Protein AF-A0A816GEX9-F1 (afdb_monomer)

Radius of gyration: 25.07 Å; Cα contacts (8 Å, |Δi|>4): 382; chains: 1; bounding box: 70×58×70 Å

Structure (mmCIF, N/CA/C/O backbone):
data_AF-A0A816GEX9-F1
#
_entry.id   AF-A0A816GEX9-F1
#
loop_
_atom_site.group_PDB
_atom_site.id
_atom_site.type_symbol
_atom_site.label_atom_id
_atom_site.label_alt_id
_atom_site.lab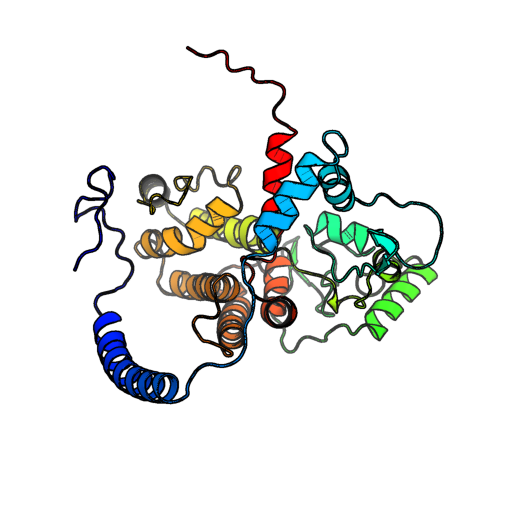el_comp_id
_atom_site.label_asym_id
_atom_site.label_entity_id
_atom_site.label_seq_id
_atom_site.pdbx_PDB_ins_code
_atom_site.Cartn_x
_atom_site.Cartn_y
_atom_site.Cartn_z
_atom_site.occupancy
_atom_site.B_iso_or_equiv
_atom_site.auth_seq_id
_atom_site.auth_comp_id
_atom_site.auth_asym_id
_atom_site.auth_atom_id
_atom_site.pdbx_PDB_model_num
ATOM 1 N N . GLY A 1 1 ? -15.229 -0.048 -37.545 1.00 33.62 1 GLY A N 1
ATOM 2 C CA . GLY A 1 1 ? -15.620 1.221 -38.175 1.00 33.62 1 GLY A CA 1
ATOM 3 C C . GLY A 1 1 ? -16.610 1.900 -37.263 1.00 33.62 1 GLY A C 1
ATOM 4 O O . GLY A 1 1 ? -17.564 1.253 -36.865 1.00 33.62 1 GLY A O 1
ATOM 5 N N . ASP A 1 2 ? -16.401 3.109 -36.769 1.00 30.44 2 ASP A N 1
ATOM 6 C CA . ASP A 1 2 ? -15.296 4.043 -36.967 1.00 30.44 2 ASP A CA 1
ATOM 7 C C . ASP A 1 2 ? -14.889 4.560 -35.594 1.00 30.44 2 ASP A C 1
ATOM 9 O O . ASP A 1 2 ? -15.699 5.150 -34.873 1.00 30.44 2 ASP A O 1
ATOM 13 N N . ALA A 1 3 ? -13.634 4.321 -35.213 1.00 31.78 3 ALA A N 1
ATOM 14 C CA . ALA A 1 3 ? -13.044 5.084 -34.130 1.00 31.78 3 ALA A CA 1
ATOM 15 C C . ALA A 1 3 ? -12.998 6.531 -34.626 1.00 31.78 3 ALA A C 1
ATOM 17 O O . ALA A 1 3 ? -12.320 6.825 -35.607 1.00 31.78 3 ALA A O 1
ATOM 18 N N . ARG A 1 4 ? -13.765 7.432 -34.004 1.00 32.78 4 ARG A N 1
ATOM 19 C CA . ARG A 1 4 ? -13.664 8.860 -34.313 1.00 32.78 4 ARG A CA 1
ATOM 20 C C . ARG A 1 4 ? -12.293 9.334 -33.841 1.00 32.78 4 ARG A C 1
ATOM 22 O O . ARG A 1 4 ? -12.106 9.647 -32.668 1.00 32.78 4 ARG A O 1
ATOM 29 N N . ILE A 1 5 ? -11.331 9.326 -34.758 1.00 41.88 5 ILE A N 1
ATOM 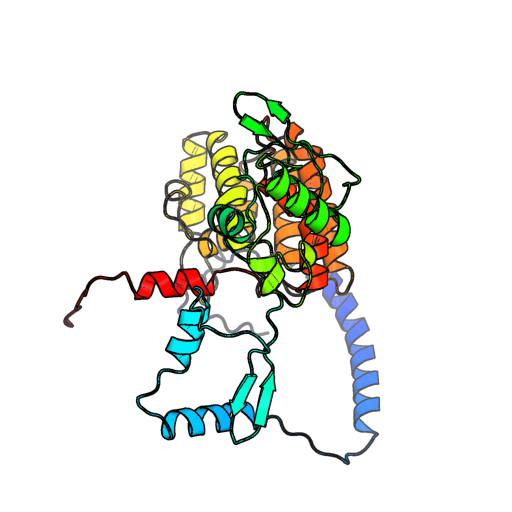30 C CA . ILE A 1 5 ? -10.010 9.907 -34.557 1.00 41.88 5 ILE A CA 1
ATOM 31 C C . ILE A 1 5 ? -10.230 11.405 -34.369 1.00 41.88 5 ILE A C 1
ATOM 33 O O . ILE A 1 5 ? -10.822 12.077 -35.212 1.00 41.88 5 ILE A O 1
ATOM 37 N N . CYS A 1 6 ? -9.788 11.936 -33.232 1.00 39.97 6 CYS A N 1
ATOM 38 C CA . CYS A 1 6 ? -9.727 13.376 -33.049 1.00 39.97 6 CYS A CA 1
ATOM 39 C C . CYS A 1 6 ? -8.634 13.912 -33.983 1.00 39.97 6 CYS A C 1
ATOM 41 O O . CYS A 1 6 ? -7.449 13.768 -33.690 1.00 39.97 6 CYS A O 1
ATOM 43 N N . LEU A 1 7 ? -9.039 14.509 -35.108 1.00 41.81 7 LEU A N 1
ATOM 44 C CA . LEU A 1 7 ? -8.140 15.030 -36.150 1.00 41.81 7 LEU A CA 1
ATOM 45 C C . LEU A 1 7 ? -7.180 16.120 -35.639 1.00 41.81 7 LEU A C 1
ATOM 47 O O . LEU A 1 7 ? -6.144 16.357 -36.247 1.00 41.81 7 LEU A O 1
ATOM 51 N N . ASN A 1 8 ? -7.487 16.731 -34.492 1.00 42.22 8 ASN A N 1
ATOM 52 C CA . ASN A 1 8 ? -6.667 17.767 -33.859 1.00 42.22 8 ASN A CA 1
ATOM 53 C C . ASN A 1 8 ? -5.759 17.226 -32.739 1.00 42.22 8 ASN A C 1
ATOM 55 O O . ASN A 1 8 ? -5.128 18.004 -32.025 1.00 42.22 8 ASN A O 1
ATOM 59 N N . CYS A 1 9 ? -5.718 15.907 -32.524 1.00 41.78 9 CYS A N 1
ATOM 60 C CA . CYS A 1 9 ? -4.873 15.309 -31.499 1.00 41.78 9 CYS A CA 1
ATOM 61 C C . CYS A 1 9 ? -3.465 15.037 -32.060 1.00 41.78 9 CYS A C 1
ATOM 63 O O . CYS A 1 9 ? -3.357 14.365 -33.081 1.00 41.78 9 CYS A O 1
ATOM 65 N N . PRO A 1 10 ? -2.376 15.469 -31.394 1.00 41.75 10 PRO A N 1
ATOM 66 C CA . PRO A 1 10 ? -1.002 15.233 -31.858 1.00 41.75 10 PRO A CA 1
ATOM 67 C C . PRO A 1 10 ? -0.571 13.749 -31.863 1.00 41.75 10 PRO A C 1
ATOM 69 O O . PRO A 1 10 ? 0.537 13.433 -32.286 1.00 41.75 10 PRO A O 1
ATOM 72 N N . THR A 1 11 ? -1.427 12.833 -31.399 1.00 40.41 11 THR A N 1
ATOM 73 C CA . THR A 1 11 ? -1.190 11.379 -31.334 1.00 40.41 11 THR A CA 1
ATOM 74 C C . THR A 1 11 ? -1.853 10.608 -32.486 1.00 40.41 11 THR A C 1
ATOM 76 O O . THR A 1 11 ? -2.042 9.402 -32.378 1.00 40.41 11 THR A O 1
ATOM 79 N N . SER A 1 12 ? -2.283 11.297 -33.548 1.00 39.78 12 SER A N 1
ATOM 80 C CA . SER A 1 12 ? -3.021 10.732 -34.692 1.00 39.78 12 SER A CA 1
ATOM 81 C C . SER A 1 12 ? -2.139 10.157 -35.808 1.00 39.78 12 SER A C 1
ATOM 83 O O . SER A 1 12 ? -2.672 9.575 -36.746 1.00 39.78 12 SER A O 1
ATOM 85 N N . ALA A 1 13 ? -0.813 10.308 -35.725 1.00 41.94 13 ALA A N 1
ATOM 86 C CA . ALA A 1 13 ? 0.113 9.649 -36.643 1.00 41.94 13 ALA A CA 1
ATOM 87 C C . ALA A 1 13 ? 0.258 8.165 -36.271 1.00 41.94 13 ALA A C 1
ATOM 89 O O . ALA A 1 13 ? 0.488 7.856 -35.101 1.00 41.94 13 ALA A O 1
ATOM 90 N N . ASP A 1 14 ? 0.184 7.265 -37.256 1.00 38.59 14 ASP A N 1
ATOM 91 C CA . ASP A 1 14 ? 0.250 5.805 -37.059 1.00 38.59 14 ASP A CA 1
ATOM 92 C C . ASP A 1 14 ? 1.519 5.333 -36.321 1.00 38.59 14 ASP A C 1
ATOM 94 O O . ASP A 1 14 ? 1.504 4.317 -35.631 1.00 38.59 14 ASP A O 1
ATOM 98 N N . SER A 1 15 ? 2.607 6.105 -36.388 1.00 34.41 15 SER A N 1
ATOM 99 C CA . SER A 1 15 ? 3.861 5.866 -35.658 1.00 34.41 15 SER A CA 1
ATOM 100 C C . SER A 1 15 ? 3.832 6.262 -34.173 1.00 34.41 15 SER A C 1
ATOM 102 O O . SER A 1 15 ? 4.736 5.892 -33.430 1.00 34.41 15 SER A O 1
ATOM 104 N N . ASN A 1 16 ? 2.804 6.993 -33.731 1.00 34.19 16 ASN A N 1
ATOM 105 C CA . ASN A 1 16 ? 2.627 7.514 -32.369 1.00 34.19 16 ASN A CA 1
ATOM 106 C C . ASN A 1 16 ? 1.423 6.885 -31.646 1.00 34.19 16 ASN A C 1
ATOM 108 O O . ASN A 1 16 ? 0.973 7.386 -30.611 1.00 34.19 16 ASN A O 1
ATOM 112 N N . ILE A 1 17 ? 0.887 5.789 -32.179 1.00 35.31 17 ILE A N 1
ATOM 113 C CA . ILE A 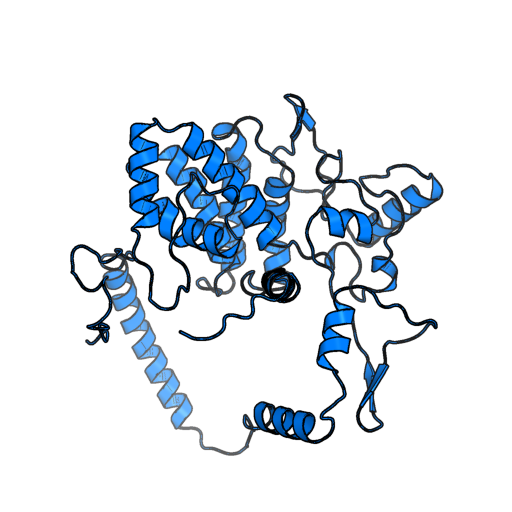1 17 ? -0.160 5.012 -31.527 1.00 35.31 17 ILE A CA 1
ATOM 114 C C . ILE A 1 17 ? 0.507 4.146 -30.457 1.00 35.31 17 ILE A C 1
ATOM 116 O O . ILE A 1 17 ? 1.272 3.231 -30.759 1.00 35.31 17 ILE A O 1
ATOM 120 N N . ALA A 1 18 ? 0.207 4.408 -29.183 1.00 32.03 18 ALA A N 1
ATOM 121 C CA . ALA A 1 18 ? 0.485 3.435 -28.137 1.00 32.03 18 ALA A CA 1
ATOM 122 C C . ALA A 1 18 ? -0.321 2.169 -28.460 1.00 32.03 18 ALA A C 1
ATOM 124 O O . ALA A 1 18 ? -1.551 2.181 -28.380 1.00 32.03 18 ALA A O 1
ATOM 125 N N . ILE A 1 19 ? 0.374 1.098 -28.852 1.00 31.72 19 ILE A N 1
ATOM 126 C CA . ILE A 1 19 ? -0.216 -0.220 -29.084 1.00 31.72 19 ILE A CA 1
ATOM 127 C C . ILE A 1 19 ? -0.755 -0.713 -27.738 1.00 31.72 19 ILE A C 1
ATOM 129 O O . ILE A 1 19 ? -0.051 -1.299 -26.916 1.00 31.72 19 ILE A O 1
ATOM 133 N N . ILE A 1 20 ? -2.028 -0.429 -27.488 1.00 37.56 20 ILE A N 1
ATOM 134 C CA . ILE A 1 20 ? -2.834 -1.183 -26.542 1.00 37.56 20 ILE A CA 1
ATOM 135 C C . ILE A 1 20 ? -3.005 -2.540 -27.222 1.00 37.56 20 ILE A C 1
ATOM 137 O O . ILE A 1 20 ? -3.616 -2.605 -28.280 1.00 37.56 20 ILE A O 1
ATOM 141 N N . TYR A 1 21 ? -2.360 -3.578 -26.683 1.00 35.22 21 TYR A N 1
ATOM 142 C CA . TYR A 1 21 ? -2.358 -4.941 -27.222 1.00 35.22 21 TYR A CA 1
ATOM 143 C C . TYR A 1 21 ? -3.764 -5.384 -27.663 1.00 35.22 21 TYR A C 1
ATOM 145 O O . TYR A 1 21 ? -4.584 -5.719 -26.810 1.00 35.22 21 TYR A O 1
ATOM 153 N N . ASP A 1 22 ? -4.030 -5.384 -28.974 1.00 40.28 22 ASP A N 1
ATOM 154 C CA . ASP A 1 22 ? -5.365 -5.689 -29.510 1.00 40.28 22 ASP A CA 1
ATOM 155 C C . ASP A 1 22 ? -5.354 -6.741 -30.635 1.00 40.28 22 ASP A C 1
ATOM 157 O O . ASP A 1 22 ? -6.337 -7.448 -30.800 1.00 40.28 22 ASP A O 1
ATOM 161 N N . SER A 1 23 ? -4.272 -6.966 -31.390 1.00 38.12 23 SER A N 1
ATOM 162 C CA . SER A 1 23 ? -4.394 -7.798 -32.607 1.00 38.12 23 SER A CA 1
ATOM 163 C C . SER A 1 23 ? -4.571 -9.304 -32.353 1.00 38.12 23 SER A C 1
ATOM 165 O O . SER A 1 23 ? -5.414 -9.922 -33.002 1.00 38.12 23 SER A O 1
ATOM 167 N N . ASP A 1 24 ? -3.883 -9.894 -31.370 1.00 44.72 24 ASP A N 1
ATOM 168 C CA . ASP A 1 24 ? -3.996 -11.344 -31.112 1.00 44.72 24 ASP A CA 1
ATOM 169 C C . ASP A 1 24 ? -5.083 -11.694 -30.080 1.00 44.72 24 ASP A C 1
ATOM 171 O O . ASP A 1 24 ? -5.671 -12.778 -30.113 1.00 44.72 24 ASP A O 1
ATOM 175 N N . LEU A 1 25 ? -5.440 -10.743 -29.210 1.00 38.75 25 LEU A N 1
ATOM 176 C CA . LEU A 1 25 ? -6.531 -10.898 -28.246 1.00 38.75 25 LEU A CA 1
ATOM 177 C C . LEU A 1 25 ? -7.909 -10.738 -28.920 1.00 38.75 25 LEU A C 1
ATOM 179 O O . LEU A 1 25 ? -8.866 -11.406 -28.528 1.00 38.75 25 LEU A O 1
ATOM 183 N N . MET A 1 26 ? -8.016 -9.920 -29.976 1.00 33.62 26 MET A N 1
ATOM 184 C CA . MET A 1 26 ? -9.274 -9.661 -30.692 1.00 33.62 26 MET A CA 1
ATOM 185 C C . MET A 1 26 ? -9.780 -10.837 -31.515 1.00 33.62 26 MET A C 1
ATOM 187 O O . MET A 1 26 ? -10.992 -11.025 -31.602 1.00 33.62 26 MET A O 1
ATOM 191 N N . SER A 1 27 ? -8.902 -11.664 -32.086 1.00 40.16 27 SER A N 1
ATOM 192 C CA . SER A 1 27 ? -9.334 -12.878 -32.797 1.00 40.16 27 SER A CA 1
ATOM 193 C C . SER A 1 27 ? -10.026 -13.854 -31.833 1.00 40.16 27 SER A C 1
ATOM 195 O O . SER A 1 27 ? -11.135 -14.336 -32.087 1.00 40.16 27 SER A O 1
ATOM 197 N N . ILE A 1 28 ? -9.426 -14.035 -30.652 1.00 39.66 28 ILE A N 1
ATOM 198 C CA . ILE A 1 28 ? -9.929 -14.894 -29.576 1.00 39.66 28 ILE A CA 1
ATOM 199 C C . ILE A 1 28 ? -11.219 -14.313 -28.970 1.00 39.66 28 ILE A C 1
ATOM 201 O O . ILE A 1 28 ? -12.213 -15.027 -28.809 1.00 39.66 28 ILE A O 1
ATOM 205 N N . LEU A 1 29 ? -11.252 -13.004 -28.697 1.00 34.72 29 LEU A N 1
ATOM 206 C CA . LEU A 1 29 ? -12.422 -12.317 -28.146 1.00 34.72 29 LEU A CA 1
ATOM 207 C C . LEU A 1 29 ? -13.584 -12.223 -29.146 1.00 34.72 29 LEU A C 1
ATOM 209 O O . LEU A 1 29 ? -14.729 -12.348 -28.729 1.00 34.72 29 LEU A O 1
ATOM 213 N N . SER A 1 30 ? -13.335 -12.080 -30.452 1.00 36.50 30 SER A N 1
ATOM 214 C CA . SER A 1 30 ? -14.372 -11.977 -31.498 1.00 36.50 30 SER A CA 1
ATOM 215 C C . SER A 1 30 ? -15.110 -13.301 -31.730 1.00 36.50 30 SER A C 1
ATOM 217 O O . SER A 1 30 ? -16.333 -13.318 -31.903 1.00 36.50 30 SER A O 1
ATOM 219 N N . ILE A 1 31 ? -14.404 -14.434 -31.644 1.00 42.50 31 ILE A N 1
ATOM 220 C CA . ILE A 1 31 ? -15.009 -15.776 -31.685 1.00 42.50 31 ILE A CA 1
ATOM 221 C C . ILE A 1 31 ? -15.900 -16.010 -30.450 1.00 42.50 31 ILE A C 1
ATOM 223 O O . ILE A 1 31 ? -17.002 -16.556 -30.570 1.00 42.50 31 ILE A O 1
ATOM 227 N N . LEU A 1 32 ? -15.463 -15.550 -29.271 1.00 36.12 32 LEU A N 1
ATOM 228 C CA . LEU A 1 32 ? -16.218 -15.649 -28.017 1.00 36.12 32 LEU A CA 1
ATOM 229 C C . LEU A 1 32 ? -17.423 -14.692 -27.978 1.00 36.12 32 LEU A C 1
ATOM 231 O O . LEU A 1 32 ? -18.518 -15.109 -27.603 1.00 36.12 32 LEU A O 1
ATOM 235 N N . LEU A 1 33 ? -17.269 -13.450 -28.446 1.00 34.16 33 LEU A N 1
ATOM 236 C CA . LEU A 1 33 ? -18.330 -12.440 -28.538 1.00 34.16 33 LEU A CA 1
ATOM 237 C C . LEU A 1 33 ? -19.418 -12.823 -29.543 1.00 34.16 33 LEU A C 1
ATOM 239 O O . LEU A 1 33 ? -20.591 -12.642 -29.236 1.00 34.16 33 LEU A O 1
ATOM 243 N N . LYS A 1 34 ? -19.085 -13.415 -30.700 1.00 40.22 34 LYS A N 1
ATOM 244 C CA . LYS A 1 34 ? -20.093 -13.913 -31.661 1.00 40.22 34 LYS A CA 1
ATOM 245 C C . LYS A 1 34 ? -20.941 -15.048 -31.078 1.00 40.22 34 LYS A C 1
ATOM 247 O O . LYS A 1 34 ? -22.151 -15.083 -31.302 1.00 40.22 34 LYS A O 1
ATOM 252 N N . LYS A 1 35 ? -20.328 -15.944 -30.292 1.00 37.31 35 LYS A N 1
ATOM 253 C CA . LYS A 1 35 ? -21.042 -16.995 -29.545 1.00 37.31 35 LYS A CA 1
ATOM 254 C C . LYS A 1 35 ? -21.920 -16.410 -28.431 1.00 37.31 35 LYS A C 1
ATOM 256 O O . LYS A 1 35 ? -23.045 -16.863 -28.260 1.00 37.31 35 LYS A O 1
ATOM 261 N N . LEU A 1 36 ? -21.446 -15.381 -27.725 1.00 34.66 36 LEU A N 1
ATOM 262 C CA . LEU A 1 36 ? -22.174 -14.717 -26.638 1.00 34.66 36 LEU A CA 1
ATOM 263 C C . LEU A 1 36 ? -23.334 -13.839 -27.145 1.00 34.66 36 LEU A C 1
ATOM 265 O O . LEU A 1 36 ? -24.395 -13.800 -26.531 1.00 34.66 36 LEU A O 1
ATOM 269 N N . TRP A 1 37 ? -23.161 -13.165 -28.285 1.00 36.44 37 TRP A N 1
ATOM 270 C CA . TRP A 1 37 ? -24.153 -12.256 -28.865 1.00 36.44 37 TRP A CA 1
ATOM 271 C C . TRP A 1 37 ? -25.377 -12.998 -29.395 1.00 36.44 37 TRP A C 1
ATOM 273 O O . TRP A 1 37 ? -26.501 -12.547 -29.198 1.00 36.44 37 TRP A O 1
ATOM 283 N N . LYS A 1 38 ? -25.176 -14.191 -29.970 1.00 39.06 38 LYS A N 1
ATOM 284 C CA . LYS A 1 38 ? -26.273 -15.082 -30.367 1.00 39.06 38 LYS A CA 1
ATOM 285 C C . LYS A 1 38 ? -27.133 -15.463 -29.154 1.00 39.06 38 LYS A C 1
ATOM 287 O O . LYS A 1 38 ? -28.351 -15.370 -29.233 1.00 39.06 38 LYS A O 1
ATOM 292 N N . THR A 1 39 ? -26.500 -15.758 -28.016 1.00 36.81 39 THR A N 1
ATOM 293 C CA . THR A 1 39 ? -27.163 -16.053 -26.733 1.00 36.81 39 THR A CA 1
ATOM 294 C C . THR A 1 39 ? -27.861 -14.824 -26.129 1.00 36.81 39 THR A C 1
ATOM 296 O O . THR A 1 39 ? -28.971 -14.936 -25.616 1.00 36.81 39 THR A O 1
ATOM 299 N N . ILE A 1 40 ? -27.257 -13.633 -26.228 1.00 35.50 40 ILE A N 1
ATOM 300 C CA . ILE A 1 40 ? -27.830 -12.360 -25.749 1.00 35.50 40 ILE A CA 1
ATOM 301 C C . ILE A 1 40 ? -29.040 -11.931 -26.593 1.00 35.50 40 ILE A C 1
ATOM 303 O O . ILE A 1 40 ? -30.014 -11.426 -26.039 1.00 35.50 40 ILE A O 1
ATOM 307 N N . CYS A 1 41 ? -29.030 -12.166 -27.908 1.00 37.25 41 CYS A N 1
ATOM 308 C CA . CYS A 1 41 ? -30.183 -11.930 -28.780 1.00 37.25 41 CYS A CA 1
ATOM 309 C C . CYS A 1 41 ? -31.360 -12.856 -28.430 1.00 37.25 41 CYS A C 1
ATOM 311 O O . CYS A 1 41 ? -32.480 -12.368 -28.304 1.00 37.25 41 CYS A O 1
ATOM 313 N N . THR A 1 42 ? -31.100 -14.138 -28.135 1.00 39.41 42 THR A N 1
ATOM 314 C CA . THR A 1 42 ? -32.118 -15.075 -27.617 1.00 39.41 42 THR A CA 1
ATOM 315 C C . THR A 1 42 ? -32.695 -14.622 -26.265 1.00 39.41 42 THR A C 1
ATOM 317 O O . THR A 1 42 ? -33.884 -14.799 -26.004 1.00 39.41 42 THR A O 1
ATOM 320 N N . TYR A 1 43 ? -31.885 -13.990 -25.404 1.00 35.44 43 TYR A N 1
ATOM 321 C CA . TYR A 1 43 ? -32.346 -13.378 -24.147 1.00 35.44 43 TYR A CA 1
ATOM 322 C C . TYR A 1 43 ? -33.144 -12.078 -24.363 1.00 35.44 43 TYR A C 1
ATOM 324 O O . TYR A 1 43 ? -34.121 -11.832 -23.660 1.00 35.44 43 TYR A O 1
ATOM 332 N N . LYS A 1 44 ? -32.774 -11.260 -25.357 1.00 34.62 44 LYS A N 1
ATOM 333 C CA . LYS A 1 44 ? -33.477 -10.018 -25.722 1.00 34.62 44 LYS A CA 1
ATOM 334 C C . LYS A 1 44 ? -34.861 -10.266 -26.328 1.00 34.62 44 LYS A C 1
ATOM 336 O O . LYS A 1 44 ? -35.764 -9.474 -26.083 1.00 34.62 44 LYS A O 1
ATOM 341 N N . GLU A 1 45 ? -35.043 -11.346 -27.085 1.00 37.94 45 GLU A N 1
ATOM 342 C CA . GLU A 1 45 ? -36.355 -11.745 -27.624 1.00 37.94 45 GLU A CA 1
ATOM 343 C C . GLU A 1 45 ? -37.287 -12.298 -26.532 1.00 37.94 45 GLU A C 1
ATOM 345 O O . GLU A 1 45 ? -38.480 -11.990 -26.526 1.00 37.94 45 GLU A O 1
ATOM 350 N N . LYS A 1 46 ? -36.736 -13.003 -25.529 1.00 38.94 46 LYS A N 1
ATOM 351 C CA . LYS A 1 46 ? -37.470 -13.400 -24.310 1.00 38.94 46 LYS A CA 1
ATOM 352 C C . LYS A 1 46 ? -37.899 -12.208 -23.443 1.00 38.94 46 LYS A C 1
ATOM 354 O O . LYS A 1 46 ? -38.954 -12.259 -22.827 1.00 38.94 46 LYS A O 1
ATOM 359 N N . LEU A 1 47 ? -37.109 -11.132 -23.410 1.00 37.56 47 LEU A N 1
ATOM 360 C CA . LEU A 1 47 ? -37.431 -9.889 -22.688 1.00 37.56 47 LEU A CA 1
ATOM 361 C C . LEU A 1 47 ? -38.437 -8.989 -23.424 1.00 37.56 47 LEU A C 1
ATOM 363 O O . LEU A 1 47 ? -39.051 -8.137 -22.798 1.00 37.56 47 LEU A O 1
ATOM 367 N N . ARG A 1 48 ? -38.606 -9.155 -24.741 1.00 38.50 48 ARG A N 1
ATOM 368 C CA . ARG A 1 48 ? -39.539 -8.357 -25.560 1.00 38.50 48 ARG A CA 1
ATOM 369 C C . ARG A 1 48 ? -40.926 -8.977 -25.722 1.00 38.50 48 ARG A C 1
ATOM 371 O O . ARG A 1 48 ? -41.805 -8.323 -26.264 1.00 38.50 48 ARG A O 1
ATOM 378 N N . SER A 1 49 ? -41.117 -10.215 -25.276 1.00 43.25 49 SER A N 1
ATOM 379 C CA . SER A 1 49 ? -42.394 -10.936 -25.358 1.00 43.25 49 SER A CA 1
ATOM 380 C C . SER A 1 49 ? -43.196 -10.936 -24.048 1.00 43.25 49 SER A C 1
ATOM 382 O O . SER A 1 49 ? -44.312 -11.444 -24.039 1.00 43.25 49 SER A O 1
ATOM 384 N N . ASN A 1 50 ? -42.687 -10.311 -22.977 1.00 39.03 50 ASN A N 1
ATOM 385 C CA . ASN A 1 50 ? -43.438 -10.059 -21.745 1.00 39.03 50 ASN A CA 1
ATOM 386 C C . ASN A 1 50 ? -43.705 -8.556 -21.605 1.00 39.03 50 ASN A C 1
ATOM 388 O O . ASN A 1 50 ? -42.783 -7.773 -21.387 1.00 39.03 50 ASN A O 1
ATOM 392 N N . ASN A 1 51 ? -44.970 -8.178 -21.787 1.00 37.12 51 ASN A N 1
ATOM 393 C CA . ASN A 1 51 ? -45.453 -6.803 -21.746 1.00 37.12 51 ASN A CA 1
ATOM 394 C C . ASN A 1 51 ? -45.256 -6.124 -20.378 1.00 37.12 51 ASN A C 1
ATOM 396 O O . ASN A 1 51 ? -45.393 -6.740 -19.324 1.00 37.12 51 ASN A O 1
ATOM 400 N N . ASP A 1 52 ? -44.983 -4.826 -20.487 1.00 47.44 52 ASP A N 1
ATOM 401 C CA . ASP A 1 52 ? -45.186 -3.718 -19.550 1.00 47.44 52 ASP A CA 1
ATOM 402 C C . ASP A 1 52 ? -46.317 -3.919 -18.520 1.00 47.44 52 ASP A C 1
ATOM 404 O O . ASP A 1 52 ? -47.423 -4.227 -18.952 1.00 47.44 52 ASP A O 1
ATOM 408 N N . VAL A 1 53 ? -46.030 -3.715 -17.216 1.00 42.62 53 VAL A N 1
ATOM 409 C CA . VAL A 1 53 ? -46.813 -2.941 -16.210 1.00 42.62 53 VAL A CA 1
ATOM 410 C C . VAL A 1 53 ? -45.976 -2.803 -14.909 1.00 42.62 53 VAL A C 1
ATOM 412 O O . VAL A 1 53 ? -45.998 -3.720 -14.095 1.00 42.62 53 VAL A O 1
ATOM 415 N N . SER A 1 54 ? -45.267 -1.681 -14.682 1.00 38.12 54 SER A N 1
ATOM 416 C CA . SER A 1 54 ? -45.075 -0.997 -13.364 1.00 38.12 54 SER A CA 1
ATOM 417 C C . SER A 1 54 ? -43.849 -0.063 -13.367 1.00 38.12 54 SER A C 1
ATOM 419 O O . SER A 1 54 ? -42.742 -0.509 -13.661 1.00 38.12 54 SER A O 1
ATOM 421 N N . GLY A 1 55 ? -44.043 1.221 -13.037 1.00 47.84 55 GLY A N 1
ATOM 422 C CA . GLY A 1 55 ? -43.023 2.274 -13.130 1.00 47.84 55 GLY A CA 1
ATOM 423 C C . GLY A 1 55 ? -41.942 2.295 -12.041 1.00 47.84 55 GLY A C 1
ATOM 424 O O . GLY A 1 55 ? -42.181 1.827 -10.942 1.00 47.84 55 GLY A O 1
ATOM 425 N N . ASP A 1 56 ? -40.795 2.898 -12.384 1.00 34.94 56 ASP A N 1
ATOM 426 C CA . ASP A 1 56 ? -39.759 3.500 -11.515 1.00 34.94 56 ASP A CA 1
ATOM 427 C C . ASP A 1 56 ? -38.854 4.362 -12.440 1.00 34.94 56 ASP A C 1
ATOM 429 O O . ASP A 1 56 ? -38.352 3.863 -13.445 1.00 34.94 56 ASP A O 1
ATOM 433 N N . LEU A 1 57 ? -38.857 5.706 -12.408 1.00 47.91 57 LEU A N 1
ATOM 434 C CA . LEU A 1 57 ? -38.250 6.678 -11.471 1.00 47.91 57 LEU A CA 1
ATOM 435 C C . LEU A 1 57 ? -36.710 6.693 -11.423 1.00 47.91 57 LEU A C 1
ATOM 437 O O . LEU A 1 57 ? -36.108 6.301 -10.433 1.00 47.91 57 LEU A O 1
ATOM 441 N N . ASP A 1 58 ? -36.079 7.307 -12.432 1.00 38.72 58 ASP A N 1
ATOM 442 C CA . ASP A 1 58 ? -34.667 7.734 -12.357 1.00 38.72 58 ASP A CA 1
ATOM 443 C C . ASP A 1 58 ? -34.486 9.227 -12.722 1.00 38.72 58 ASP A C 1
ATOM 445 O O . ASP A 1 58 ? -33.616 9.635 -13.489 1.00 38.72 58 ASP A O 1
ATOM 449 N N . ILE A 1 59 ? -35.379 10.071 -12.184 1.00 37.72 59 ILE A N 1
ATOM 450 C CA . ILE A 1 59 ? -35.391 11.544 -12.359 1.00 37.72 59 ILE A CA 1
ATOM 451 C C . ILE A 1 59 ? -35.153 12.289 -11.016 1.00 37.72 59 ILE A C 1
ATOM 453 O O . ILE A 1 59 ? -34.923 13.498 -10.991 1.00 37.72 59 ILE A O 1
ATOM 457 N N . GLY A 1 60 ? -35.126 11.589 -9.873 1.00 36.06 60 GLY A N 1
ATOM 458 C CA . GLY A 1 60 ? -35.186 12.211 -8.538 1.00 36.06 60 GLY A CA 1
ATOM 459 C C . GLY A 1 60 ? -33.928 12.954 -8.054 1.00 36.06 60 GLY A C 1
ATOM 460 O O . GLY A 1 60 ? -34.043 13.961 -7.354 1.00 36.06 60 GLY A O 1
ATOM 461 N N . PHE A 1 61 ? -32.720 12.514 -8.419 1.00 35.41 61 PHE A N 1
ATOM 462 C CA . PHE A 1 61 ? -31.499 12.994 -7.747 1.00 35.41 61 PHE A CA 1
ATOM 463 C C . PHE A 1 61 ? -31.069 14.409 -8.174 1.00 35.41 61 PHE A C 1
ATOM 465 O O . PHE A 1 61 ? -30.702 15.240 -7.342 1.00 35.41 61 PHE A O 1
ATOM 472 N N . ALA A 1 62 ? -31.166 14.725 -9.468 1.00 35.69 62 ALA A N 1
ATOM 473 C CA . ALA A 1 62 ? -30.774 16.037 -9.990 1.00 35.69 62 ALA A CA 1
ATOM 474 C C . ALA A 1 62 ? -31.747 17.156 -9.562 1.00 35.69 62 ALA A C 1
ATOM 476 O O . ALA A 1 62 ? -31.329 18.288 -9.314 1.00 35.69 62 ALA A O 1
ATOM 477 N N . TYR A 1 63 ? -33.035 16.828 -9.424 1.00 39.41 63 TYR A N 1
ATOM 478 C CA . TYR A 1 63 ? -34.085 17.775 -9.043 1.00 39.41 63 TYR A CA 1
ATOM 479 C C . TYR A 1 63 ? -34.066 18.111 -7.541 1.00 39.41 63 TYR A C 1
ATOM 481 O O . TYR A 1 63 ? -34.260 19.266 -7.154 1.00 39.41 63 TYR A O 1
ATOM 489 N N . ALA A 1 64 ? -33.758 17.131 -6.684 1.00 41.09 64 ALA A N 1
ATOM 490 C CA . ALA A 1 64 ? -33.588 17.352 -5.247 1.00 41.09 64 ALA A CA 1
ATOM 491 C C . ALA A 1 64 ? -32.376 18.255 -4.939 1.00 41.09 64 ALA A C 1
ATOM 493 O O . ALA A 1 64 ? -32.456 19.148 -4.095 1.00 41.09 64 ALA A O 1
ATOM 494 N N . TYR A 1 65 ? -31.279 18.082 -5.684 1.00 38.47 65 TYR A N 1
ATOM 495 C CA . TYR A 1 65 ? -30.043 18.852 -5.520 1.00 38.47 65 TYR A CA 1
ATOM 496 C C . TYR A 1 65 ? -30.209 20.347 -5.856 1.00 38.47 65 TYR A C 1
ATOM 498 O O . TYR A 1 65 ? -29.725 21.211 -5.123 1.00 38.47 65 TYR A O 1
ATOM 506 N N . GLN A 1 66 ? -30.945 20.678 -6.922 1.00 41.69 66 GLN A N 1
ATOM 507 C CA . GLN A 1 66 ? -31.165 22.075 -7.323 1.00 41.69 66 GLN A CA 1
ATOM 508 C C . GLN A 1 66 ? -32.119 22.838 -6.392 1.00 41.69 66 GLN A C 1
ATOM 510 O O . GLN A 1 66 ? -31.932 24.037 -6.178 1.00 41.69 66 GLN A O 1
ATOM 515 N N . ASN A 1 67 ? -33.111 22.165 -5.803 1.00 42.50 67 ASN A N 1
ATOM 516 C CA . ASN A 1 67 ? -34.042 22.801 -4.867 1.00 42.50 67 ASN A CA 1
ATOM 517 C C . ASN A 1 67 ? -33.389 23.149 -3.518 1.00 42.50 67 ASN A C 1
ATOM 519 O O . ASN A 1 67 ? -33.724 24.172 -2.921 1.00 42.50 67 ASN A O 1
ATOM 523 N N . LEU A 1 68 ? -32.418 22.351 -3.064 1.00 40.00 68 LEU A N 1
ATOM 524 C CA . LEU A 1 68 ? -31.690 22.589 -1.812 1.00 40.00 68 LEU A CA 1
ATOM 525 C C . LEU A 1 68 ? -30.744 23.797 -1.893 1.00 40.00 68 LEU A C 1
ATOM 527 O O . LEU A 1 68 ? -30.736 24.627 -0.985 1.00 40.00 68 LEU A O 1
ATOM 531 N N . LEU A 1 69 ? -30.025 23.960 -3.009 1.00 40.47 69 LEU A N 1
ATOM 532 C CA . LEU A 1 69 ? -29.132 25.107 -3.246 1.00 40.47 69 LEU A CA 1
ATOM 533 C C . LEU A 1 69 ? -29.874 26.449 -3.304 1.00 40.47 69 LEU A C 1
ATOM 535 O O . LEU A 1 69 ? -29.307 27.495 -2.999 1.00 40.47 69 LEU A O 1
ATOM 539 N N . ARG A 1 70 ? -31.153 26.422 -3.685 1.00 43.44 70 ARG A N 1
ATOM 540 C CA . ARG A 1 70 ? -31.988 27.619 -3.817 1.00 43.44 70 ARG A CA 1
ATOM 541 C C . ARG A 1 70 ? -32.572 28.096 -2.484 1.00 43.44 70 ARG A C 1
ATOM 543 O O . ARG A 1 70 ? -32.912 29.269 -2.364 1.00 43.44 70 ARG A O 1
ATOM 550 N N . LYS A 1 71 ? -32.704 27.193 -1.504 1.00 35.81 71 LYS A N 1
ATOM 551 C CA . LYS A 1 71 ? -33.400 27.439 -0.231 1.00 35.81 71 LYS A CA 1
ATOM 552 C C . LYS A 1 71 ? -32.467 27.915 0.892 1.00 35.81 71 LYS A C 1
ATOM 554 O O . LYS A 1 71 ? -32.928 28.619 1.782 1.00 35.81 71 LYS A O 1
ATOM 559 N N . PHE A 1 72 ? -31.168 27.606 0.817 1.00 42.06 72 PHE A N 1
ATOM 560 C CA . PHE A 1 72 ? -30.176 27.970 1.840 1.00 42.06 72 PHE A CA 1
ATOM 561 C C . PHE A 1 72 ? -28.892 28.549 1.214 1.00 42.06 72 PHE A C 1
ATOM 563 O O . PHE A 1 72 ? -27.851 27.894 1.209 1.00 42.06 72 PHE A O 1
ATOM 570 N N . PRO A 1 73 ? -28.935 29.780 0.667 1.00 38.28 73 PRO A N 1
ATOM 571 C CA . PRO A 1 73 ? -27.838 30.336 -0.132 1.00 38.28 73 PRO A CA 1
ATOM 572 C C . PRO A 1 73 ? -26.548 30.624 0.659 1.00 38.28 73 PRO A C 1
ATOM 574 O O . PRO A 1 73 ? -25.496 30.781 0.048 1.00 38.28 73 PRO A O 1
ATOM 577 N N . ASN A 1 74 ? -26.614 30.669 1.997 1.00 36.66 74 ASN A N 1
ATOM 578 C CA . ASN A 1 74 ? -25.486 31.018 2.873 1.00 36.66 74 ASN A CA 1
ATOM 579 C C . ASN A 1 74 ? -25.094 29.917 3.875 1.00 36.66 74 ASN A C 1
ATOM 581 O O . ASN A 1 74 ? -24.165 30.116 4.658 1.00 36.66 74 ASN A O 1
ATOM 585 N N . GLU A 1 75 ? -25.756 28.757 3.869 1.00 34.75 75 GLU A N 1
ATOM 586 C CA . GLU A 1 75 ? -25.408 27.663 4.778 1.00 34.75 75 GLU A CA 1
ATOM 587 C C . GLU A 1 75 ? -24.574 26.609 4.060 1.00 34.75 75 GLU A C 1
ATOM 589 O O . GLU A 1 75 ? -25.043 25.815 3.244 1.00 34.75 75 GLU A O 1
ATOM 594 N N . ASN A 1 76 ? -23.285 26.604 4.388 1.00 40.44 76 ASN A N 1
ATOM 595 C CA . ASN A 1 76 ? -22.336 25.642 3.868 1.00 40.44 76 ASN A CA 1
ATOM 596 C C . ASN A 1 76 ? -22.510 24.268 4.534 1.00 40.44 76 ASN A C 1
ATOM 598 O O . ASN A 1 76 ? -21.656 23.820 5.302 1.00 40.44 76 ASN A O 1
ATOM 602 N N . PHE A 1 77 ? -23.562 23.545 4.169 1.00 34.41 77 PHE A N 1
ATOM 603 C CA . PHE A 1 77 ? -23.694 22.123 4.490 1.00 34.41 77 PHE A CA 1
ATOM 604 C C . PHE A 1 77 ? -22.519 21.299 3.913 1.00 34.41 77 PHE A C 1
ATOM 606 O O . PHE A 1 77 ? -22.094 20.307 4.499 1.00 34.41 77 PHE A O 1
ATOM 613 N N . ILE A 1 78 ? -21.884 21.781 2.832 1.00 33.25 78 ILE A N 1
ATOM 614 C CA . ILE A 1 78 ? -20.621 21.230 2.308 1.00 33.25 78 ILE A CA 1
ATOM 615 C C . ILE A 1 78 ? -19.425 21.567 3.215 1.00 33.25 78 ILE A C 1
ATOM 617 O O . ILE A 1 78 ? -18.548 20.727 3.369 1.00 33.25 78 ILE A O 1
ATOM 621 N N . THR A 1 79 ? -19.383 22.726 3.882 1.00 33.28 79 THR A N 1
ATOM 622 C CA . THR A 1 79 ? -18.343 23.024 4.892 1.00 33.28 79 THR A CA 1
ATOM 623 C C . THR A 1 79 ? -18.551 22.198 6.161 1.00 33.28 79 THR A C 1
ATOM 625 O O . THR A 1 79 ? -17.565 21.794 6.767 1.00 33.28 79 THR A O 1
ATOM 628 N N . ALA A 1 80 ? -19.796 21.870 6.522 1.00 32.16 80 ALA A N 1
ATOM 629 C CA . ALA A 1 80 ? -20.094 20.936 7.608 1.00 32.16 80 ALA A CA 1
ATOM 630 C C . ALA A 1 80 ? -19.662 19.494 7.268 1.00 32.16 80 ALA A C 1
ATOM 632 O O . ALA A 1 80 ? -19.002 18.855 8.085 1.00 32.16 80 ALA A O 1
ATOM 633 N N . LEU A 1 81 ? -19.921 19.008 6.043 1.00 31.78 81 LEU A N 1
ATOM 634 C CA . LEU A 1 81 ? -19.410 17.706 5.585 1.00 31.78 81 LEU A CA 1
ATOM 635 C C . LEU A 1 81 ? -17.875 17.687 5.446 1.00 31.78 81 LEU A C 1
ATOM 637 O O . LEU A 1 81 ? -17.241 16.699 5.798 1.00 31.78 81 LEU A O 1
ATOM 641 N N . MET A 1 82 ? -17.266 18.780 4.976 1.00 31.84 82 MET A N 1
ATOM 642 C CA . MET A 1 82 ? -15.810 18.897 4.792 1.00 31.84 82 MET A CA 1
ATOM 643 C C . MET A 1 82 ? -15.045 19.103 6.109 1.00 31.84 82 MET A C 1
ATOM 645 O O . MET A 1 82 ? -13.862 18.781 6.171 1.00 31.84 82 MET A O 1
ATOM 649 N N . HIS A 1 83 ? -15.685 19.615 7.169 1.00 31.81 83 HIS A N 1
ATOM 650 C CA . HIS A 1 83 ? -15.100 19.638 8.516 1.00 31.81 83 HIS A CA 1
ATOM 651 C C . HIS A 1 83 ? -15.266 18.311 9.270 1.00 31.81 83 HIS A C 1
ATOM 653 O O . HIS A 1 83 ? -14.527 18.072 10.216 1.00 31.81 83 HIS A O 1
ATOM 659 N N . LEU A 1 84 ? -16.150 17.408 8.835 1.00 32.53 84 LEU A N 1
ATOM 660 C CA . LEU A 1 84 ? -16.236 16.046 9.381 1.00 32.53 84 LEU A CA 1
ATOM 661 C C . LEU A 1 84 ? -15.154 15.095 8.830 1.00 32.53 84 LEU A C 1
ATOM 663 O O . LEU A 1 84 ? -14.932 14.036 9.407 1.00 32.53 84 LEU A O 1
ATOM 667 N N . ASP A 1 85 ? -14.386 15.539 7.828 1.00 31.72 85 ASP A N 1
ATOM 668 C CA . ASP A 1 85 ? -13.094 14.965 7.407 1.00 31.72 85 ASP A CA 1
ATOM 669 C C . ASP A 1 85 ? -11.908 15.410 8.311 1.00 31.72 85 ASP A C 1
ATOM 671 O O . ASP A 1 85 ? -10.731 15.244 7.983 1.00 31.72 85 ASP A O 1
ATOM 675 N N . GLY A 1 86 ? -12.214 15.958 9.492 1.00 27.91 86 GLY A N 1
ATOM 676 C CA . GLY A 1 86 ? -11.279 16.259 10.575 1.00 27.91 86 GLY A CA 1
ATOM 677 C C . GLY A 1 86 ? -12.041 16.554 11.867 1.00 27.91 86 GLY A C 1
ATOM 678 O O . GLY A 1 86 ? -12.382 17.702 12.108 1.00 27.91 86 GLY A O 1
ATOM 679 N N . VAL A 1 87 ? -12.320 15.506 12.657 1.00 28.67 87 VAL A N 1
ATOM 680 C CA . V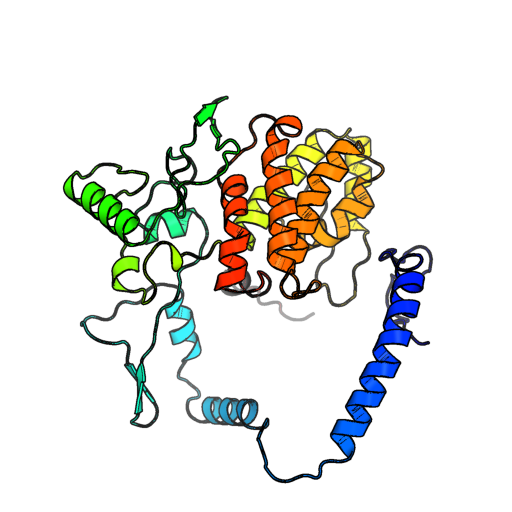AL A 1 87 ? -13.036 15.483 13.955 1.00 28.67 87 VAL A CA 1
ATOM 681 C C . VAL A 1 87 ? -13.377 16.865 14.539 1.00 28.67 87 VAL A C 1
ATOM 683 O O . VAL A 1 87 ? -12.542 17.526 15.154 1.00 28.67 87 VAL A O 1
ATOM 686 N N . GLY A 1 88 ? -14.653 17.240 14.428 1.00 24.52 88 GLY A N 1
ATOM 687 C CA . GLY A 1 88 ? -15.314 18.222 15.283 1.00 24.52 88 GLY A CA 1
ATOM 688 C C . GLY A 1 88 ? -16.279 17.500 16.220 1.00 24.52 88 GLY A C 1
ATOM 689 O O . GLY A 1 88 ? -17.434 17.276 15.872 1.00 24.52 88 GLY A O 1
ATOM 690 N N . LEU A 1 89 ? -15.776 17.094 17.387 1.00 28.83 89 LEU A N 1
ATOM 691 C CA . LEU A 1 89 ? -16.569 16.603 18.513 1.00 28.83 89 LEU A CA 1
ATOM 692 C C . LEU A 1 89 ? -17.535 17.700 18.976 1.00 28.83 89 LEU A C 1
ATOM 694 O O . LEU A 1 89 ? -17.097 18.809 19.277 1.00 28.83 89 LEU A O 1
ATOM 698 N N . CYS A 1 90 ? -18.818 17.366 19.118 1.00 24.59 90 CYS A N 1
ATOM 699 C CA . CYS A 1 90 ? -19.724 18.126 19.968 1.00 24.59 90 CYS A CA 1
ATOM 700 C C . CYS A 1 90 ? -20.282 17.212 21.059 1.00 24.59 90 CYS A C 1
ATOM 702 O O . CYS A 1 90 ? -20.662 16.063 20.840 1.00 24.59 90 CYS A O 1
ATOM 704 N N . THR A 1 91 ? -20.230 17.742 22.268 1.00 25.92 91 THR A N 1
ATOM 705 C CA . THR A 1 91 ? -20.417 17.094 23.558 1.00 25.92 91 THR A CA 1
ATOM 706 C C . THR A 1 91 ? -21.867 16.686 23.808 1.00 25.92 91 THR A C 1
ATOM 708 O O . THR A 1 91 ? -22.679 17.530 24.179 1.00 25.92 91 THR A O 1
ATOM 711 N N . ARG A 1 92 ? -22.173 15.394 23.670 1.00 22.94 92 ARG A N 1
ATOM 712 C CA . ARG A 1 92 ? -22.967 14.552 24.593 1.00 22.94 92 ARG A CA 1
ATOM 713 C C . ARG A 1 92 ? -23.340 13.253 23.880 1.00 22.94 92 ARG A C 1
ATOM 715 O O . ARG A 1 92 ? -23.669 13.239 22.703 1.00 22.94 92 ARG A O 1
ATOM 722 N N . PHE A 1 93 ? -23.228 12.165 24.627 1.00 29.31 93 PHE A N 1
ATOM 723 C CA . PHE A 1 93 ? -23.491 10.793 24.214 1.00 29.31 93 PHE A CA 1
ATOM 724 C C . PHE A 1 93 ? -24.885 10.584 23.586 1.00 29.31 93 PHE A C 1
ATOM 726 O O . PHE A 1 93 ? -25.841 11.252 23.968 1.00 29.31 93 PHE A O 1
ATOM 733 N N . PHE A 1 94 ? -24.954 9.537 22.749 1.00 31.31 94 PHE A N 1
ATOM 734 C CA . PHE A 1 94 ? -26.110 8.872 22.119 1.00 31.31 94 PHE A CA 1
ATOM 735 C C . PHE A 1 94 ? -26.555 9.376 20.735 1.00 31.31 94 PHE A C 1
ATOM 737 O O . PHE A 1 94 ? -27.301 10.334 20.615 1.00 31.31 94 PHE A O 1
ATOM 744 N N . CYS A 1 95 ? -26.184 8.587 19.712 1.00 34.22 95 CYS A N 1
ATOM 745 C CA . CYS A 1 95 ? -26.661 8.609 18.321 1.00 34.22 95 CYS A CA 1
ATOM 746 C C . CYS A 1 95 ? -26.449 9.936 17.566 1.00 34.22 95 CYS A C 1
ATOM 748 O O . CYS A 1 95 ? -27.159 10.906 17.805 1.00 34.22 95 CYS A O 1
ATOM 750 N N . LEU A 1 96 ? -25.556 9.958 16.562 1.00 41.91 96 LEU A N 1
ATOM 751 C CA . LEU A 1 96 ? -25.570 11.023 15.548 1.00 41.91 96 LEU A CA 1
ATOM 752 C C . LEU A 1 96 ? -26.881 10.909 14.752 1.00 41.91 96 LEU A C 1
ATOM 754 O O . LEU A 1 96 ? -26.973 10.162 13.781 1.00 41.91 96 LEU A O 1
ATOM 758 N N . GLY A 1 97 ? -27.917 11.602 15.208 1.00 39.41 97 GLY A N 1
ATOM 759 C CA . GLY A 1 97 ? -29.135 11.857 14.460 1.00 39.41 97 GLY A CA 1
ATOM 760 C C . GLY A 1 97 ? -29.035 13.234 13.818 1.00 39.41 97 GLY A C 1
ATOM 761 O O . GLY A 1 97 ? -28.861 14.211 14.540 1.00 39.41 97 GLY A O 1
ATOM 762 N N . ILE A 1 98 ? -29.145 13.341 12.495 1.00 44.12 98 ILE A N 1
ATOM 763 C CA . ILE A 1 98 ? -29.472 14.627 11.867 1.00 44.12 98 ILE A CA 1
ATOM 764 C C . ILE A 1 98 ? -30.990 14.682 11.764 1.00 44.12 98 ILE A C 1
ATOM 766 O O . ILE A 1 98 ? -31.599 13.748 11.248 1.00 44.12 98 ILE A O 1
ATOM 770 N N . VAL A 1 99 ? -31.602 15.758 12.254 1.00 39.50 99 VAL A N 1
ATOM 771 C CA . VAL A 1 99 ? -33.027 16.002 12.015 1.00 39.50 99 VAL A CA 1
ATOM 772 C C . VAL A 1 99 ? -33.165 16.652 10.641 1.00 39.50 99 VAL A C 1
ATOM 774 O O . VAL A 1 99 ? -32.696 17.770 10.436 1.00 39.50 99 VAL A O 1
ATOM 777 N N . LEU A 1 100 ? -33.771 15.942 9.693 1.00 39.22 100 LEU A N 1
ATOM 778 C CA . LEU A 1 100 ? -34.100 16.452 8.362 1.00 39.22 100 LEU A CA 1
ATOM 779 C C . LEU A 1 100 ? -35.617 16.378 8.196 1.00 39.22 100 LEU A C 1
ATOM 781 O O . LEU A 1 100 ? -36.169 15.286 8.193 1.00 39.22 100 LEU A O 1
ATOM 785 N N . ASN A 1 101 ? -36.282 17.528 8.046 1.00 44.72 101 ASN A N 1
ATOM 786 C CA . ASN A 1 101 ? -37.742 17.621 7.881 1.00 44.72 101 ASN A CA 1
ATOM 787 C C . ASN A 1 101 ? -38.530 16.835 8.954 1.00 44.72 101 ASN A C 1
ATOM 789 O O . ASN A 1 101 ? -39.365 16.005 8.616 1.00 44.72 101 ASN A O 1
ATOM 793 N N . ASP A 1 102 ? -38.223 17.066 10.234 1.00 54.59 102 ASP A N 1
ATOM 794 C CA . ASP A 1 102 ? -38.830 16.383 11.392 1.00 54.59 102 ASP A CA 1
ATOM 795 C C . ASP A 1 102 ? -38.571 14.862 11.497 1.00 54.59 102 ASP A C 1
ATOM 797 O O . ASP A 1 102 ? -39.050 14.216 12.429 1.00 54.59 102 ASP A O 1
ATOM 801 N N . GLU A 1 103 ? -37.732 14.284 10.627 1.00 43.22 103 GLU A N 1
ATOM 802 C CA . GLU A 1 103 ? -37.270 12.897 10.735 1.00 43.22 103 GLU A CA 1
ATOM 803 C C . GLU A 1 103 ? -35.842 12.801 11.289 1.00 43.22 103 GLU A C 1
ATOM 805 O O . GLU A 1 103 ? -34.939 13.538 10.888 1.00 43.22 103 GLU A O 1
ATOM 810 N N . ILE A 1 104 ? -35.611 11.849 12.201 1.00 50.12 104 ILE A N 1
ATOM 811 C CA . ILE A 1 104 ? -34.285 11.574 12.772 1.00 50.12 104 ILE A CA 1
ATOM 812 C C . ILE A 1 104 ? -33.533 10.593 11.868 1.00 50.12 104 ILE A C 1
ATOM 814 O O . ILE A 1 104 ? -33.778 9.384 11.892 1.00 50.12 104 ILE A O 1
ATOM 818 N N . VAL A 1 105 ? -32.547 11.095 11.129 1.00 50.00 105 VAL A N 1
ATOM 819 C CA . VAL A 1 105 ? -31.639 10.285 10.311 1.00 50.00 105 VAL A CA 1
ATOM 820 C C . VAL A 1 105 ? -30.440 9.854 11.143 1.00 50.00 105 VAL A C 1
ATOM 822 O O . VAL A 1 105 ? -29.584 10.670 11.480 1.00 50.00 105 VAL A O 1
ATOM 825 N N . LYS A 1 106 ? -30.348 8.558 11.457 1.00 51.66 106 LYS A N 1
ATOM 826 C CA . LYS A 1 106 ? -29.190 7.984 12.160 1.00 51.66 106 LYS A CA 1
ATOM 827 C C . LYS A 1 106 ? -28.004 7.833 11.212 1.00 51.66 106 LYS A C 1
ATOM 829 O O . LYS A 1 106 ? -28.098 7.143 10.199 1.00 51.66 106 LYS A O 1
ATOM 834 N N . LEU A 1 107 ? -26.875 8.416 11.584 1.00 51.69 107 LEU A N 1
ATOM 835 C CA . LEU A 1 107 ? -25.605 8.249 10.896 1.00 51.69 107 LEU A CA 1
ATOM 836 C C . LEU A 1 107 ? -24.829 7.077 11.489 1.00 51.69 107 LEU A C 1
ATOM 838 O O . LEU A 1 107 ? -24.799 6.892 12.706 1.00 51.69 107 LEU A O 1
ATOM 842 N N . LYS A 1 108 ? -24.182 6.316 10.607 1.00 60.00 108 LYS A N 1
ATOM 843 C CA . LYS A 1 108 ? -23.240 5.259 10.966 1.00 60.00 108 LYS A CA 1
ATOM 844 C C . LYS A 1 108 ? -21.861 5.582 10.418 1.00 60.00 108 LYS A C 1
ATOM 846 O O . LYS A 1 108 ? -21.738 5.954 9.250 1.00 60.00 108 LYS A O 1
ATOM 851 N N . VAL A 1 109 ? -20.833 5.402 11.237 1.00 67.12 109 VAL A N 1
ATOM 852 C CA . VAL A 1 109 ? -19.435 5.579 10.843 1.00 67.12 109 VAL A CA 1
ATOM 853 C C . VAL A 1 109 ? -18.841 4.197 10.605 1.00 67.12 109 VAL A C 1
ATOM 855 O O . VAL A 1 109 ? -18.598 3.424 11.529 1.00 67.12 109 VAL A O 1
ATOM 858 N N . LEU A 1 110 ? -18.649 3.857 9.332 1.00 73.69 110 LEU A N 1
ATOM 859 C CA . LEU A 1 110 ? -18.331 2.485 8.934 1.00 73.69 110 LEU A CA 1
ATOM 860 C C . LEU A 1 110 ? -16.834 2.173 8.977 1.00 73.69 110 LEU A C 1
ATOM 862 O O . LEU A 1 110 ? -16.455 1.045 9.280 1.00 73.69 110 LEU A O 1
ATOM 866 N N . ALA A 1 111 ? -15.983 3.142 8.648 1.00 79.19 111 ALA A N 1
ATOM 867 C CA . ALA A 1 111 ? -14.567 2.883 8.443 1.00 79.19 111 ALA A CA 1
ATOM 868 C C . ALA A 1 111 ? -13.687 4.110 8.687 1.00 79.19 111 ALA A C 1
ATOM 870 O O . ALA A 1 111 ? -14.155 5.247 8.668 1.00 79.19 111 ALA A O 1
ATOM 871 N N . VAL A 1 112 ? -12.393 3.851 8.870 1.00 78.56 112 VAL A N 1
ATOM 872 C CA . VAL A 1 112 ? -11.328 4.849 8.964 1.00 78.56 112 VAL A CA 1
ATOM 873 C C . VAL A 1 112 ? -10.257 4.561 7.913 1.00 78.56 112 VAL A C 1
ATOM 875 O O . VAL A 1 112 ? -9.862 3.413 7.705 1.00 78.56 112 VAL A O 1
ATOM 878 N N . THR A 1 113 ? -9.773 5.606 7.246 1.00 82.19 113 THR A N 1
ATOM 879 C CA . THR A 1 113 ? -8.687 5.525 6.263 1.00 82.19 113 THR A CA 1
ATOM 880 C C . THR A 1 113 ? -7.730 6.698 6.425 1.00 82.19 113 THR A C 1
ATOM 882 O O . THR A 1 113 ? -8.078 7.716 7.020 1.00 82.19 113 THR A O 1
ATOM 885 N N . GLY A 1 114 ? -6.515 6.546 5.915 1.00 75.19 114 GLY A N 1
ATOM 886 C CA . GLY A 1 114 ? -5.500 7.586 5.941 1.00 75.19 114 GLY A CA 1
ATOM 887 C C . GLY A 1 114 ? -4.106 7.030 5.700 1.00 75.19 114 GLY A C 1
ATOM 888 O O . GLY A 1 114 ? -3.896 5.819 5.572 1.00 75.19 114 GLY A O 1
ATOM 889 N N . ASP A 1 115 ? -3.133 7.933 5.667 1.00 80.56 115 ASP A N 1
ATOM 890 C CA . ASP A 1 115 ? -1.732 7.547 5.639 1.00 80.56 115 ASP A CA 1
ATOM 891 C C . ASP A 1 115 ? -1.314 6.885 6.968 1.00 80.56 115 ASP A C 1
ATOM 893 O O . ASP A 1 115 ? -1.959 7.016 8.013 1.00 80.56 115 ASP A O 1
ATOM 897 N N . SER A 1 116 ? -0.220 6.117 6.944 1.00 82.00 116 SER A N 1
ATOM 898 C CA . SER A 1 116 ? 0.229 5.393 8.142 1.00 82.00 116 SER A CA 1
ATOM 899 C C . SER A 1 116 ? 0.511 6.306 9.349 1.00 82.00 116 SER A C 1
ATOM 901 O O . SER A 1 116 ? 0.218 5.882 10.466 1.00 82.00 116 SER A O 1
ATOM 903 N N . PRO A 1 117 ? 1.067 7.529 9.192 1.00 80.56 117 PRO A N 1
ATOM 904 C CA . PRO A 1 117 ? 1.188 8.482 10.294 1.00 80.56 117 PRO A CA 1
ATOM 905 C C . PRO A 1 117 ? -0.146 8.880 10.937 1.00 80.56 117 PRO A C 1
ATOM 907 O O . PRO A 1 117 ? -0.229 8.853 12.165 1.00 80.56 117 PRO A O 1
ATOM 910 N N . ALA A 1 118 ? -1.184 9.206 10.158 1.00 78.94 118 ALA A N 1
ATOM 911 C CA . ALA A 1 118 ? -2.489 9.556 10.718 1.00 78.94 118 ALA A CA 1
ATOM 912 C C . ALA A 1 118 ? -3.161 8.349 11.385 1.00 78.94 118 ALA A C 1
ATOM 914 O O . ALA A 1 118 ? -3.620 8.449 12.525 1.00 78.94 118 ALA A O 1
ATOM 915 N N . LEU A 1 119 ? -3.145 7.183 10.725 1.00 80.00 119 LEU A N 1
ATOM 916 C CA . LEU A 1 119 ? -3.724 5.955 11.277 1.00 80.00 119 LEU A CA 1
ATOM 917 C C . LEU A 1 119 ? -3.029 5.514 12.565 1.00 80.00 119 LEU A C 1
ATOM 919 O O . LEU A 1 119 ? -3.696 5.060 13.486 1.00 80.00 119 LEU A O 1
ATOM 923 N N . LYS A 1 120 ? -1.708 5.690 12.673 1.00 83.62 120 LYS A N 1
ATOM 924 C CA . LYS A 1 120 ? -0.962 5.433 13.912 1.00 83.62 120 LYS A CA 1
ATOM 925 C C . LYS A 1 120 ? -1.569 6.188 15.101 1.00 83.62 120 LYS A C 1
ATOM 927 O O . LYS A 1 120 ? -1.723 5.604 16.168 1.00 83.62 120 LYS A O 1
ATOM 932 N N . ILE A 1 121 ? -1.878 7.472 14.915 1.00 81.38 121 ILE A N 1
ATOM 933 C CA . ILE A 1 121 ? -2.405 8.342 15.973 1.00 81.38 121 ILE A CA 1
ATOM 934 C C . ILE A 1 121 ? -3.855 7.968 16.285 1.00 81.38 121 ILE A C 1
ATOM 936 O O . ILE A 1 121 ? -4.188 7.734 17.440 1.00 81.38 121 ILE A O 1
ATOM 940 N N . ALA A 1 122 ? -4.703 7.853 15.260 1.00 77.69 122 ALA A N 1
ATOM 941 C CA . ALA A 1 122 ? -6.120 7.534 15.437 1.00 77.69 122 ALA A CA 1
ATOM 942 C C . ALA A 1 122 ? -6.340 6.158 16.095 1.00 77.69 122 ALA A C 1
ATOM 944 O O . ALA A 1 122 ? -7.248 5.975 16.909 1.00 77.69 122 ALA A O 1
ATOM 945 N N . LEU A 1 123 ? -5.490 5.184 15.762 1.00 84.81 123 LEU A N 1
ATOM 946 C CA . LEU A 1 123 ? -5.576 3.811 16.261 1.00 84.81 123 LEU A CA 1
ATOM 947 C C . LEU A 1 123 ? -4.783 3.562 17.551 1.00 84.81 123 LEU A C 1
ATOM 949 O O . LEU A 1 123 ? -4.806 2.438 18.044 1.00 84.81 123 LEU A O 1
ATOM 953 N N . ASP A 1 124 ? -4.085 4.577 18.068 1.00 86.56 124 ASP A N 1
ATOM 954 C CA . ASP A 1 124 ? -3.137 4.471 19.183 1.00 86.56 124 ASP A CA 1
ATOM 955 C C . ASP A 1 124 ? -2.193 3.259 19.046 1.00 86.56 124 ASP A C 1
ATOM 957 O O . ASP A 1 124 ? -2.133 2.334 19.863 1.00 86.56 124 ASP A O 1
ATOM 961 N N . PHE A 1 125 ? -1.499 3.230 17.907 1.00 94.00 125 PHE A N 1
ATOM 962 C CA . PHE A 1 125 ? -0.726 2.085 17.435 1.00 94.00 125 PHE A CA 1
ATOM 963 C C . PHE A 1 125 ? 0.742 2.452 17.200 1.00 94.00 125 PHE A C 1
ATOM 965 O O . PHE A 1 125 ? 1.129 3.617 17.098 1.00 94.00 125 PHE A O 1
ATOM 972 N N . ILE A 1 126 ? 1.609 1.452 17.082 1.00 95.25 126 ILE A N 1
ATOM 973 C CA . ILE A 1 126 ? 3.019 1.663 16.764 1.00 95.25 126 ILE A CA 1
ATOM 974 C C . ILE A 1 126 ? 3.190 2.121 15.308 1.00 95.25 126 ILE A C 1
ATOM 976 O O . ILE A 1 126 ? 2.398 1.807 14.421 1.00 95.25 126 ILE A O 1
ATOM 980 N N . ALA A 1 127 ? 4.262 2.869 15.046 1.00 91.06 127 ALA A N 1
ATOM 981 C CA . ALA A 1 127 ? 4.603 3.301 13.694 1.00 91.06 127 ALA A CA 1
ATOM 982 C C . ALA A 1 127 ? 5.005 2.118 12.787 1.00 91.06 127 ALA A C 1
ATOM 984 O O . ALA A 1 127 ? 5.382 1.048 13.262 1.00 91.06 127 ALA A O 1
ATOM 985 N N . HIS A 1 128 ? 5.043 2.364 11.474 1.00 86.94 128 HIS A N 1
ATOM 986 C CA . HIS A 1 128 ? 5.368 1.394 10.414 1.00 86.94 128 HIS A CA 1
ATOM 987 C C . HIS A 1 128 ? 6.722 0.652 10.552 1.00 86.94 128 HIS A C 1
ATOM 989 O O . HIS A 1 128 ? 6.947 -0.347 9.873 1.00 86.94 128 HIS A O 1
ATOM 995 N N . ASN A 1 129 ? 7.627 1.107 11.427 1.00 89.94 129 ASN A N 1
ATOM 996 C CA . ASN A 1 129 ? 8.922 0.460 11.707 1.00 89.94 129 ASN A CA 1
ATOM 997 C C . ASN A 1 129 ? 8.921 -0.407 12.989 1.00 89.94 129 ASN A C 1
ATOM 999 O O . ASN A 1 129 ? 9.969 -0.918 13.402 1.00 89.94 129 ASN A O 1
ATOM 1003 N N . GLY A 1 130 ? 7.764 -0.550 13.643 1.00 93.38 130 GLY A N 1
ATOM 1004 C CA . GLY A 1 130 ? 7.585 -1.351 14.853 1.00 93.38 130 GLY A CA 1
ATOM 1005 C C . GLY A 1 130 ? 7.654 -2.861 14.608 1.00 93.38 130 GLY A C 1
ATOM 1006 O O . GLY A 1 130 ? 7.559 -3.327 13.486 1.00 93.38 130 GLY A O 1
ATOM 1007 N N . TYR A 1 131 ? 7.798 -3.665 15.661 1.00 95.50 131 TYR A N 1
ATOM 1008 C CA . TYR A 1 131 ? 7.826 -5.125 15.499 1.00 95.50 131 TYR A CA 1
ATOM 1009 C C . TYR A 1 131 ? 6.474 -5.706 15.068 1.00 95.50 131 TYR A C 1
ATOM 1011 O O . TYR A 1 131 ? 6.454 -6.638 14.281 1.00 95.50 131 TYR A O 1
ATOM 1019 N N . TYR A 1 132 ? 5.361 -5.149 15.545 1.00 96.56 132 TYR A N 1
ATOM 1020 C CA . TYR A 1 132 ? 4.003 -5.622 15.254 1.00 96.56 132 TYR A CA 1
ATOM 1021 C C . TYR A 1 132 ? 3.146 -4.485 14.685 1.00 96.56 132 TYR A C 1
ATOM 1023 O O . TYR A 1 132 ? 2.115 -4.144 15.249 1.00 96.56 132 TYR A O 1
ATOM 1031 N N . CYS A 1 133 ? 3.591 -3.836 13.607 1.00 95.38 133 CYS A N 1
ATOM 1032 C CA . CYS A 1 133 ? 2.909 -2.643 13.091 1.00 95.38 133 CYS A CA 1
ATOM 1033 C C . CYS A 1 133 ? 1.713 -2.934 12.165 1.00 95.38 133 CYS A C 1
ATOM 1035 O O . CYS A 1 133 ? 1.048 -1.999 11.729 1.00 95.38 133 CYS A O 1
ATOM 1037 N N . CYS A 1 134 ? 1.433 -4.201 11.841 1.00 96.94 134 CYS A N 1
ATOM 1038 C CA . CYS A 1 134 ? 0.270 -4.553 11.034 1.00 96.94 134 CYS A CA 1
ATOM 1039 C C . CYS A 1 134 ? -1.016 -4.527 11.863 1.00 96.94 134 CYS A C 1
ATOM 1041 O O . CYS A 1 134 ? -1.116 -5.193 12.896 1.00 96.94 134 CYS A O 1
ATOM 1043 N N . TYR A 1 135 ? -2.017 -3.803 11.360 1.00 96.12 135 TYR A N 1
ATOM 1044 C CA . TYR A 1 135 ? -3.337 -3.704 11.980 1.00 96.12 135 TYR A CA 1
ATOM 1045 C C . TYR A 1 135 ? -4.180 -4.972 11.815 1.00 96.12 135 TYR A C 1
ATOM 1047 O O . TYR A 1 135 ? -5.115 -5.187 12.577 1.00 96.12 135 TYR A O 1
ATOM 1055 N N . PHE A 1 136 ? -3.866 -5.808 10.823 1.00 97.50 136 PHE A N 1
ATOM 1056 C CA . PHE A 1 136 ? -4.707 -6.939 10.420 1.00 97.50 136 PHE A CA 1
ATOM 1057 C C . PHE A 1 136 ? -4.179 -8.290 10.904 1.00 97.50 136 PHE A C 1
ATOM 1059 O O . PHE A 1 136 ? -4.954 -9.230 11.056 1.00 97.50 136 PHE A O 1
ATOM 1066 N N . CYS A 1 137 ? -2.876 -8.410 11.168 1.00 97.62 137 CYS A N 1
ATOM 1067 C CA . CYS A 1 137 ? -2.261 -9.668 11.587 1.00 97.62 137 CYS A CA 1
ATOM 1068 C C . CYS A 1 137 ? -1.122 -9.462 12.595 1.00 97.62 137 CYS A C 1
ATOM 1070 O O . CYS A 1 137 ? -0.723 -8.333 12.892 1.00 97.62 137 CYS A O 1
ATOM 1072 N N . TYR A 1 138 ? -0.605 -10.571 13.119 1.00 97.50 138 TYR A N 1
ATOM 1073 C CA . TYR A 1 138 ? 0.494 -10.611 14.086 1.00 97.50 138 TYR A CA 1
ATOM 1074 C C . TYR A 1 138 ? 1.869 -10.860 13.454 1.00 97.50 138 TYR A C 1
ATOM 1076 O O . TYR A 1 138 ? 2.788 -11.273 14.162 1.00 97.50 138 TYR A O 1
ATOM 1084 N N . LEU A 1 139 ? 2.038 -10.616 12.146 1.00 96.62 139 LEU A N 1
ATOM 1085 C CA . LEU A 1 139 ? 3.355 -10.740 11.521 1.00 96.62 139 LEU A CA 1
ATOM 1086 C C . LEU A 1 139 ? 4.359 -9.847 12.257 1.00 96.62 139 LEU A C 1
ATOM 1088 O O . LEU A 1 139 ? 4.171 -8.631 12.365 1.00 96.62 139 LEU A O 1
ATOM 1092 N N . ARG A 1 140 ? 5.425 -10.470 12.762 1.00 96.06 140 ARG A N 1
ATOM 1093 C CA . ARG A 1 140 ? 6.483 -9.776 13.482 1.00 96.06 140 ARG A CA 1
ATOM 1094 C C . ARG A 1 140 ? 7.604 -9.408 12.520 1.00 96.06 140 ARG A C 1
ATOM 1096 O O . ARG A 1 140 ? 8.219 -10.287 11.929 1.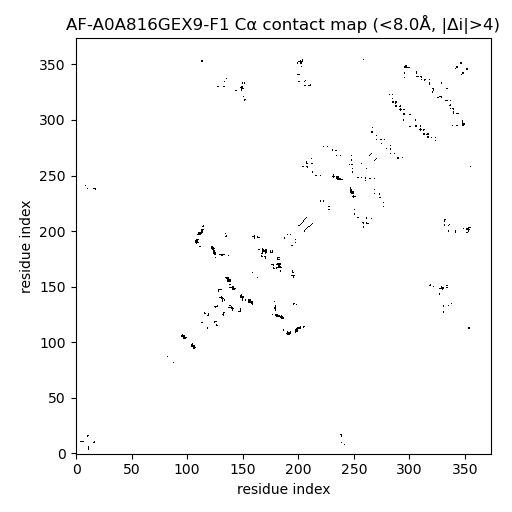00 96.06 140 ARG A O 1
ATOM 1103 N N . GLY A 1 141 ? 7.924 -8.125 12.418 1.00 95.31 141 GLY A N 1
ATOM 1104 C CA . GLY A 1 141 ? 9.065 -7.676 11.630 1.00 95.31 141 GLY A CA 1
ATOM 1105 C C . GLY A 1 141 ? 10.408 -8.095 12.243 1.00 95.31 141 GLY A C 1
ATOM 1106 O O . GLY A 1 141 ? 10.560 -8.203 13.462 1.00 95.31 141 GLY A O 1
ATOM 1107 N N . ILE A 1 142 ? 11.420 -8.266 11.402 1.00 95.44 142 ILE A N 1
ATOM 1108 C CA . ILE A 1 142 ? 12.808 -8.549 11.791 1.00 95.44 142 ILE A CA 1
ATOM 1109 C C . ILE A 1 142 ? 13.679 -7.308 11.593 1.00 95.44 142 ILE A C 1
ATOM 1111 O O . ILE A 1 142 ? 13.315 -6.392 10.855 1.00 95.44 142 ILE A O 1
ATOM 1115 N N . HIS A 1 143 ? 14.781 -7.210 12.334 1.00 94.44 143 HIS A N 1
ATOM 1116 C CA . HIS A 1 143 ? 15.744 -6.126 12.142 1.00 94.44 143 HIS A CA 1
ATOM 1117 C C . HIS A 1 143 ? 16.889 -6.664 11.291 1.00 94.44 143 HIS A C 1
ATOM 1119 O O . HIS A 1 143 ? 17.605 -7.552 11.742 1.00 94.44 143 HIS A O 1
ATOM 1125 N N . GLN A 1 144 ? 17.042 -6.153 10.072 1.00 89.31 144 GLN A N 1
ATOM 1126 C CA . GLN A 1 144 ? 18.054 -6.628 9.131 1.00 89.31 144 GLN A CA 1
ATOM 1127 C C . GLN A 1 144 ? 18.566 -5.460 8.288 1.00 89.31 144 GLN A C 1
ATOM 1129 O O . GLN A 1 144 ? 17.778 -4.713 7.705 1.00 89.31 144 GLN A O 1
ATOM 1134 N N . GLY A 1 145 ? 19.891 -5.291 8.239 1.00 83.25 145 GLY A N 1
ATOM 1135 C CA . GLY A 1 145 ? 20.537 -4.212 7.482 1.00 83.25 145 GLY A CA 1
ATOM 1136 C C . GLY A 1 145 ? 20.193 -2.807 7.992 1.00 83.25 145 GLY A C 1
ATOM 1137 O O . GLY A 1 145 ? 19.975 -1.905 7.189 1.00 83.25 145 GLY A O 1
ATOM 1138 N N . GLY A 1 146 ? 20.052 -2.629 9.312 1.00 86.75 146 GLY A N 1
ATOM 1139 C CA . GLY A 1 146 ? 19.726 -1.337 9.936 1.00 86.75 146 GLY A CA 1
ATOM 1140 C C . GLY A 1 146 ? 18.274 -0.874 9.755 1.00 86.75 146 GLY A C 1
ATOM 1141 O O . GLY A 1 146 ? 17.912 0.218 10.189 1.00 86.75 146 GLY A O 1
ATOM 1142 N N . LYS A 1 147 ? 17.419 -1.695 9.135 1.00 90.62 147 LYS A N 1
ATOM 1143 C CA . LYS A 1 147 ? 16.009 -1.392 8.855 1.00 90.62 147 LYS A CA 1
ATOM 1144 C C . LYS A 1 147 ? 15.082 -2.505 9.340 1.00 90.62 147 LYS A C 1
ATOM 1146 O O . LYS A 1 147 ? 15.483 -3.656 9.516 1.00 90.62 147 LYS A O 1
ATOM 1151 N N . ARG A 1 148 ? 13.822 -2.137 9.589 1.00 94.69 148 ARG A N 1
ATOM 1152 C CA . ARG A 1 148 ? 12.741 -3.084 9.884 1.00 94.69 148 ARG A CA 1
ATOM 1153 C C . ARG A 1 148 ? 12.252 -3.697 8.577 1.00 94.69 148 ARG A C 1
ATOM 1155 O O . ARG A 1 148 ? 11.893 -2.957 7.664 1.00 94.69 148 ARG A O 1
ATOM 1162 N N . GLN A 1 149 ? 12.211 -5.020 8.528 1.00 95.31 149 GLN A N 1
ATOM 1163 C CA . GLN A 1 149 ? 11.706 -5.775 7.388 1.00 95.31 149 GLN A CA 1
ATOM 1164 C C . GLN A 1 149 ? 10.602 -6.732 7.828 1.00 95.31 149 GLN A C 1
ATOM 1166 O O . GLN A 1 149 ? 10.567 -7.149 8.987 1.00 95.31 149 GLN A O 1
ATOM 1171 N N . TYR A 1 150 ? 9.710 -7.071 6.908 1.00 96.06 150 TYR A N 1
ATOM 1172 C CA . TYR A 1 150 ? 8.589 -7.982 7.105 1.00 96.06 150 TYR A CA 1
ATOM 1173 C C . TYR A 1 150 ? 8.667 -9.053 6.022 1.00 96.06 150 TYR A C 1
ATOM 1175 O O . TYR A 1 150 ? 8.013 -8.908 4.988 1.00 96.06 150 TYR A O 1
ATOM 1183 N N . PRO A 1 151 ? 9.492 -10.091 6.226 1.00 93.75 151 PRO A N 1
ATOM 1184 C CA . PRO A 1 151 ? 9.626 -11.171 5.266 1.00 93.75 151 PRO A CA 1
ATOM 1185 C C . PRO A 1 151 ? 8.292 -11.851 5.000 1.00 93.75 151 PRO A C 1
ATOM 1187 O O . PRO A 1 151 ? 7.422 -11.904 5.879 1.00 93.75 151 PRO A O 1
ATOM 1190 N N . TYR A 1 152 ? 8.139 -12.381 3.792 1.00 94.19 152 TYR A N 1
ATOM 1191 C CA . TYR A 1 152 ? 6.961 -13.160 3.447 1.00 94.19 152 TYR A CA 1
ATOM 1192 C C . TYR A 1 152 ? 6.760 -14.329 4.426 1.00 94.19 152 TYR A C 1
ATOM 1194 O O . TYR A 1 152 ? 7.638 -15.166 4.627 1.00 94.19 152 TYR A O 1
ATOM 1202 N N . GLN A 1 153 ? 5.565 -14.412 5.010 1.00 92.25 153 GLN A N 1
ATOM 1203 C CA . GLN A 1 153 ? 5.142 -15.530 5.850 1.00 92.25 153 GLN A CA 1
ATOM 1204 C C . GLN A 1 153 ? 3.663 -15.809 5.598 1.00 92.25 153 GLN A C 1
ATOM 1206 O O . GLN A 1 153 ? 2.833 -14.919 5.765 1.00 92.25 153 GLN A O 1
ATOM 1211 N N . CYS A 1 154 ? 3.320 -17.045 5.249 1.00 86.81 154 CYS A N 1
ATOM 1212 C CA . CYS A 1 154 ? 1.947 -17.480 5.005 1.00 86.81 154 CYS A CA 1
ATOM 1213 C C . CYS A 1 154 ? 1.739 -18.877 5.625 1.00 86.81 154 CYS A C 1
ATOM 1215 O O . CYS A 1 154 ? 2.647 -19.701 5.512 1.00 86.81 154 CYS A O 1
ATOM 1217 N N . PRO A 1 155 ? 0.595 -19.170 6.279 1.00 89.50 155 PRO A N 1
ATOM 1218 C CA . PRO A 1 155 ? -0.557 -18.293 6.513 1.00 89.50 155 PRO A CA 1
ATOM 1219 C C . PRO A 1 155 ? -0.296 -17.203 7.565 1.00 89.50 155 PRO A C 1
ATOM 1221 O O . PRO A 1 155 ? 0.560 -17.337 8.439 1.00 89.50 155 PRO A O 1
ATOM 1224 N N . HIS A 1 156 ? -1.054 -16.106 7.488 1.00 92.31 156 HIS A N 1
ATOM 1225 C CA . HIS A 1 156 ? -1.021 -15.043 8.492 1.00 92.31 156 HIS A CA 1
ATOM 1226 C C . HIS A 1 156 ? -1.888 -15.394 9.706 1.00 92.31 156 HIS A C 1
ATOM 1228 O O . HIS A 1 156 ? -3.035 -15.817 9.562 1.00 92.31 156 HIS A O 1
ATOM 1234 N N . VAL A 1 157 ? -1.382 -15.123 10.912 1.00 95.94 157 VAL A N 1
ATOM 1235 C CA . VAL A 1 157 ? -2.208 -15.143 12.127 1.00 95.94 157 VAL A CA 1
ATOM 1236 C C . VAL A 1 157 ? -2.968 -13.820 12.212 1.00 95.94 157 VAL A C 1
ATOM 1238 O O . VAL A 1 157 ? -2.388 -12.783 12.542 1.00 95.94 157 VAL A O 1
ATOM 1241 N N . MET A 1 158 ? -4.254 -13.850 11.864 1.00 97.31 158 MET A N 1
ATOM 1242 C CA . MET A 1 158 ? -5.102 -12.659 11.768 1.00 97.31 158 MET A CA 1
ATOM 1243 C C . MET A 1 158 ? -5.561 -12.152 13.138 1.00 97.31 158 MET A C 1
ATOM 1245 O O . MET A 1 158 ? -5.803 -12.924 14.067 1.00 97.31 158 MET A O 1
ATOM 1249 N N . ARG A 1 159 ? -5.721 -10.833 13.252 1.00 97.88 159 ARG A N 1
ATOM 1250 C CA . ARG A 1 159 ? -6.339 -10.182 14.408 1.00 97.88 159 ARG A CA 1
ATOM 1251 C C . ARG A 1 159 ? -7.853 -10.255 14.281 1.00 97.88 159 ARG A C 1
ATOM 1253 O O . ARG A 1 159 ? -8.419 -9.882 13.258 1.00 97.88 159 ARG A O 1
ATOM 1260 N N . THR A 1 160 ? -8.503 -10.702 15.346 1.00 97.62 160 THR A N 1
ATOM 1261 C CA . THR A 1 160 ? -9.960 -10.638 15.489 1.00 97.62 160 THR A CA 1
ATOM 1262 C C . THR A 1 160 ? -10.341 -9.389 16.282 1.00 97.62 160 THR A C 1
ATOM 1264 O O . THR A 1 160 ? -9.506 -8.879 17.033 1.00 97.62 160 THR A O 1
ATOM 1267 N N . PRO A 1 161 ? -11.601 -8.928 16.218 1.00 97.19 161 PRO A N 1
ATOM 1268 C CA . PRO A 1 161 ? -12.055 -7.826 17.060 1.00 97.19 161 PRO A CA 1
ATOM 1269 C C . PRO A 1 161 ? -11.846 -8.062 18.557 1.00 97.19 161 PRO A C 1
ATOM 1271 O O . PRO A 1 161 ? -11.473 -7.147 19.284 1.00 97.19 161 PRO A O 1
ATOM 1274 N N . GLY A 1 162 ? -12.035 -9.304 19.015 1.00 97.81 162 GLY A N 1
ATOM 1275 C CA . GLY A 1 162 ? -11.823 -9.666 20.414 1.00 97.81 162 GLY A CA 1
ATOM 1276 C C . GLY A 1 162 ? -10.358 -9.562 20.838 1.00 97.81 162 GLY A C 1
ATOM 1277 O O . GLY A 1 162 ? -10.071 -9.038 21.911 1.00 97.81 162 GLY A O 1
ATOM 1278 N N . ASN A 1 163 ? -9.425 -10.030 20.004 1.00 97.75 163 ASN A N 1
ATOM 1279 C CA . ASN A 1 163 ? -8.001 -9.951 20.330 1.00 97.75 163 ASN A CA 1
ATOM 1280 C C . ASN A 1 163 ? -7.467 -8.521 20.165 1.00 97.75 163 ASN A C 1
ATOM 1282 O O . ASN A 1 163 ? -6.733 -8.059 21.024 1.00 97.75 163 ASN A O 1
ATOM 1286 N N . PHE A 1 164 ? -7.897 -7.789 19.131 1.00 97.88 164 PHE A N 1
ATOM 1287 C CA . PHE A 1 164 ? -7.520 -6.387 18.918 1.00 97.88 164 PHE A CA 1
ATOM 1288 C C . PHE A 1 164 ? -7.934 -5.505 20.106 1.00 97.88 164 PHE A C 1
ATOM 1290 O O . PHE A 1 164 ? -7.130 -4.723 20.609 1.00 97.88 164 PHE A O 1
ATOM 1297 N N . ALA A 1 165 ? -9.168 -5.667 20.599 1.00 97.62 165 ALA A N 1
ATOM 1298 C CA . ALA A 1 165 ? -9.643 -4.958 21.785 1.00 97.62 165 ALA A CA 1
ATOM 1299 C C . ALA A 1 165 ? -8.850 -5.353 23.039 1.00 97.62 165 ALA A C 1
ATOM 1301 O O . ALA A 1 165 ? -8.388 -4.479 23.769 1.00 97.62 165 ALA A O 1
ATOM 1302 N N . ARG A 1 166 ? -8.631 -6.656 23.259 1.00 98.19 166 ARG A N 1
ATOM 1303 C CA . ARG A 1 166 ? -7.867 -7.162 24.406 1.00 98.19 166 ARG A CA 1
ATOM 1304 C C . ARG A 1 166 ? -6.447 -6.607 24.441 1.00 98.19 166 ARG A C 1
ATOM 1306 O O . ARG A 1 166 ? -6.068 -6.034 25.454 1.00 98.19 166 ARG A O 1
ATOM 1313 N N . ASP A 1 167 ? -5.707 -6.724 23.340 1.00 98.19 167 ASP A N 1
ATOM 1314 C CA . ASP A 1 167 ? -4.330 -6.236 23.234 1.00 98.19 167 ASP A CA 1
ATOM 1315 C C . ASP A 1 167 ? -4.274 -4.719 23.493 1.00 98.19 167 ASP A C 1
ATOM 1317 O O . ASP A 1 167 ? -3.404 -4.245 24.221 1.00 98.19 167 ASP A O 1
ATOM 1321 N N . SER A 1 168 ? -5.250 -3.957 22.980 1.00 97.50 168 SER A N 1
ATOM 1322 C CA . SER A 1 168 ? -5.359 -2.512 23.231 1.00 97.50 168 SER A CA 1
ATOM 1323 C C . SER A 1 168 ? -5.627 -2.166 24.703 1.00 97.50 168 SER A C 1
ATOM 1325 O O . SER A 1 168 ? -5.008 -1.253 25.252 1.00 97.50 168 SER A O 1
ATOM 1327 N N . SER A 1 169 ? -6.500 -2.923 25.379 1.00 97.75 169 SER A N 1
ATOM 1328 C CA . SER A 1 169 ? -6.781 -2.746 26.807 1.00 97.75 169 SER A CA 1
ATOM 1329 C C . SER A 1 169 ? -5.580 -3.129 27.667 1.00 97.75 169 SER A C 1
ATOM 1331 O O . SER A 1 169 ? -5.261 -2.415 28.614 1.00 97.75 169 SER A O 1
ATOM 1333 N N . THR A 1 170 ? -4.880 -4.212 27.322 1.00 98.12 170 THR A N 1
ATOM 1334 C CA . THR A 1 170 ? -3.641 -4.621 27.991 1.00 98.12 170 THR A CA 1
ATOM 1335 C C . THR A 1 170 ? -2.557 -3.555 27.838 1.00 98.12 170 THR A C 1
ATOM 1337 O O . THR A 1 170 ? -1.955 -3.177 28.841 1.00 98.12 170 THR A O 1
ATOM 1340 N N . ALA A 1 171 ? -2.362 -3.000 26.635 1.00 97.88 171 ALA A N 1
ATOM 1341 C CA . ALA A 1 171 ? -1.424 -1.898 26.413 1.00 97.88 171 ALA A CA 1
ATOM 1342 C C . ALA A 1 171 ? -1.747 -0.678 27.293 1.00 97.88 171 ALA A C 1
ATOM 1344 O O . ALA A 1 171 ? -0.860 -0.134 27.951 1.00 97.88 171 ALA A O 1
ATOM 1345 N N . ALA A 1 172 ? -3.026 -0.293 27.375 1.00 96.88 172 ALA A N 1
ATOM 1346 C CA . ALA A 1 172 ? -3.471 0.831 28.198 1.00 96.88 172 ALA A CA 1
ATOM 1347 C C . ALA A 1 172 ? -3.278 0.583 29.707 1.00 96.88 172 ALA A C 1
ATOM 1349 O O . ALA A 1 172 ? -2.823 1.472 30.427 1.00 96.88 172 ALA A O 1
ATOM 1350 N N . GLN A 1 173 ? -3.588 -0.626 30.189 1.00 97.94 173 GLN A N 1
ATOM 1351 C CA . GLN A 1 173 ? -3.426 -1.009 31.597 1.00 97.94 173 GLN A CA 1
ATOM 1352 C C . GLN A 1 173 ? -1.952 -1.062 32.010 1.00 97.94 173 GLN A C 1
ATOM 1354 O O . GLN A 1 173 ? -1.584 -0.541 33.062 1.00 97.94 173 GLN A O 1
ATOM 1359 N N . LEU A 1 174 ? -1.106 -1.672 31.176 1.00 97.06 174 LEU A N 1
ATOM 1360 C CA . LEU A 1 174 ? 0.322 -1.840 31.447 1.00 97.06 174 LEU A CA 1
ATOM 1361 C C . LEU A 1 174 ? 1.157 -0.609 31.071 1.00 97.06 174 LEU A C 1
ATOM 1363 O O . LEU A 1 174 ? 2.344 -0.565 31.395 1.00 97.06 174 LEU A O 1
ATOM 1367 N N . LYS A 1 175 ? 0.560 0.377 30.385 1.00 95.88 175 LYS A N 1
ATOM 1368 C CA . LYS A 1 175 ? 1.238 1.555 29.815 1.00 95.88 175 LYS A CA 1
ATOM 1369 C C . LYS A 1 175 ? 2.471 1.168 28.992 1.00 95.88 175 LYS A C 1
ATOM 1371 O O . LYS A 1 175 ? 3.519 1.811 29.066 1.00 95.88 175 LYS A O 1
ATOM 1376 N N . SER A 1 176 ? 2.359 0.083 28.236 1.00 95.94 176 SER A N 1
ATOM 1377 C CA . SER A 1 176 ? 3.455 -0.505 27.472 1.00 95.94 176 SER A CA 1
ATOM 1378 C C . SER A 1 176 ? 2.953 -1.041 26.133 1.00 95.94 176 SER A C 1
ATOM 1380 O O . SER A 1 176 ? 1.753 -1.190 25.912 1.00 95.94 176 SER A O 1
ATOM 1382 N N . ASN A 1 177 ? 3.873 -1.281 25.195 1.00 96.44 177 ASN A N 1
ATOM 1383 C CA . ASN A 1 177 ? 3.493 -1.805 23.889 1.00 96.44 177 ASN A CA 1
ATOM 1384 C C . ASN A 1 177 ? 3.020 -3.258 24.007 1.00 96.44 177 ASN A C 1
ATOM 1386 O O . ASN A 1 177 ? 3.831 -4.126 24.322 1.00 96.44 177 ASN A O 1
ATOM 1390 N N . GLU A 1 178 ? 1.767 -3.527 23.640 1.00 97.62 178 GLU A N 1
ATOM 1391 C CA . GLU A 1 178 ? 1.245 -4.890 23.516 1.00 97.62 178 GLU A CA 1
ATOM 1392 C C . GLU A 1 178 ? 0.900 -5.174 22.056 1.00 97.62 178 GLU A C 1
ATOM 1394 O O . GLU A 1 178 ? -0.011 -4.581 21.481 1.00 97.62 178 GLU A O 1
ATOM 1399 N N . LYS A 1 179 ? 1.674 -6.060 21.419 1.00 96.81 179 LYS A N 1
ATOM 1400 C CA . LYS A 1 179 ? 1.499 -6.458 20.007 1.00 96.81 179 LYS A CA 1
ATOM 1401 C C . LYS A 1 179 ? 1.210 -5.275 19.077 1.00 96.81 179 LYS A C 1
ATOM 1403 O O . LYS A 1 179 ? 0.351 -5.371 18.205 1.00 96.81 179 LYS A O 1
ATOM 1408 N N . GLY A 1 180 ? 1.932 -4.169 19.232 1.00 96.69 180 GLY A N 1
ATOM 1409 C CA . GLY A 1 180 ? 1.765 -2.989 18.383 1.00 96.69 180 GLY A CA 1
ATOM 1410 C C . GLY A 1 180 ? 0.784 -1.942 18.904 1.00 96.69 180 GLY A C 1
ATOM 1411 O O . GLY A 1 180 ? 0.923 -0.795 18.500 1.00 96.69 180 GLY A O 1
ATOM 1412 N N . HIS A 1 181 ? -0.109 -2.267 19.836 1.00 97.81 181 HIS A N 1
ATOM 1413 C CA . HIS A 1 181 ? -0.951 -1.276 20.503 1.00 97.81 181 HIS A CA 1
ATOM 1414 C C . HIS A 1 181 ? -0.140 -0.451 21.504 1.00 97.81 181 HIS A C 1
ATOM 1416 O O . HIS A 1 181 ? 0.779 -0.969 22.142 1.00 97.81 181 HIS A O 1
ATOM 1422 N N . LEU A 1 182 ? -0.472 0.832 21.622 1.00 95.56 182 LEU A N 1
ATOM 1423 C CA . LEU A 1 182 ? 0.039 1.747 22.649 1.00 95.56 182 LEU A CA 1
ATOM 1424 C C . LEU A 1 182 ? -1.044 2.090 23.686 1.00 95.56 182 LEU A C 1
ATOM 1426 O O . LEU A 1 182 ? -0.714 2.437 24.817 1.00 95.56 182 LEU A O 1
ATOM 1430 N N . GLY A 1 183 ? -2.309 1.887 23.321 1.00 94.38 183 GLY A N 1
ATOM 1431 C CA . GLY A 1 183 ? -3.475 2.037 24.178 1.00 94.38 183 GLY A CA 1
ATOM 1432 C C . GLY A 1 183 ? -4.761 1.756 23.402 1.00 94.38 183 GLY A C 1
ATOM 1433 O O . GLY A 1 183 ? -4.751 1.039 22.393 1.00 94.38 183 GLY A O 1
ATOM 1434 N N . VAL A 1 184 ? -5.881 2.288 23.896 1.00 91.44 184 VAL A N 1
ATOM 1435 C CA . VAL A 1 184 ? -7.207 2.112 23.289 1.00 91.44 184 VAL A CA 1
ATOM 1436 C C . VAL A 1 184 ? -7.457 3.222 22.269 1.00 91.44 184 VAL A C 1
ATOM 1438 O O . VAL A 1 184 ? -7.404 4.405 22.588 1.00 91.44 184 VAL A O 1
ATOM 1441 N N . SER A 1 185 ? -7.765 2.832 21.033 1.00 84.38 185 SER A N 1
ATOM 1442 C CA . SER A 1 185 ? -8.078 3.766 19.948 1.00 84.38 185 SER A CA 1
ATOM 1443 C C . SER A 1 185 ? -9.375 4.535 20.203 1.00 84.38 185 SER A C 1
ATOM 1445 O O . SER A 1 185 ? -10.405 3.926 20.492 1.00 84.38 185 SER A O 1
ATOM 1447 N N . ILE A 1 186 ? -9.376 5.843 19.929 1.00 76.88 186 ILE A N 1
ATOM 1448 C CA . ILE A 1 186 ? -10.604 6.657 19.909 1.00 76.88 186 ILE A CA 1
ATOM 1449 C C . ILE A 1 186 ? -11.625 6.165 18.874 1.00 76.88 186 ILE A C 1
ATOM 1451 O O . ILE A 1 186 ? -12.834 6.281 19.058 1.00 76.88 186 ILE A O 1
ATOM 1455 N N . CYS A 1 187 ? -11.157 5.539 17.794 1.00 75.75 187 CYS A N 1
ATOM 1456 C CA . CYS A 1 187 ? -12.026 4.970 16.775 1.00 75.75 187 CYS A CA 1
ATOM 1457 C C . CYS A 1 187 ? -12.845 3.778 17.295 1.00 75.75 187 CYS A C 1
ATOM 1459 O O . CYS A 1 187 ? -13.860 3.447 16.689 1.00 75.75 187 CYS A O 1
ATOM 1461 N N . SER A 1 188 ? -12.444 3.145 18.405 1.00 77.25 188 SER A N 1
ATOM 1462 C CA . SER A 1 188 ? -13.202 2.034 18.996 1.00 77.25 188 SER A CA 1
ATOM 1463 C C . SER A 1 188 ? -14.577 2.450 19.535 1.00 77.25 188 SER A C 1
ATOM 1465 O O . SER A 1 188 ? -15.473 1.612 19.586 1.00 77.25 188 SER A O 1
ATOM 1467 N N . GLU A 1 189 ? -14.755 3.730 19.878 1.00 72.69 189 GLU A N 1
ATOM 1468 C CA . GLU A 1 189 ? -16.018 4.284 20.386 1.00 72.69 189 GLU A CA 1
ATOM 1469 C C . GLU A 1 189 ? -16.895 4.882 19.278 1.00 72.69 189 GLU A C 1
ATOM 1471 O O . GLU A 1 189 ? -18.109 4.984 19.435 1.00 72.69 189 GLU A O 1
ATOM 1476 N N . ILE A 1 190 ? -16.282 5.288 18.162 1.00 71.94 190 ILE A N 1
ATOM 1477 C CA . ILE A 1 190 ? -16.954 6.033 17.087 1.00 71.94 190 ILE A CA 1
ATOM 1478 C C . ILE A 1 190 ? -17.417 5.106 15.955 1.00 71.94 190 ILE A C 1
ATOM 1480 O O . ILE A 1 190 ? -18.412 5.400 15.298 1.00 71.94 190 ILE A O 1
ATOM 1484 N N . LEU A 1 191 ? -16.701 4.006 15.697 1.00 72.50 191 LEU A N 1
ATOM 1485 C CA . LEU A 1 191 ? -16.977 3.125 14.561 1.00 72.50 191 LEU A CA 1
ATOM 1486 C C . LEU A 1 191 ? -18.041 2.074 14.889 1.00 72.50 191 LEU A C 1
ATOM 1488 O O . LEU A 1 191 ? -17.914 1.314 15.847 1.00 72.50 191 LEU A O 1
ATOM 1492 N N . ASP A 1 192 ? -19.032 1.943 14.008 1.00 76.31 192 ASP A N 1
ATOM 1493 C CA . ASP A 1 192 ? -20.054 0.893 14.090 1.00 76.31 192 ASP A CA 1
ATOM 1494 C C . ASP A 1 192 ? -19.499 -0.493 13.723 1.00 76.31 192 ASP A C 1
ATOM 1496 O O . ASP A 1 192 ? -19.999 -1.525 14.179 1.00 76.31 192 ASP A O 1
ATOM 1500 N N . ILE A 1 193 ? -18.457 -0.534 12.887 1.00 82.12 193 ILE A N 1
ATOM 1501 C CA . ILE A 1 193 ? -17.732 -1.760 12.546 1.00 82.12 193 ILE A CA 1
ATOM 1502 C C . ILE A 1 193 ? -16.493 -1.854 13.436 1.00 82.12 193 ILE A C 1
ATOM 1504 O O . ILE A 1 193 ? -15.641 -0.963 13.462 1.00 82.12 193 ILE A O 1
ATOM 1508 N N . LYS A 1 194 ? -16.366 -2.976 14.149 1.00 90.38 194 LYS A N 1
ATOM 1509 C CA . LYS A 1 194 ? -15.270 -3.194 15.099 1.00 90.38 194 LYS A CA 1
ATOM 1510 C C . LYS A 1 194 ? -13.908 -3.250 14.401 1.00 90.38 194 LYS A C 1
ATOM 1512 O O . LYS A 1 194 ? -13.752 -3.878 13.352 1.00 90.38 194 LYS A O 1
ATOM 1517 N N . LEU A 1 195 ? -12.903 -2.661 15.045 1.00 90.06 195 LEU A N 1
ATOM 1518 C CA . LEU A 1 195 ? -11.505 -2.780 14.632 1.00 90.06 195 LEU A CA 1
ATOM 1519 C C . LEU A 1 195 ? -11.038 -4.251 14.708 1.00 90.06 195 LEU A C 1
ATOM 1521 O O . LEU A 1 195 ? -11.497 -4.978 15.589 1.00 90.06 195 LEU A O 1
ATOM 1525 N N . PRO A 1 196 ? -10.141 -4.709 13.812 1.00 95.06 196 PRO A N 1
ATOM 1526 C CA . PRO A 1 196 ? -9.500 -3.939 12.743 1.00 95.06 196 PRO A CA 1
ATOM 1527 C C . PRO A 1 196 ? -10.286 -3.907 11.421 1.00 95.06 196 PRO A C 1
ATOM 1529 O O . PRO A 1 196 ? -9.788 -3.361 10.440 1.00 95.06 196 PRO A O 1
ATOM 1532 N N . TYR A 1 197 ? -11.483 -4.499 11.347 1.00 91.50 197 TYR A N 1
ATOM 1533 C CA . TYR A 1 197 ? -12.199 -4.678 10.075 1.00 91.50 197 TYR A CA 1
ATOM 1534 C C . TYR A 1 197 ? -12.614 -3.361 9.416 1.00 91.50 197 TYR A C 1
ATOM 1536 O O . TYR A 1 197 ? -12.675 -3.288 8.193 1.00 91.50 197 TYR A O 1
ATOM 1544 N N . SER A 1 198 ? -12.818 -2.314 10.211 1.00 84.75 198 SER A N 1
ATOM 1545 C CA . SER A 1 198 ? -13.117 -0.946 9.778 1.00 84.75 198 SER A CA 1
ATOM 1546 C C . SER A 1 198 ? -11.902 -0.137 9.309 1.00 84.75 198 SER A C 1
ATOM 1548 O O . SER A 1 198 ? -12.050 1.025 8.940 1.00 84.75 198 SER A O 1
ATOM 1550 N N . ILE A 1 199 ? -10.694 -0.707 9.312 1.00 89.25 199 ILE A N 1
ATOM 1551 C CA . ILE A 1 199 ? -9.493 -0.021 8.823 1.00 89.25 199 ILE A CA 1
ATOM 1552 C C . ILE A 1 199 ? -9.371 -0.246 7.314 1.00 89.25 199 ILE A C 1
ATOM 1554 O O . ILE A 1 199 ? -9.211 -1.384 6.858 1.00 89.25 199 ILE A O 1
ATOM 1558 N N . ILE A 1 200 ? -9.394 0.846 6.550 1.00 88.25 200 ILE A N 1
ATOM 1559 C CA . ILE A 1 200 ? -9.198 0.843 5.100 1.00 88.25 200 ILE A CA 1
ATOM 1560 C C . ILE A 1 200 ? -7.766 1.247 4.769 1.00 88.25 200 ILE A C 1
ATOM 1562 O O . ILE A 1 200 ? -7.301 2.322 5.164 1.00 88.25 200 ILE A O 1
ATOM 1566 N N . ILE A 1 201 ? -7.082 0.412 3.987 1.00 90.94 201 ILE A N 1
ATOM 1567 C CA . ILE A 1 201 ? -5.741 0.735 3.494 1.00 90.94 201 ILE A CA 1
ATOM 1568 C C . ILE A 1 201 ? -5.846 1.777 2.380 1.00 90.94 201 ILE A C 1
ATOM 1570 O O . ILE A 1 201 ? -6.472 1.532 1.351 1.00 90.94 201 ILE A O 1
ATOM 1574 N N . ASP A 1 202 ? -5.178 2.917 2.552 1.00 87.69 202 ASP A N 1
ATOM 1575 C CA . ASP A 1 202 ? -5.121 3.934 1.508 1.00 87.69 202 ASP A CA 1
ATOM 1576 C C . ASP A 1 202 ? -4.173 3.511 0.375 1.00 87.69 202 ASP A C 1
ATOM 1578 O O . ASP A 1 202 ? -2.948 3.627 0.474 1.00 87.69 202 ASP A O 1
ATOM 1582 N N . TYR A 1 203 ? -4.757 3.032 -0.724 1.00 89.25 203 TYR A N 1
ATOM 1583 C CA . TYR A 1 203 ? -4.048 2.627 -1.938 1.00 89.25 203 TYR A CA 1
ATOM 1584 C C . TYR A 1 203 ? -3.151 3.739 -2.515 1.00 89.25 203 TYR A C 1
ATOM 1586 O O . TYR A 1 203 ? -2.067 3.447 -3.034 1.00 89.25 203 TYR A O 1
ATOM 1594 N N . ALA A 1 204 ? -3.552 5.011 -2.413 1.00 86.50 204 ALA A N 1
ATOM 1595 C CA . ALA A 1 204 ? -2.773 6.119 -2.959 1.00 86.50 204 ALA A CA 1
ATOM 1596 C C . ALA A 1 204 ? -1.449 6.285 -2.204 1.00 86.50 204 ALA A C 1
ATOM 1598 O O . ALA A 1 204 ? -0.376 6.326 -2.812 1.00 86.50 204 ALA A O 1
ATOM 1599 N N . HIS A 1 205 ? -1.509 6.313 -0.875 1.00 87.25 205 HIS A N 1
ATOM 1600 C CA . HIS A 1 205 ? -0.325 6.474 -0.037 1.00 87.25 205 HIS A CA 1
ATOM 1601 C C . HIS A 1 205 ? 0.511 5.195 0.049 1.00 87.25 205 HIS A C 1
ATOM 1603 O O . HIS A 1 205 ? 1.738 5.253 -0.053 1.00 87.25 205 HIS A O 1
ATOM 1609 N N . ALA A 1 206 ? -0.137 4.039 0.203 1.00 92.31 206 ALA A N 1
ATOM 1610 C CA . ALA A 1 206 ? 0.530 2.751 0.322 1.00 92.31 206 ALA A CA 1
ATOM 1611 C C . ALA A 1 206 ? 1.109 2.303 -1.031 1.00 92.31 206 ALA A C 1
ATOM 1613 O O . ALA A 1 206 ? 2.322 2.340 -1.246 1.00 92.31 206 ALA A O 1
ATOM 1614 N N . SER A 1 207 ? 0.269 1.918 -1.988 1.00 94.62 207 SER A N 1
ATOM 1615 C CA . SER A 1 207 ? 0.755 1.313 -3.228 1.00 94.62 207 SER A CA 1
ATOM 1616 C C . SER A 1 207 ? 1.450 2.299 -4.151 1.00 94.62 207 SER A C 1
ATOM 1618 O O . SER A 1 207 ? 2.495 1.964 -4.703 1.00 94.62 207 SER A O 1
ATOM 1620 N N . LEU A 1 208 ? 0.903 3.500 -4.345 1.00 92.94 208 LEU A N 1
ATOM 1621 C CA . LEU A 1 208 ? 1.437 4.428 -5.344 1.00 92.94 208 LEU A CA 1
ATOM 1622 C C . LEU A 1 208 ? 2.610 5.240 -4.783 1.00 92.94 208 LEU A C 1
ATOM 1624 O O . LEU A 1 208 ? 3.752 5.076 -5.215 1.00 92.94 208 LEU A O 1
ATOM 1628 N N . LEU A 1 209 ? 2.351 6.101 -3.799 1.00 91.00 209 LEU A N 1
ATOM 1629 C CA . LEU A 1 209 ? 3.346 7.057 -3.307 1.00 91.00 209 LEU A CA 1
ATOM 1630 C C . LEU A 1 209 ? 4.483 6.411 -2.515 1.00 91.00 209 LEU A C 1
ATOM 1632 O O . LEU A 1 209 ? 5.583 6.971 -2.493 1.00 91.00 209 LEU A O 1
ATOM 1636 N N . ARG A 1 210 ? 4.249 5.253 -1.885 1.00 92.31 210 ARG A N 1
ATOM 1637 C CA . ARG A 1 210 ? 5.288 4.513 -1.166 1.00 92.31 210 ARG A CA 1
ATOM 1638 C C . ARG A 1 210 ? 5.873 3.389 -2.010 1.00 92.31 210 ARG A C 1
ATOM 1640 O O . ARG A 1 210 ? 7.015 3.515 -2.439 1.00 92.31 210 ARG A O 1
ATOM 1647 N N . HIS A 1 211 ? 5.131 2.309 -2.255 1.00 95.56 211 HIS A N 1
ATOM 1648 C CA . HIS A 1 211 ? 5.717 1.102 -2.853 1.00 95.56 211 HIS A CA 1
ATOM 1649 C C . HIS A 1 211 ? 6.151 1.305 -4.305 1.00 95.56 211 HIS A C 1
ATOM 1651 O O . HIS A 1 211 ? 7.331 1.169 -4.607 1.00 95.56 211 HIS A O 1
ATOM 1657 N N . SER A 1 212 ? 5.236 1.705 -5.193 1.00 95.19 212 SER A N 1
ATOM 1658 C CA . SER A 1 212 ? 5.528 1.904 -6.622 1.00 95.19 212 SER A CA 1
ATOM 1659 C C . SER A 1 212 ? 6.659 2.907 -6.822 1.00 95.19 212 SER A C 1
ATOM 1661 O O . SER A 1 212 ? 7.603 2.632 -7.557 1.00 95.19 212 SER A O 1
ATOM 1663 N N . LYS A 1 213 ? 6.613 4.042 -6.113 1.00 92.19 213 LYS A N 1
ATOM 1664 C CA . LYS A 1 213 ? 7.678 5.051 -6.151 1.00 92.19 213 LYS A CA 1
ATOM 1665 C C . LYS A 1 213 ? 9.032 4.482 -5.712 1.00 92.19 213 LYS A C 1
ATOM 1667 O O . LYS A 1 213 ? 10.026 4.714 -6.396 1.00 92.19 213 LYS A O 1
ATOM 1672 N N . SER A 1 214 ? 9.086 3.734 -4.607 1.00 92.19 214 SER A N 1
ATOM 1673 C CA . SER A 1 214 ? 10.320 3.079 -4.153 1.00 92.19 214 SER A CA 1
ATOM 1674 C C . SER A 1 214 ? 10.844 2.073 -5.176 1.00 92.19 214 SER A C 1
ATOM 1676 O O . SER A 1 214 ? 12.041 2.072 -5.454 1.00 92.19 214 SER A O 1
ATOM 1678 N N . MET A 1 215 ? 9.961 1.281 -5.786 1.00 94.62 215 MET A N 1
ATOM 1679 C CA . MET A 1 215 ? 10.342 0.315 -6.817 1.00 94.62 215 MET A CA 1
ATOM 1680 C C . MET A 1 215 ? 10.865 0.992 -8.082 1.00 94.62 215 MET A C 1
ATOM 1682 O O . MET A 1 215 ? 11.878 0.566 -8.627 1.00 94.62 215 MET A O 1
ATOM 1686 N N . PHE A 1 216 ? 10.238 2.084 -8.520 1.00 92.62 216 PHE A N 1
ATOM 1687 C CA . PHE A 1 216 ? 10.727 2.871 -9.650 1.00 92.62 216 PHE A CA 1
ATOM 1688 C C . PHE A 1 216 ? 12.128 3.416 -9.393 1.00 92.62 216 PHE A C 1
ATOM 1690 O O . PHE A 1 216 ? 12.986 3.301 -10.263 1.00 92.62 216 PHE A O 1
ATOM 1697 N N . VAL A 1 217 ? 12.384 3.956 -8.197 1.00 91.12 217 VAL A N 1
ATOM 1698 C CA . VAL A 1 217 ? 13.718 4.442 -7.819 1.00 91.12 217 VAL A CA 1
ATOM 1699 C C . VAL A 1 217 ? 14.734 3.302 -7.804 1.00 91.12 217 VAL A C 1
ATOM 1701 O O . VAL A 1 217 ? 15.813 3.457 -8.370 1.00 91.12 217 VAL A O 1
ATOM 1704 N N . GLU A 1 218 ? 14.403 2.166 -7.193 1.00 91.75 218 GLU A N 1
ATOM 1705 C CA . GLU A 1 218 ? 15.299 1.007 -7.113 1.00 91.75 218 GLU A CA 1
ATOM 1706 C C . GLU A 1 218 ? 15.668 0.480 -8.504 1.00 91.75 218 GLU A C 1
ATOM 1708 O O . GLU A 1 218 ? 16.845 0.330 -8.831 1.00 91.75 218 GLU A O 1
ATOM 1713 N N . ILE A 1 219 ? 14.670 0.277 -9.363 1.00 91.19 219 ILE A N 1
ATOM 1714 C CA . ILE A 1 219 ? 14.873 -0.200 -10.731 1.00 91.19 219 ILE A CA 1
ATOM 1715 C C . ILE A 1 219 ? 15.681 0.824 -11.534 1.00 91.19 219 ILE A C 1
ATOM 1717 O O . ILE A 1 219 ? 16.660 0.467 -12.184 1.00 91.19 219 ILE A O 1
ATOM 1721 N N . TYR A 1 220 ? 15.343 2.112 -11.439 1.00 90.31 220 TYR A N 1
ATOM 1722 C CA . TYR A 1 220 ? 16.057 3.178 -12.142 1.00 90.31 220 TYR A CA 1
ATOM 1723 C C . TYR A 1 220 ? 17.531 3.266 -11.727 1.00 90.31 220 TYR A C 1
ATOM 1725 O O . TYR A 1 220 ? 18.399 3.449 -12.580 1.00 90.31 220 TYR A O 1
ATOM 1733 N N . ARG A 1 221 ? 17.849 3.064 -10.439 1.00 90.25 221 ARG A N 1
ATOM 1734 C CA . ARG A 1 221 ? 19.234 3.049 -9.925 1.00 90.25 221 ARG A CA 1
ATOM 1735 C C . ARG A 1 221 ? 20.087 1.906 -10.479 1.00 90.25 221 ARG A C 1
ATOM 1737 O O . ARG A 1 221 ? 21.307 2.047 -10.496 1.00 90.25 221 ARG A O 1
ATOM 1744 N N . ARG A 1 222 ? 19.481 0.823 -10.963 1.00 89.19 222 ARG A N 1
ATOM 1745 C CA . ARG A 1 222 ? 20.196 -0.309 -11.579 1.00 89.19 222 ARG A CA 1
ATOM 1746 C C . ARG A 1 222 ? 20.538 -0.082 -13.051 1.00 89.19 222 ARG A C 1
ATOM 1748 O O . ARG A 1 222 ? 21.386 -0.775 -13.596 1.00 89.19 222 ARG A O 1
ATOM 1755 N N . LEU A 1 223 ? 19.907 0.899 -13.692 1.00 91.06 223 LEU A N 1
ATOM 1756 C CA . LEU A 1 223 ? 20.124 1.206 -15.104 1.00 91.06 223 LEU A CA 1
ATOM 1757 C C . LEU A 1 223 ? 21.341 2.110 -15.305 1.00 91.06 223 LEU A C 1
ATOM 1759 O O . LEU A 1 223 ? 21.660 2.932 -14.440 1.00 91.06 223 LEU A O 1
ATOM 1763 N N . SER A 1 224 ? 21.985 2.003 -16.469 1.00 93.81 224 SER A N 1
ATOM 1764 C CA . SER A 1 224 ? 23.078 2.900 -16.855 1.00 93.81 224 SER A CA 1
ATOM 1765 C C . SER A 1 224 ? 22.565 4.329 -17.108 1.00 93.81 224 SER A C 1
ATOM 1767 O O . SER A 1 224 ? 21.401 4.507 -17.480 1.00 93.81 224 SER A O 1
ATOM 1769 N N . PRO A 1 225 ? 23.404 5.372 -16.959 1.00 93.44 225 PRO A N 1
ATOM 1770 C CA . PRO A 1 225 ? 22.993 6.757 -17.210 1.00 93.44 225 PRO A CA 1
ATOM 1771 C C . PRO A 1 225 ? 22.396 6.998 -18.607 1.00 93.44 225 PRO A C 1
ATOM 1773 O O . PRO A 1 225 ? 21.446 7.767 -18.743 1.00 93.44 225 PRO A O 1
ATOM 1776 N N . VAL A 1 226 ? 22.908 6.305 -19.630 1.00 94.25 226 VAL A N 1
ATOM 1777 C CA . VAL A 1 226 ? 22.415 6.395 -21.016 1.00 94.25 226 VAL A CA 1
ATOM 1778 C C . VAL A 1 226 ? 20.995 5.831 -21.135 1.00 94.25 226 VAL A C 1
ATOM 1780 O O . VAL A 1 226 ? 20.110 6.474 -21.703 1.00 94.25 226 VAL A O 1
ATOM 1783 N N . ILE A 1 227 ? 20.746 4.662 -20.536 1.00 93.44 227 ILE A N 1
ATOM 1784 C CA . ILE A 1 227 ? 19.413 4.045 -20.524 1.00 93.44 227 ILE A CA 1
ATOM 1785 C C . ILE A 1 227 ? 18.434 4.923 -19.739 1.00 93.44 227 ILE A C 1
ATOM 1787 O O . ILE A 1 227 ? 17.318 5.164 -20.188 1.00 93.44 227 ILE A O 1
ATOM 1791 N N . ARG A 1 228 ? 18.861 5.469 -18.595 1.00 93.62 228 ARG A N 1
ATOM 1792 C CA . ARG A 1 228 ? 18.048 6.390 -17.788 1.00 93.62 228 ARG A CA 1
ATOM 1793 C C . ARG A 1 228 ? 17.582 7.607 -18.584 1.00 93.62 228 ARG A C 1
ATOM 1795 O O . ARG A 1 228 ? 16.401 7.931 -18.544 1.00 93.62 228 ARG A O 1
ATOM 1802 N N . ALA A 1 229 ? 18.488 8.248 -19.326 1.00 92.12 229 ALA A N 1
ATOM 1803 C CA . ALA A 1 229 ? 18.145 9.378 -20.185 1.00 92.12 229 ALA A CA 1
ATOM 1804 C C . ALA A 1 229 ? 17.136 8.988 -21.279 1.00 92.12 229 ALA A C 1
ATOM 1806 O O . ALA A 1 229 ? 16.177 9.720 -21.512 1.00 92.12 229 ALA A O 1
ATOM 1807 N N . THR A 1 230 ? 17.316 7.814 -21.891 1.00 92.56 230 THR A N 1
ATOM 1808 C CA . THR A 1 230 ? 16.396 7.270 -22.906 1.00 92.56 230 THR A CA 1
ATOM 1809 C C . THR A 1 230 ? 14.992 7.065 -22.333 1.00 92.56 230 THR A C 1
ATOM 1811 O O . THR A 1 230 ? 14.006 7.521 -22.909 1.00 92.56 230 THR A O 1
ATOM 1814 N N . ILE A 1 231 ? 14.901 6.456 -21.150 1.00 90.75 231 ILE A N 1
ATOM 1815 C CA . ILE A 1 231 ? 13.637 6.218 -20.442 1.00 90.75 231 ILE A CA 1
ATOM 1816 C C . ILE A 1 231 ? 12.955 7.524 -20.042 1.00 90.75 231 ILE A C 1
ATOM 1818 O O . ILE A 1 231 ? 11.741 7.648 -20.189 1.00 90.75 231 ILE A O 1
ATOM 1822 N N . ASP A 1 232 ? 13.710 8.507 -19.549 1.00 90.62 232 ASP A N 1
ATOM 1823 C CA . ASP A 1 232 ? 13.153 9.806 -19.171 1.00 90.62 232 ASP A CA 1
ATOM 1824 C C . ASP A 1 232 ? 12.509 10.520 -20.361 1.00 90.62 232 ASP A C 1
ATOM 1826 O O . ASP A 1 232 ? 11.410 11.068 -20.234 1.00 90.62 232 ASP A O 1
ATOM 1830 N N . ILE A 1 233 ? 13.170 10.471 -21.521 1.00 89.31 233 ILE A N 1
ATOM 1831 C CA . ILE A 1 233 ? 12.641 11.016 -22.772 1.00 89.31 233 ILE A CA 1
ATOM 1832 C C . ILE A 1 233 ? 11.369 10.259 -23.162 1.00 89.31 233 ILE A C 1
ATOM 1834 O O . ILE A 1 233 ? 10.324 10.891 -23.326 1.00 89.31 233 ILE A O 1
ATOM 1838 N N . ALA A 1 234 ? 11.423 8.925 -23.216 1.00 87.44 234 ALA A N 1
ATOM 1839 C CA . ALA A 1 234 ? 10.287 8.082 -23.590 1.00 87.44 234 ALA A CA 1
ATOM 1840 C C . ALA A 1 234 ? 9.061 8.312 -22.688 1.00 87.44 234 ALA A C 1
ATOM 1842 O O . ALA A 1 234 ? 7.947 8.470 -23.180 1.00 87.44 234 ALA A O 1
ATOM 1843 N N . LEU A 1 235 ? 9.254 8.421 -21.370 1.00 83.50 235 LEU A N 1
ATOM 1844 C CA . LEU A 1 235 ? 8.175 8.720 -20.423 1.00 83.50 235 LEU A CA 1
ATOM 1845 C C . LEU A 1 235 ? 7.565 10.098 -20.662 1.00 83.50 235 LEU A C 1
ATOM 1847 O O . LEU A 1 235 ? 6.343 10.237 -20.651 1.00 83.50 235 LEU A O 1
ATOM 1851 N N . SER A 1 236 ? 8.403 11.114 -20.881 1.00 82.00 236 SER A N 1
ATOM 1852 C CA . SER A 1 236 ? 7.944 12.490 -21.100 1.00 82.00 236 SER A CA 1
ATOM 1853 C C . SER A 1 236 ? 7.162 12.660 -22.408 1.00 82.00 236 SER A C 1
ATOM 1855 O O . SER A 1 236 ? 6.290 13.529 -22.506 1.00 82.00 236 SER A O 1
ATOM 1857 N N . GLN A 1 237 ? 7.471 11.821 -23.400 1.00 81.94 237 GLN A N 1
ATOM 1858 C CA . GLN A 1 237 ? 6.889 11.845 -24.738 1.00 81.94 237 GLN A CA 1
ATOM 1859 C C . GLN A 1 237 ? 5.735 10.855 -24.913 1.00 81.94 237 GLN A C 1
ATOM 1861 O O . GLN A 1 237 ? 5.043 10.936 -25.926 1.00 81.94 237 GLN A O 1
ATOM 1866 N N . GLN A 1 238 ? 5.494 9.961 -23.945 1.00 73.69 238 GLN A N 1
ATOM 1867 C CA . GLN A 1 238 ? 4.464 8.937 -24.079 1.00 73.69 238 GLN A CA 1
ATOM 1868 C C . GLN A 1 238 ? 3.091 9.587 -24.333 1.00 73.69 238 GLN A C 1
ATOM 1870 O O . GLN A 1 238 ? 2.611 10.373 -23.502 1.00 73.69 238 GLN A O 1
ATOM 1875 N N . PRO A 1 239 ? 2.435 9.255 -25.458 1.00 64.50 239 PRO A N 1
ATOM 1876 C CA . PRO A 1 239 ? 1.119 9.771 -25.776 1.00 64.50 239 PRO A CA 1
ATOM 1877 C C . PRO A 1 239 ? 0.087 9.198 -24.804 1.00 64.50 239 PRO A C 1
ATOM 1879 O O . PRO A 1 239 ? 0.055 7.999 -24.528 1.00 64.50 239 PRO A O 1
ATOM 1882 N N . PHE A 1 240 ? -0.786 10.064 -24.296 1.00 63.81 240 PHE A N 1
ATOM 1883 C CA . PHE A 1 240 ? -1.907 9.662 -23.456 1.00 63.81 240 PHE A CA 1
ATOM 1884 C C . PHE A 1 240 ? -3.235 10.006 -24.113 1.00 63.81 240 PHE A C 1
ATOM 1886 O O . PHE A 1 240 ? -3.328 11.030 -24.795 1.00 63.81 240 PHE A O 1
ATOM 1893 N N . PRO A 1 241 ? -4.289 9.212 -23.852 1.00 58.62 241 PRO A N 1
ATOM 1894 C CA . PRO A 1 241 ? -5.636 9.607 -24.220 1.00 58.62 241 PRO A CA 1
ATOM 1895 C C . PRO A 1 241 ? -5.971 11.006 -23.689 1.00 58.62 241 PRO A C 1
ATOM 1897 O O . PRO A 1 241 ? -5.617 11.354 -22.565 1.00 58.62 241 PRO A O 1
ATOM 1900 N N . HIS A 1 242 ? -6.693 11.795 -24.483 1.00 53.94 242 HIS A N 1
ATOM 1901 C CA . HIS A 1 242 ? -7.003 13.205 -24.200 1.00 53.94 242 HIS A CA 1
ATOM 1902 C C . HIS A 1 242 ? -7.691 13.458 -22.842 1.00 53.94 242 HIS A C 1
ATOM 1904 O O . HIS A 1 242 ? -7.651 14.572 -22.331 1.00 53.94 242 HIS A O 1
ATOM 1910 N N . PHE A 1 243 ? -8.312 12.441 -22.238 1.00 54.50 243 PHE A N 1
ATOM 1911 C CA . PHE A 1 243 ? -8.933 12.533 -20.914 1.00 54.50 243 PHE A CA 1
ATOM 1912 C C . PHE A 1 243 ? -7.926 12.471 -19.747 1.00 54.50 243 PHE A C 1
ATOM 1914 O O . PHE A 1 243 ? -8.276 12.759 -18.598 1.00 54.50 243 PHE A O 1
ATOM 1921 N N . PHE A 1 244 ? -6.661 12.129 -20.004 1.00 60.34 244 PHE A N 1
ATOM 1922 C CA . PHE A 1 244 ? -5.592 12.294 -19.027 1.00 60.34 244 PHE A CA 1
ATOM 1923 C C . PHE A 1 244 ? -5.156 13.758 -19.000 1.00 60.34 244 PHE A C 1
ATOM 1925 O O . PHE A 1 244 ? -4.553 14.274 -19.932 1.00 60.34 244 PHE A O 1
ATOM 1932 N N . HIS A 1 245 ? -5.412 14.428 -17.882 1.00 56.19 245 HIS A N 1
ATOM 1933 C CA . HIS A 1 245 ? -5.156 15.862 -17.738 1.00 56.19 245 HIS A CA 1
ATOM 1934 C C . HIS A 1 245 ? -3.660 16.214 -17.583 1.00 56.19 245 HIS A C 1
ATOM 1936 O O . HIS A 1 245 ? -3.317 17.382 -17.417 1.00 56.19 245 HIS A O 1
ATOM 1942 N N . ARG A 1 246 ? -2.755 15.221 -17.546 1.00 63.47 246 ARG A N 1
ATOM 1943 C CA . ARG A 1 246 ? -1.327 15.401 -17.231 1.00 63.47 246 ARG A CA 1
ATOM 1944 C C . ARG A 1 246 ? -0.457 14.443 -18.043 1.00 63.47 246 ARG A C 1
ATOM 1946 O O . ARG A 1 246 ? -0.758 13.252 -18.099 1.00 63.47 246 ARG A O 1
ATOM 1953 N N . ARG A 1 247 ? 0.642 14.960 -18.605 1.00 67.19 247 ARG A N 1
ATOM 1954 C CA . ARG A 1 247 ? 1.722 14.146 -19.192 1.00 67.19 247 ARG A CA 1
ATOM 1955 C C . ARG A 1 247 ? 2.469 13.381 -18.095 1.00 67.19 247 ARG A C 1
ATOM 1957 O O . ARG A 1 247 ? 2.475 13.809 -16.939 1.00 67.19 247 ARG A O 1
ATOM 1964 N N . MET A 1 248 ? 3.105 12.266 -18.456 1.00 74.38 248 MET A N 1
ATOM 1965 C CA . MET A 1 248 ? 4.006 11.570 -17.537 1.00 74.38 248 MET A CA 1
ATOM 1966 C C . MET A 1 248 ? 5.234 12.433 -17.248 1.00 74.38 248 MET A C 1
ATOM 1968 O O . MET A 1 248 ? 5.799 13.060 -18.142 1.00 74.38 248 MET A O 1
ATOM 1972 N N . LYS A 1 249 ? 5.634 12.472 -15.976 1.00 75.31 249 LYS A N 1
ATOM 1973 C CA . LYS A 1 249 ? 6.892 13.094 -15.564 1.00 75.31 249 LYS A CA 1
ATOM 1974 C C . LYS A 1 249 ? 8.046 12.115 -15.763 1.00 75.31 249 LYS A C 1
ATOM 1976 O O . LYS A 1 249 ? 7.863 10.902 -15.652 1.00 75.31 249 LYS A O 1
ATOM 1981 N N . SER A 1 250 ? 9.232 12.662 -16.011 1.00 80.06 250 SER A N 1
ATOM 1982 C CA . SER A 1 250 ? 10.485 11.906 -15.988 1.00 80.06 250 SER A CA 1
ATOM 1983 C C . SER A 1 250 ? 10.723 11.297 -14.602 1.00 80.06 250 SER A C 1
ATOM 1985 O O . SER A 1 250 ? 10.250 11.812 -13.583 1.00 80.06 250 SER A O 1
ATOM 1987 N N . PHE A 1 251 ? 11.500 10.213 -14.547 1.00 80.81 251 PHE A N 1
ATOM 1988 C CA . PHE A 1 251 ? 11.868 9.586 -13.285 1.00 80.81 251 PHE A CA 1
ATOM 1989 C C . PHE A 1 251 ? 12.807 10.456 -12.433 1.00 80.81 251 PHE A C 1
ATOM 1991 O O . PHE A 1 251 ? 12.845 10.309 -11.210 1.00 80.81 251 PHE A O 1
ATOM 1998 N N . LYS A 1 252 ? 13.499 11.426 -13.043 1.00 76.19 252 LYS A N 1
ATOM 1999 C CA . LYS A 1 252 ? 14.272 12.455 -12.328 1.00 76.19 252 LYS A CA 1
ATOM 2000 C C . LYS A 1 252 ? 13.395 13.301 -11.402 1.00 76.19 252 LYS A C 1
ATOM 2002 O O . LYS A 1 252 ? 13.842 13.697 -10.330 1.00 76.19 252 LYS A O 1
ATOM 2007 N N . ASP A 1 253 ? 12.128 13.486 -11.766 1.00 80.12 253 ASP A N 1
ATOM 2008 C CA . ASP A 1 253 ? 11.173 14.313 -11.028 1.00 80.12 253 ASP A CA 1
ATOM 2009 C C . ASP A 1 253 ? 10.271 13.500 -10.084 1.00 80.12 253 ASP A C 1
ATOM 2011 O O . ASP A 1 253 ? 9.280 14.028 -9.566 1.00 80.12 253 ASP A O 1
ATOM 2015 N N . LEU A 1 254 ? 10.601 12.225 -9.810 1.00 79.19 254 LEU A N 1
ATOM 2016 C CA . LEU A 1 254 ? 9.809 11.366 -8.915 1.00 79.19 254 LEU A CA 1
ATOM 2017 C C . LEU A 1 254 ? 9.621 11.981 -7.525 1.00 79.19 254 LEU A C 1
ATOM 2019 O O . LEU A 1 254 ? 8.630 11.695 -6.860 1.00 79.19 254 LEU A O 1
ATOM 2023 N N . SER A 1 255 ? 10.519 12.845 -7.054 1.00 76.94 255 SER A N 1
ATOM 2024 C CA . SER A 1 255 ? 10.344 13.539 -5.772 1.00 76.94 255 SER A CA 1
ATOM 2025 C C . SER A 1 255 ? 9.060 14.379 -5.719 1.00 76.94 255 SER A C 1
ATOM 2027 O O . SER A 1 255 ? 8.417 14.402 -4.672 1.00 76.94 255 SER A O 1
ATOM 2029 N N . PHE A 1 256 ? 8.628 14.959 -6.845 1.00 76.19 256 PHE A N 1
ATOM 2030 C CA . PHE A 1 256 ? 7.492 15.891 -6.953 1.00 76.19 256 PHE A CA 1
ATOM 2031 C C . PHE A 1 256 ? 6.290 15.309 -7.713 1.00 76.19 256 PHE A C 1
ATOM 2033 O O . PHE A 1 256 ? 5.478 16.047 -8.288 1.00 76.19 256 PHE A O 1
ATOM 2040 N N . ILE A 1 257 ? 6.207 13.983 -7.789 1.00 80.38 257 ILE A N 1
ATOM 2041 C CA . ILE A 1 257 ? 5.157 13.280 -8.520 1.00 80.38 257 ILE A CA 1
ATOM 2042 C C . ILE A 1 257 ? 3.940 13.007 -7.632 1.00 80.38 257 ILE A C 1
ATOM 2044 O O . ILE A 1 257 ? 4.069 12.655 -6.458 1.00 80.38 257 ILE A O 1
ATOM 2048 N N . LYS A 1 258 ? 2.746 13.167 -8.200 1.00 83.44 258 LYS A N 1
ATOM 2049 C CA . LYS A 1 258 ? 1.474 12.872 -7.532 1.00 83.44 258 LYS A CA 1
ATOM 2050 C C . LYS A 1 258 ? 1.119 11.393 -7.638 1.00 83.44 258 LYS A C 1
ATOM 2052 O O . LYS A 1 258 ? 1.540 10.709 -8.571 1.00 83.44 258 LYS A O 1
ATOM 2057 N N . ALA A 1 259 ? 0.247 10.918 -6.749 1.00 84.81 259 ALA A N 1
ATOM 2058 C CA . ALA A 1 259 ? -0.244 9.540 -6.780 1.00 84.81 259 ALA A CA 1
ATOM 2059 C C . ALA A 1 259 ? -0.870 9.187 -8.143 1.00 84.81 259 ALA A C 1
ATOM 2061 O O . ALA A 1 259 ? -0.568 8.150 -8.726 1.00 84.81 259 ALA A O 1
ATOM 2062 N N . THR A 1 260 ? -1.678 10.086 -8.713 1.00 82.38 260 THR A N 1
ATOM 2063 C CA . THR A 1 260 ? -2.303 9.883 -10.031 1.00 82.38 260 THR A CA 1
ATOM 2064 C C . THR A 1 260 ? -1.290 9.760 -11.170 1.00 82.38 260 THR A C 1
ATOM 2066 O O . THR A 1 260 ? -1.515 8.985 -12.096 1.00 82.38 260 THR A O 1
ATOM 2069 N N . GLU A 1 261 ? -0.166 10.472 -11.095 1.00 85.12 261 GLU A N 1
ATOM 2070 C CA . GLU A 1 261 ? 0.925 10.394 -12.072 1.00 85.12 261 GLU A CA 1
ATOM 2071 C C . GLU A 1 261 ? 1.696 9.070 -11.918 1.00 85.12 261 GLU A C 1
ATOM 2073 O O . GLU A 1 261 ? 1.955 8.402 -12.918 1.00 85.12 261 GLU A O 1
ATOM 2078 N N . ILE A 1 262 ? 1.961 8.621 -10.682 1.00 89.19 262 ILE A N 1
ATOM 2079 C CA . ILE A 1 262 ? 2.534 7.288 -10.414 1.00 89.19 262 ILE A CA 1
ATOM 2080 C C . ILE A 1 262 ? 1.634 6.180 -10.953 1.00 89.19 262 ILE A C 1
ATOM 2082 O O . ILE A 1 262 ? 2.129 5.257 -11.591 1.00 89.19 262 ILE A O 1
ATOM 2086 N N . ARG A 1 263 ? 0.316 6.271 -10.744 1.00 88.19 263 ARG A N 1
ATOM 2087 C CA . ARG A 1 263 ? -0.647 5.297 -11.279 1.00 88.19 263 ARG A CA 1
ATOM 2088 C C . ARG A 1 263 ? -0.562 5.198 -12.801 1.00 88.19 263 ARG A C 1
ATOM 2090 O O . ARG A 1 263 ? -0.605 4.099 -13.346 1.00 88.19 263 ARG A O 1
ATOM 2097 N N . ASN A 1 264 ? -0.435 6.335 -13.484 1.00 83.94 264 ASN A N 1
ATOM 2098 C CA . ASN A 1 264 ? -0.337 6.356 -14.942 1.00 83.94 264 ASN A CA 1
ATOM 2099 C C . ASN A 1 264 ? 0.962 5.704 -15.423 1.00 83.94 264 ASN A C 1
ATOM 2101 O O . ASN A 1 264 ? 0.920 4.889 -16.344 1.00 83.94 264 ASN A O 1
ATOM 2105 N N . ILE A 1 265 ? 2.087 6.000 -14.762 1.00 85.69 265 ILE A N 1
ATOM 2106 C CA . ILE A 1 265 ? 3.355 5.304 -15.011 1.00 85.69 265 ILE A CA 1
ATOM 2107 C C . ILE A 1 265 ? 3.164 3.806 -14.793 1.00 85.69 265 ILE A C 1
ATOM 2109 O O . ILE A 1 265 ? 3.469 3.026 -15.686 1.00 85.69 265 ILE A O 1
ATOM 2113 N N . LEU A 1 266 ? 2.603 3.398 -13.656 1.00 88.69 266 LEU A N 1
ATOM 2114 C CA . LEU A 1 266 ? 2.447 1.993 -13.295 1.00 88.69 266 LEU A CA 1
ATOM 2115 C C . LEU A 1 266 ? 1.634 1.204 -14.333 1.00 88.69 266 LEU A C 1
ATOM 2117 O O . LEU A 1 266 ? 2.036 0.112 -14.719 1.00 88.69 266 LEU A O 1
ATOM 2121 N N . PHE A 1 267 ? 0.507 1.748 -14.802 1.00 84.25 267 PHE A N 1
ATOM 2122 C CA . PHE A 1 267 ? -0.421 1.017 -15.675 1.00 84.25 267 PHE A CA 1
ATOM 2123 C C . PHE A 1 267 ? -0.171 1.173 -17.174 1.00 84.25 267 PHE A C 1
ATOM 2125 O O . PHE A 1 267 ? -0.597 0.302 -17.936 1.00 84.25 267 PHE A O 1
ATOM 2132 N N . TYR A 1 268 ? 0.464 2.266 -17.601 1.00 81.38 268 TYR A N 1
ATOM 2133 C CA . TYR A 1 268 ? 0.573 2.615 -19.022 1.00 81.38 268 TYR A CA 1
ATOM 2134 C C . TYR A 1 268 ? 1.993 2.974 -19.467 1.00 81.38 268 TYR A C 1
ATOM 2136 O O . TYR A 1 268 ? 2.286 2.894 -20.656 1.00 81.38 268 TYR A O 1
ATOM 2144 N N . GLY A 1 269 ? 2.870 3.382 -18.549 1.00 78.88 269 GLY A N 1
ATOM 2145 C CA . GLY A 1 269 ? 4.238 3.782 -18.885 1.00 78.88 269 GLY A CA 1
ATOM 2146 C C . GLY A 1 269 ? 5.265 2.678 -18.681 1.00 78.88 269 GLY A C 1
ATOM 2147 O O . GLY A 1 269 ? 6.118 2.462 -19.533 1.00 78.88 269 GLY A O 1
ATOM 2148 N N . PHE A 1 270 ? 5.182 1.962 -17.560 1.00 86.38 270 PHE A N 1
ATOM 2149 C CA . PHE A 1 270 ? 6.279 1.136 -17.077 1.00 86.38 270 PHE A CA 1
ATOM 2150 C C . PHE A 1 270 ? 6.592 -0.025 -18.023 1.00 86.38 270 PHE A C 1
ATOM 2152 O O . PHE A 1 270 ? 7.687 -0.077 -18.568 1.00 86.38 270 PHE A O 1
ATOM 2159 N N . LEU A 1 271 ? 5.646 -0.939 -18.268 1.00 82.25 271 LEU A N 1
ATOM 2160 C CA . LEU A 1 271 ? 5.922 -2.113 -19.108 1.00 82.25 271 LEU A CA 1
ATOM 2161 C C . LEU A 1 271 ? 6.327 -1.735 -20.547 1.00 82.25 271 LEU A C 1
ATOM 2163 O O . LEU A 1 271 ? 7.361 -2.229 -20.996 1.00 82.25 271 LEU A O 1
ATOM 2167 N N . PRO A 1 272 ? 5.616 -0.832 -21.259 1.00 79.88 272 PRO A N 1
ATOM 2168 C CA . PRO A 1 272 ? 5.991 -0.470 -22.627 1.00 79.88 272 PRO A CA 1
ATOM 2169 C C . PRO A 1 272 ? 7.382 0.152 -22.742 1.00 79.88 272 PRO A C 1
ATOM 2171 O O . PRO A 1 272 ? 8.060 -0.079 -23.733 1.00 79.88 272 PRO A O 1
ATOM 2174 N N . ILE A 1 273 ? 7.835 0.898 -21.736 1.00 83.69 273 ILE A N 1
ATOM 2175 C CA . ILE A 1 273 ? 9.124 1.598 -21.801 1.00 83.69 273 ILE A CA 1
ATOM 2176 C C . ILE A 1 273 ? 10.262 0.720 -21.275 1.00 83.69 273 ILE A C 1
ATOM 2178 O O . ILE A 1 273 ? 11.349 0.708 -21.839 1.00 83.69 273 ILE A O 1
ATOM 2182 N N . PHE A 1 274 ? 10.034 -0.050 -20.211 1.00 83.81 274 PHE A N 1
ATOM 2183 C CA . PHE A 1 274 ? 11.102 -0.789 -19.537 1.00 83.81 274 PHE A CA 1
ATOM 2184 C C . PHE A 1 274 ? 11.362 -2.183 -20.123 1.00 83.81 274 PHE A C 1
ATOM 2186 O O . PHE A 1 274 ? 12.408 -2.758 -19.822 1.00 83.81 274 PHE A O 1
ATOM 2193 N N . HIS A 1 275 ? 10.476 -2.729 -20.969 1.00 82.06 275 HIS A N 1
ATOM 2194 C CA . HIS A 1 275 ? 10.638 -4.096 -21.488 1.00 82.06 275 HIS A CA 1
ATOM 2195 C C . HIS A 1 275 ? 11.924 -4.319 -22.299 1.00 82.06 275 HIS A C 1
ATOM 2197 O O . HIS A 1 275 ? 12.447 -5.426 -22.304 1.00 82.06 275 HIS A O 1
ATOM 2203 N N . GLN A 1 276 ? 12.459 -3.277 -22.943 1.00 82.75 276 GLN A N 1
ATOM 2204 C CA . GLN A 1 276 ? 13.695 -3.353 -23.739 1.00 82.75 276 GLN A CA 1
ATOM 2205 C C . GLN A 1 276 ? 14.961 -3.091 -22.914 1.00 82.75 276 GLN A C 1
ATOM 2207 O O . GLN A 1 276 ? 16.074 -3.165 -23.431 1.00 82.75 276 GLN A O 1
ATOM 2212 N N . HIS A 1 277 ? 14.803 -2.724 -21.642 1.00 87.56 277 HIS A N 1
ATOM 2213 C CA . HIS A 1 277 ? 15.886 -2.208 -20.805 1.00 87.56 277 HIS A CA 1
ATOM 2214 C C . HIS A 1 277 ? 16.092 -3.006 -19.514 1.00 87.56 277 HIS A C 1
ATOM 2216 O O . HIS A 1 277 ? 17.082 -2.787 -18.816 1.00 87.56 277 HIS A O 1
ATOM 2222 N N . LEU A 1 278 ? 15.175 -3.920 -19.188 1.00 84.00 278 LEU A N 1
ATOM 2223 C CA . LEU A 1 278 ? 15.258 -4.802 -18.029 1.00 84.00 278 LEU A CA 1
ATOM 2224 C C . LEU A 1 278 ? 15.387 -6.258 -18.457 1.00 84.00 278 LEU A C 1
ATOM 2226 O O . LEU A 1 278 ? 14.858 -6.675 -19.482 1.00 84.00 278 LEU A O 1
ATOM 2230 N N . GLN A 1 279 ? 16.052 -7.048 -17.618 1.00 85.50 279 GLN A N 1
ATOM 2231 C CA . GLN A 1 279 ? 16.037 -8.500 -17.752 1.00 85.50 279 GLN A CA 1
ATOM 2232 C C . GLN A 1 279 ? 14.608 -9.033 -17.585 1.00 85.50 279 GLN A C 1
ATOM 2234 O O . GLN A 1 279 ? 13.842 -8.532 -16.755 1.00 85.50 279 GLN A O 1
ATOM 2239 N N . HIS A 1 280 ? 14.278 -10.074 -18.351 1.00 83.75 280 HIS A N 1
ATOM 2240 C CA . HIS A 1 280 ? 12.939 -10.661 -18.401 1.00 83.75 280 HIS A CA 1
ATOM 2241 C C . HIS A 1 280 ? 12.416 -11.074 -17.020 1.00 83.75 280 HIS A C 1
ATOM 2243 O O . HIS A 1 280 ? 11.252 -10.815 -16.727 1.00 83.75 280 HIS A O 1
ATOM 2249 N N . ASP A 1 281 ? 13.269 -11.613 -16.146 1.00 85.44 281 ASP A N 1
ATOM 2250 C CA . ASP A 1 281 ? 12.860 -12.040 -14.803 1.00 85.44 281 ASP A CA 1
ATOM 2251 C C . ASP A 1 281 ? 12.435 -10.853 -13.925 1.00 85.44 281 ASP A C 1
ATOM 2253 O O . ASP A 1 281 ? 11.390 -10.896 -13.278 1.00 85.44 281 ASP A O 1
ATOM 2257 N N . TYR A 1 282 ? 13.194 -9.749 -13.954 1.00 85.69 282 TYR A N 1
ATOM 2258 C CA . TYR A 1 282 ? 12.853 -8.516 -13.231 1.00 85.69 282 TYR A CA 1
ATOM 2259 C C . TYR A 1 282 ? 11.568 -7.880 -13.764 1.00 85.69 282 TYR A C 1
ATOM 2261 O O . TYR A 1 282 ? 10.735 -7.404 -12.988 1.00 85.69 282 TYR A O 1
ATOM 2269 N N . LEU A 1 283 ? 11.406 -7.865 -15.090 1.00 86.19 283 LEU A N 1
ATOM 2270 C CA . LEU A 1 283 ? 10.201 -7.351 -15.729 1.00 86.19 283 LEU A CA 1
ATOM 2271 C C . LEU A 1 283 ? 8.983 -8.209 -15.366 1.00 86.19 283 LEU A C 1
ATOM 2273 O O . LEU A 1 283 ? 7.949 -7.660 -14.993 1.00 86.19 283 LEU A O 1
ATOM 2277 N N . GLY A 1 284 ? 9.117 -9.535 -15.437 1.00 82.19 284 GLY A N 1
ATOM 2278 C CA . GLY A 1 284 ? 8.072 -10.496 -15.101 1.00 82.19 284 GLY A CA 1
ATOM 2279 C C . GLY A 1 284 ? 7.648 -10.394 -13.640 1.00 82.19 284 GLY A C 1
ATOM 2280 O O . GLY A 1 284 ? 6.456 -10.285 -13.358 1.00 82.19 284 GLY A O 1
ATOM 2281 N N . HIS A 1 285 ? 8.609 -10.329 -12.713 1.00 94.12 285 HIS A N 1
ATOM 2282 C CA . HIS A 1 285 ? 8.326 -10.159 -11.287 1.00 94.12 285 HIS A CA 1
ATOM 2283 C C . HIS A 1 285 ? 7.569 -8.858 -11.010 1.00 94.12 285 HIS A C 1
ATOM 2285 O O . HIS A 1 285 ? 6.509 -8.881 -10.385 1.00 94.12 285 HIS A O 1
ATOM 2291 N N . PHE A 1 286 ? 8.024 -7.723 -11.547 1.00 93.38 286 PHE A N 1
ATOM 2292 C CA . PHE A 1 286 ? 7.320 -6.456 -11.342 1.00 93.38 286 PHE A CA 1
ATOM 2293 C C . PHE A 1 286 ? 5.973 -6.384 -12.087 1.00 93.38 286 PHE A C 1
ATOM 2295 O O . PHE A 1 286 ? 5.040 -5.725 -11.622 1.00 93.38 286 PHE A O 1
ATOM 2302 N N . ALA A 1 287 ? 5.816 -7.105 -13.201 1.00 88.94 287 ALA A N 1
ATOM 2303 C CA . ALA A 1 287 ? 4.538 -7.229 -13.896 1.00 88.94 287 ALA A CA 1
ATOM 2304 C C . ALA A 1 287 ? 3.469 -7.918 -13.032 1.00 88.94 287 ALA A C 1
ATOM 2306 O O . ALA A 1 287 ? 2.307 -7.516 -13.103 1.00 88.94 287 ALA A O 1
ATOM 2307 N N . LEU A 1 288 ? 3.836 -8.873 -12.162 1.00 91.06 288 LEU A N 1
ATOM 2308 C CA . LEU A 1 288 ? 2.903 -9.464 -11.189 1.00 91.06 288 LEU A CA 1
ATOM 2309 C C . LEU A 1 288 ? 2.260 -8.379 -10.316 1.00 91.06 288 LEU A C 1
ATOM 2311 O O . LEU A 1 288 ? 1.037 -8.332 -10.176 1.00 91.06 288 LEU A O 1
ATOM 2315 N N . TYR A 1 289 ? 3.080 -7.461 -9.793 1.00 97.06 289 TYR A N 1
ATOM 2316 C CA . TYR A 1 289 ? 2.616 -6.323 -9.002 1.00 97.06 289 TYR A CA 1
ATOM 2317 C C . TYR A 1 289 ? 1.696 -5.398 -9.809 1.00 97.06 289 TYR A C 1
ATOM 2319 O O . TYR A 1 289 ? 0.594 -5.078 -9.358 1.00 97.06 289 TYR 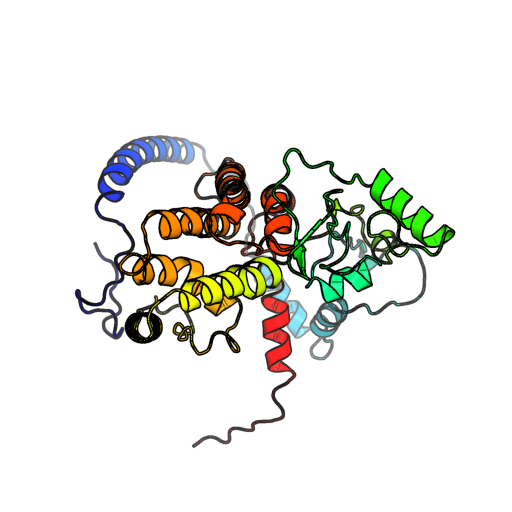A O 1
ATOM 2327 N N . ILE A 1 290 ? 2.111 -4.996 -11.017 1.00 90.00 290 ILE A N 1
ATOM 2328 C CA . ILE A 1 290 ? 1.317 -4.114 -11.891 1.00 90.00 290 ILE A CA 1
ATOM 2329 C C . ILE A 1 290 ? -0.054 -4.734 -12.190 1.00 90.00 290 ILE A C 1
ATOM 2331 O O . ILE A 1 290 ? -1.080 -4.061 -12.060 1.00 90.00 290 ILE A O 1
ATOM 2335 N N . CYS A 1 291 ? -0.081 -6.012 -12.567 1.00 88.56 291 CYS A N 1
ATOM 2336 C CA . CYS A 1 291 ? -1.305 -6.737 -12.887 1.00 88.56 291 CYS A CA 1
ATOM 2337 C C . CYS A 1 291 ? -2.224 -6.860 -11.668 1.00 88.56 291 CYS A C 1
ATOM 2339 O O . CYS A 1 291 ? -3.412 -6.551 -11.778 1.00 88.56 291 CYS A O 1
ATOM 2341 N N . ALA A 1 292 ? -1.686 -7.219 -10.497 1.00 94.06 292 ALA A N 1
ATOM 2342 C CA . ALA A 1 292 ? -2.459 -7.271 -9.259 1.00 94.06 292 ALA A CA 1
ATOM 2343 C C . ALA A 1 292 ? -3.097 -5.913 -8.932 1.00 94.06 292 ALA A C 1
ATOM 2345 O O . ALA A 1 292 ? -4.309 -5.823 -8.728 1.00 94.06 292 ALA A O 1
ATOM 2346 N N . MET A 1 293 ? -2.308 -4.832 -8.957 1.00 94.56 293 MET A N 1
ATOM 2347 C CA . MET A 1 293 ? -2.812 -3.481 -8.689 1.00 94.56 293 MET A CA 1
ATOM 2348 C C . MET A 1 293 ? -3.876 -3.054 -9.699 1.00 94.56 293 MET A C 1
ATOM 2350 O O . MET A 1 293 ? -4.848 -2.402 -9.324 1.00 94.56 293 MET A O 1
ATOM 2354 N N . ARG A 1 294 ? -3.731 -3.427 -10.974 1.00 88.00 294 ARG A N 1
ATOM 2355 C CA . ARG A 1 294 ? -4.715 -3.105 -12.012 1.00 88.00 294 ARG A CA 1
ATOM 2356 C C . ARG A 1 294 ? -6.038 -3.832 -11.791 1.00 88.00 294 ARG A C 1
ATOM 2358 O O . ARG A 1 294 ? -7.087 -3.226 -11.991 1.00 88.00 294 ARG A O 1
ATOM 2365 N N . LEU A 1 295 ? -5.998 -5.091 -11.357 1.00 85.31 295 LEU A N 1
ATOM 2366 C CA . LEU A 1 295 ? -7.199 -5.863 -11.034 1.00 85.31 295 LEU A CA 1
ATOM 2367 C C . LEU A 1 295 ? -7.910 -5.320 -9.790 1.00 85.31 295 LEU A C 1
ATOM 2369 O O . LEU A 1 295 ? -9.132 -5.186 -9.809 1.00 85.31 295 LEU A O 1
ATOM 2373 N N . PHE A 1 296 ? -7.169 -4.937 -8.746 1.00 89.31 296 PHE A N 1
ATOM 2374 C CA . PHE A 1 296 ? -7.773 -4.319 -7.564 1.00 89.31 296 PHE A CA 1
ATOM 2375 C C . PHE A 1 296 ? -8.301 -2.897 -7.823 1.00 89.31 296 PHE A C 1
ATOM 2377 O O . PHE A 1 296 ? -9.306 -2.495 -7.239 1.00 89.31 296 PHE A O 1
ATOM 2384 N N . HIS A 1 297 ? -7.642 -2.127 -8.696 1.00 86.69 297 HIS A N 1
ATOM 2385 C CA . HIS A 1 297 ? -8.043 -0.758 -9.037 1.00 86.69 297 HIS A CA 1
ATOM 2386 C C . HIS A 1 297 ? -9.166 -0.686 -10.075 1.00 86.69 297 HIS A C 1
ATOM 2388 O O . HIS A 1 297 ? -9.909 0.288 -10.119 1.00 86.69 297 HIS A O 1
ATOM 2394 N N . GLY A 1 298 ? -9.256 -1.666 -10.968 1.00 72.69 298 GLY A N 1
ATOM 2395 C CA . GLY A 1 298 ? -10.227 -1.675 -12.052 1.00 72.69 298 GLY A CA 1
ATOM 2396 C C . GLY A 1 298 ? -11.625 -2.102 -11.611 1.00 72.69 298 GLY A C 1
ATOM 2397 O O . GLY A 1 298 ? -11.870 -2.511 -10.473 1.00 72.69 298 GLY A O 1
ATOM 2398 N N . ARG A 1 299 ? -12.561 -2.057 -12.565 1.00 70.12 299 ARG A N 1
ATOM 2399 C CA . ARG A 1 299 ? -13.811 -2.826 -12.460 1.00 70.12 299 ARG A CA 1
ATOM 2400 C C . ARG A 1 299 ? -13.475 -4.318 -12.406 1.00 70.12 299 ARG A C 1
ATOM 2402 O O . ARG A 1 299 ? -12.412 -4.716 -12.870 1.00 70.12 299 ARG A O 1
ATOM 2409 N N . ALA A 1 300 ? -14.383 -5.142 -11.892 1.00 77.50 300 ALA A N 1
ATOM 2410 C CA . ALA A 1 300 ? -14.209 -6.593 -11.815 1.00 77.50 300 ALA A CA 1
ATOM 2411 C C . ALA A 1 300 ? -14.236 -7.260 -13.209 1.00 77.50 300 ALA A C 1
ATOM 2413 O O . ALA A 1 300 ? -15.209 -7.913 -13.581 1.00 77.50 300 ALA A O 1
ATOM 2414 N N . ILE A 1 301 ? -13.174 -7.076 -14.002 1.00 72.12 301 ILE A N 1
ATOM 2415 C CA . ILE A 1 301 ? -13.076 -7.533 -15.402 1.00 72.12 301 ILE A CA 1
ATOM 2416 C C . ILE A 1 301 ? -13.160 -9.065 -15.490 1.00 72.12 301 ILE A C 1
ATOM 2418 O O . ILE A 1 301 ? -13.655 -9.607 -16.472 1.00 72.12 301 ILE A O 1
ATOM 2422 N N . LEU A 1 302 ? -12.713 -9.763 -14.441 1.00 74.88 302 LEU A N 1
ATOM 2423 C CA . LEU A 1 302 ? -12.744 -11.223 -14.326 1.00 74.88 302 LEU A CA 1
ATOM 2424 C C . LEU A 1 302 ? -13.916 -11.709 -13.452 1.00 74.88 302 LEU A C 1
ATOM 2426 O O . LEU A 1 302 ? -13.902 -12.836 -12.950 1.00 74.88 302 LEU A O 1
ATOM 2430 N N . GLY A 1 303 ? -14.919 -10.850 -13.236 1.00 83.19 303 GLY A N 1
ATOM 2431 C CA . GLY A 1 303 ? -16.081 -11.137 -12.401 1.00 83.19 303 GLY A CA 1
ATOM 2432 C C . GLY A 1 303 ? -15.692 -11.442 -10.946 1.00 83.19 303 GLY A C 1
ATOM 2433 O O . GLY A 1 303 ? -14.738 -10.842 -10.435 1.00 83.19 303 GLY A O 1
ATOM 2434 N N . PRO A 1 304 ? -16.377 -12.393 -10.279 1.00 84.81 304 PRO A N 1
ATOM 2435 C CA . PRO A 1 304 ? -16.123 -12.740 -8.875 1.00 84.81 304 PRO A CA 1
ATOM 2436 C C . PRO A 1 304 ? -14.680 -13.175 -8.576 1.00 84.81 304 PRO A C 1
ATOM 2438 O O . PRO A 1 304 ? -14.181 -12.936 -7.483 1.00 84.81 304 PRO A O 1
ATOM 2441 N N . ARG A 1 305 ? -13.975 -13.751 -9.562 1.00 89.38 305 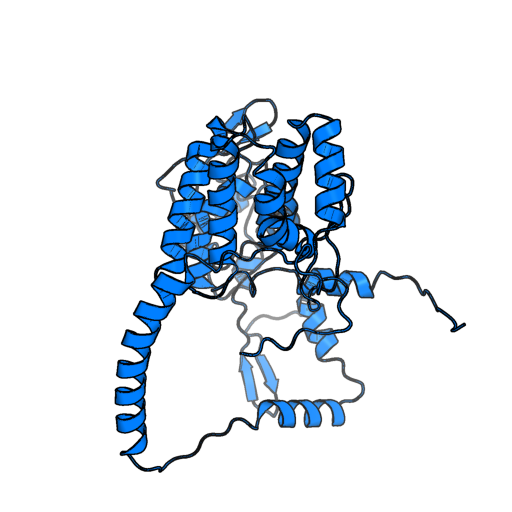ARG A N 1
ATOM 2442 C CA . ARG A 1 305 ? -12.589 -14.231 -9.404 1.00 89.38 305 ARG A CA 1
ATOM 2443 C C . ARG A 1 305 ? -11.540 -13.122 -9.430 1.00 89.38 305 ARG A C 1
ATOM 2445 O O . ARG A 1 305 ? -10.369 -13.397 -9.189 1.00 89.38 305 ARG A O 1
ATOM 2452 N N . THR A 1 306 ? -11.928 -11.881 -9.739 1.00 86.06 306 THR A N 1
ATOM 2453 C CA . THR A 1 306 ? -10.987 -10.754 -9.875 1.00 86.06 306 THR A CA 1
ATOM 2454 C C . THR A 1 306 ? -10.104 -10.614 -8.636 1.00 86.06 306 THR A C 1
ATOM 2456 O O . THR A 1 306 ? -8.887 -10.522 -8.772 1.00 86.06 306 THR A O 1
ATOM 2459 N N . SER A 1 307 ? -10.699 -10.654 -7.436 1.00 93.06 307 SER A N 1
ATOM 2460 C CA . SER A 1 307 ? -9.948 -10.487 -6.185 1.00 93.06 307 SER A CA 1
ATOM 2461 C C . SER A 1 307 ? -9.002 -11.648 -5.888 1.00 93.06 307 SER A C 1
ATOM 2463 O O . SER A 1 307 ? -7.956 -11.434 -5.288 1.00 93.06 307 SER A O 1
ATOM 2465 N N . ASP A 1 308 ? -9.345 -12.858 -6.332 1.00 95.44 308 ASP A N 1
ATOM 2466 C CA . ASP A 1 308 ? -8.569 -14.072 -6.062 1.00 95.44 308 ASP A CA 1
ATOM 2467 C C . ASP A 1 308 ? -7.336 -14.121 -6.950 1.00 95.44 308 ASP A C 1
ATOM 2469 O O . ASP A 1 308 ? -6.223 -14.252 -6.462 1.00 95.44 308 ASP A O 1
ATOM 2473 N N . ILE A 1 309 ? -7.521 -13.861 -8.244 1.00 92.94 309 ILE A N 1
ATOM 2474 C CA . ILE A 1 309 ? -6.416 -13.792 -9.202 1.00 92.94 309 ILE A CA 1
ATOM 2475 C C . ILE A 1 309 ? -5.468 -12.644 -8.839 1.00 92.94 309 ILE A C 1
ATOM 2477 O O . ILE A 1 309 ? -4.250 -12.802 -8.871 1.00 92.94 309 ILE A O 1
ATOM 2481 N N . ALA A 1 310 ? -6.009 -11.484 -8.455 1.00 93.44 310 ALA A N 1
ATOM 2482 C CA . ALA A 1 310 ? -5.193 -10.367 -7.987 1.00 93.44 310 ALA A CA 1
ATOM 2483 C C . ALA A 1 310 ? -4.395 -10.728 -6.722 1.00 93.44 310 ALA A C 1
ATOM 2485 O O . ALA A 1 310 ? -3.235 -10.331 -6.596 1.00 93.44 310 ALA A O 1
ATOM 2486 N N . ASN A 1 311 ? -5.000 -11.503 -5.816 1.00 96.75 311 ASN A N 1
ATOM 2487 C CA . ASN A 1 311 ? -4.341 -12.005 -4.619 1.00 96.75 311 ASN A CA 1
ATOM 2488 C C . ASN A 1 311 ? -3.199 -12.973 -4.954 1.00 96.75 311 ASN A C 1
ATOM 2490 O O . ASN A 1 311 ? -2.098 -12.824 -4.434 1.00 96.75 311 ASN A O 1
ATOM 2494 N N . ASP A 1 312 ? -3.423 -13.925 -5.854 1.00 96.12 312 ASP A N 1
ATOM 2495 C CA . ASP A 1 312 ? -2.396 -14.894 -6.243 1.00 96.12 312 ASP A CA 1
ATOM 2496 C C . ASP A 1 312 ? -1.170 -14.189 -6.841 1.00 96.12 312 ASP A C 1
ATOM 2498 O O . ASP A 1 312 ? -0.029 -14.484 -6.478 1.00 96.12 312 ASP A O 1
ATOM 2502 N N . LEU A 1 313 ? -1.400 -13.179 -7.688 1.00 95.00 313 LEU A N 1
ATOM 2503 C CA . LEU A 1 313 ? -0.341 -12.360 -8.278 1.00 95.00 313 LEU A CA 1
ATOM 2504 C C . LEU A 1 313 ? 0.448 -11.572 -7.222 1.00 95.00 313 LEU A C 1
ATOM 2506 O O . LEU A 1 313 ? 1.680 -11.584 -7.244 1.00 95.00 313 LEU A O 1
ATOM 2510 N N . ILE A 1 314 ? -0.233 -10.890 -6.291 1.00 97.50 314 ILE A N 1
ATOM 2511 C CA . ILE A 1 314 ? 0.451 -10.068 -5.281 1.00 97.50 314 ILE A CA 1
ATOM 2512 C C . ILE A 1 314 ? 1.167 -10.919 -4.229 1.00 97.50 314 ILE A C 1
ATOM 2514 O O . ILE A 1 314 ? 2.244 -10.543 -3.766 1.00 97.50 314 ILE A O 1
ATOM 2518 N N . MET A 1 315 ? 0.618 -12.087 -3.890 1.00 97.44 315 MET A N 1
ATOM 2519 C CA . MET A 1 315 ? 1.255 -13.025 -2.971 1.00 97.44 315 MET A CA 1
ATOM 2520 C C . MET A 1 315 ? 2.471 -13.688 -3.609 1.00 97.44 315 MET A C 1
ATOM 2522 O O . MET A 1 315 ? 3.489 -13.825 -2.934 1.00 97.44 315 MET A O 1
ATOM 2526 N N . LYS A 1 316 ? 2.419 -14.020 -4.907 1.00 96.44 316 LYS A N 1
ATOM 2527 C CA . LYS A 1 316 ? 3.596 -14.494 -5.649 1.00 96.44 316 LYS A CA 1
ATOM 2528 C C . LYS A 1 316 ? 4.679 -13.418 -5.734 1.00 96.44 316 LYS A C 1
ATOM 2530 O O . LYS A 1 316 ? 5.840 -13.700 -5.454 1.00 96.44 316 LYS A O 1
ATOM 2535 N N . TYR A 1 317 ? 4.292 -12.177 -6.038 1.00 97.44 317 TYR A N 1
ATOM 2536 C CA . TYR A 1 317 ? 5.202 -11.031 -6.027 1.00 97.44 317 TYR A CA 1
ATOM 2537 C C . TYR A 1 317 ? 5.904 -10.865 -4.674 1.00 97.44 317 TYR A C 1
ATOM 2539 O O . TYR A 1 317 ? 7.121 -10.698 -4.640 1.00 97.44 317 TYR A O 1
ATOM 2547 N N . TYR A 1 318 ? 5.154 -10.934 -3.570 1.00 97.50 318 TYR A N 1
ATOM 2548 C CA . TYR A 1 318 ? 5.700 -10.794 -2.221 1.00 97.50 318 TYR A CA 1
ATOM 2549 C C . TYR A 1 318 ? 6.602 -11.978 -1.841 1.00 97.50 318 TYR A C 1
ATOM 2551 O O . TYR A 1 318 ? 7.710 -11.756 -1.368 1.00 97.50 318 TYR A O 1
ATOM 2559 N N . HIS A 1 319 ? 6.185 -13.217 -2.112 1.00 96.12 319 HIS A N 1
ATOM 2560 C CA . HIS A 1 319 ? 6.990 -14.412 -1.842 1.00 96.12 319 HIS A CA 1
ATOM 2561 C C . HIS A 1 319 ? 8.381 -14.341 -2.490 1.00 96.12 319 HIS A C 1
ATOM 2563 O O . HIS A 1 319 ? 9.386 -14.600 -1.836 1.00 96.12 319 HIS A O 1
ATOM 2569 N N . ASP A 1 320 ? 8.447 -13.950 -3.764 1.00 94.88 320 ASP A N 1
ATOM 2570 C CA . ASP A 1 320 ? 9.712 -13.893 -4.503 1.00 94.88 320 ASP A CA 1
ATOM 2571 C C . ASP A 1 320 ? 10.477 -12.576 -4.286 1.00 94.88 320 ASP A C 1
ATOM 2573 O O . ASP A 1 320 ? 11.565 -12.393 -4.826 1.00 94.88 320 ASP A O 1
ATOM 2577 N N . PHE A 1 321 ? 9.917 -11.620 -3.538 1.00 95.88 321 PHE A N 1
ATOM 2578 C CA . PHE A 1 321 ? 10.386 -10.234 -3.528 1.00 95.88 321 PHE A CA 1
ATOM 2579 C C . PHE A 1 321 ? 11.860 -10.102 -3.137 1.00 95.88 321 PHE A C 1
ATOM 2581 O O . PHE A 1 321 ? 12.611 -9.389 -3.808 1.00 95.88 321 PHE A O 1
ATOM 2588 N N . ASN A 1 322 ? 12.293 -10.814 -2.094 1.00 92.94 322 ASN A N 1
ATOM 2589 C CA . ASN A 1 322 ? 13.669 -10.733 -1.610 1.00 92.94 322 ASN A CA 1
ATOM 2590 C C . ASN A 1 322 ? 14.696 -11.280 -2.622 1.00 92.94 322 ASN A C 1
ATOM 2592 O O . ASN A 1 322 ? 15.837 -10.829 -2.638 1.00 92.94 322 ASN A O 1
ATOM 2596 N N . SER A 1 323 ? 14.295 -12.192 -3.517 1.00 92.31 323 SER A N 1
ATOM 2597 C CA . SER A 1 323 ? 15.163 -12.697 -4.592 1.00 92.31 323 SER A CA 1
ATOM 2598 C C . SER A 1 323 ? 15.493 -11.627 -5.637 1.00 92.31 323 SER A C 1
ATOM 2600 O O . SER A 1 323 ? 16.536 -11.699 -6.281 1.00 92.31 323 SER A O 1
ATOM 2602 N N . PHE A 1 324 ? 14.632 -10.618 -5.795 1.00 92.62 324 PHE A N 1
ATOM 2603 C CA . PHE A 1 324 ? 14.830 -9.524 -6.749 1.00 92.62 324 PHE A CA 1
ATOM 2604 C C . PHE A 1 324 ? 15.353 -8.246 -6.077 1.00 92.62 324 PHE A C 1
ATOM 2606 O O . PHE A 1 324 ? 16.180 -7.527 -6.656 1.00 92.62 324 PHE A O 1
ATOM 2613 N N . TYR A 1 325 ? 14.892 -7.965 -4.856 1.00 92.38 325 TYR A N 1
ATOM 2614 C CA . TYR A 1 325 ? 15.028 -6.673 -4.186 1.00 92.38 325 TYR A CA 1
ATOM 2615 C C . TYR A 1 325 ? 15.475 -6.833 -2.729 1.00 92.38 325 TYR A C 1
ATOM 2617 O O . TYR A 1 325 ? 14.681 -6.688 -1.794 1.00 92.38 325 TYR A O 1
ATOM 2625 N N . ASP A 1 326 ? 16.768 -7.104 -2.549 1.00 88.25 326 ASP A N 1
ATOM 2626 C CA . ASP A 1 326 ? 17.345 -7.388 -1.236 1.00 88.25 326 ASP A CA 1
ATOM 2627 C C . ASP A 1 326 ? 17.064 -6.281 -0.208 1.00 88.25 326 ASP A C 1
ATOM 2629 O O . ASP A 1 326 ? 17.316 -5.082 -0.398 1.00 88.25 326 ASP A O 1
ATOM 2633 N N . GLY A 1 327 ? 16.503 -6.704 0.917 1.00 85.88 327 GLY A N 1
ATOM 2634 C CA . GLY A 1 327 ? 16.259 -5.852 2.061 1.00 85.88 327 GLY A CA 1
ATOM 2635 C C . GLY A 1 327 ? 15.111 -4.846 1.903 1.00 85.88 327 GLY A C 1
ATOM 2636 O O . GLY A 1 327 ? 15.003 -3.918 2.711 1.00 85.88 327 GLY A O 1
ATOM 2637 N N . LEU A 1 328 ? 14.295 -4.920 0.849 1.00 91.38 328 LEU A N 1
ATOM 2638 C CA . LEU A 1 328 ? 13.238 -3.933 0.578 1.00 91.38 328 LEU A CA 1
ATOM 2639 C C . LEU A 1 328 ? 11.833 -4.387 1.009 1.00 91.38 328 LEU A C 1
ATOM 2641 O O . LEU A 1 328 ? 10.852 -3.704 0.701 1.00 91.38 328 LEU A O 1
ATOM 2645 N N . GLU A 1 329 ? 11.738 -5.478 1.775 1.00 94.25 329 GLU A N 1
ATOM 2646 C CA . GLU A 1 329 ? 10.498 -6.038 2.332 1.00 94.25 329 GLU A CA 1
ATOM 2647 C C . GLU A 1 329 ? 9.918 -5.159 3.453 1.00 94.25 329 GLU A C 1
ATOM 2649 O O . GLU A 1 329 ? 9.915 -5.489 4.637 1.00 94.25 329 GLU A O 1
ATOM 2654 N N . ASN A 1 330 ? 9.467 -3.965 3.089 1.00 93.69 330 ASN A N 1
ATOM 2655 C CA . ASN A 1 330 ? 8.953 -2.976 4.024 1.00 93.69 330 ASN A CA 1
ATOM 2656 C C . ASN A 1 330 ? 7.491 -3.257 4.430 1.00 93.69 330 ASN A C 1
ATOM 2658 O O . ASN A 1 330 ? 6.804 -4.103 3.862 1.00 93.69 330 ASN A O 1
ATOM 2662 N N . PHE A 1 331 ? 6.988 -2.495 5.404 1.00 94.81 331 PHE A N 1
ATOM 2663 C CA . PHE A 1 331 ? 5.617 -2.644 5.906 1.00 94.81 331 PHE A CA 1
ATOM 2664 C C . PHE A 1 331 ? 4.539 -2.518 4.821 1.00 94.81 331 PHE A C 1
ATOM 2666 O O . PHE A 1 331 ? 3.530 -3.214 4.866 1.00 94.81 331 PHE A O 1
ATOM 2673 N N . VAL A 1 332 ? 4.733 -1.640 3.838 1.00 94.75 332 VAL A N 1
ATOM 2674 C CA . VAL A 1 332 ? 3.744 -1.436 2.777 1.00 94.75 332 VAL A CA 1
ATOM 2675 C C . VAL A 1 332 ? 3.671 -2.639 1.844 1.00 94.75 332 VAL A C 1
ATOM 2677 O O . VAL A 1 332 ? 2.570 -3.013 1.448 1.00 94.75 332 VAL A O 1
ATOM 2680 N N . LEU A 1 333 ? 4.802 -3.292 1.557 1.00 96.44 333 LEU A N 1
ATOM 2681 C CA . LEU A 1 333 ? 4.782 -4.567 0.842 1.00 96.44 333 LEU A CA 1
ATOM 2682 C C . LEU A 1 333 ? 3.933 -5.596 1.600 1.00 96.44 333 LEU A C 1
ATOM 2684 O O . LEU A 1 333 ? 3.091 -6.249 0.991 1.00 96.44 333 LEU A O 1
ATOM 2688 N N . HIS A 1 334 ? 4.089 -5.671 2.925 1.00 96.75 334 HIS A N 1
ATOM 2689 C CA . HIS A 1 334 ? 3.255 -6.537 3.753 1.00 96.75 334 HIS A CA 1
ATOM 2690 C C . HIS A 1 334 ? 1.767 -6.161 3.699 1.00 96.75 334 HIS A C 1
ATOM 2692 O O . HIS A 1 334 ? 0.922 -7.040 3.591 1.00 96.75 334 HIS A O 1
ATOM 2698 N N . LEU A 1 335 ? 1.417 -4.870 3.729 1.00 96.06 335 LEU A N 1
ATOM 2699 C CA . LEU A 1 335 ? 0.017 -4.433 3.643 1.00 96.06 335 LEU A CA 1
ATOM 2700 C C . LEU A 1 335 ? -0.699 -4.951 2.388 1.00 96.06 335 LEU A C 1
ATOM 2702 O O . LEU A 1 335 ? -1.903 -5.201 2.442 1.00 96.06 335 LEU A O 1
ATOM 2706 N N . HIS A 1 336 ? 0.026 -5.152 1.287 1.00 96.75 336 HIS A N 1
ATOM 2707 C CA . HIS A 1 336 ? -0.543 -5.701 0.062 1.00 96.75 336 HIS A CA 1
ATOM 2708 C C . HIS A 1 336 ? -1.090 -7.130 0.224 1.00 96.75 336 HIS A C 1
ATOM 2710 O O . HIS A 1 336 ? -2.008 -7.497 -0.507 1.00 96.75 336 HIS A O 1
ATOM 2716 N N . SER A 1 337 ? -0.613 -7.920 1.197 1.00 96.69 337 SER A N 1
ATOM 2717 C CA . SER A 1 337 ? -1.173 -9.257 1.464 1.00 96.69 337 SER A CA 1
ATOM 2718 C C . SER A 1 337 ? -2.591 -9.216 2.044 1.00 96.69 337 SER A C 1
ATOM 2720 O O . SER A 1 337 ? -3.301 -10.218 2.029 1.00 96.69 337 SER A O 1
ATOM 2722 N N . HIS A 1 338 ? -3.041 -8.045 2.506 1.00 96.62 338 HIS A N 1
ATOM 2723 C CA . HIS A 1 338 ? -4.399 -7.823 3.008 1.00 96.62 338 HIS A CA 1
ATOM 2724 C C . HIS A 1 338 ? -5.330 -7.221 1.945 1.00 96.62 338 HIS A C 1
ATOM 2726 O O . HIS A 1 338 ? -6.491 -6.941 2.225 1.00 96.62 338 HIS A O 1
ATOM 2732 N N . TYR A 1 339 ? -4.871 -7.016 0.708 1.00 96.00 339 TYR A N 1
ATOM 2733 C CA . TYR A 1 339 ? -5.657 -6.314 -0.317 1.00 96.00 339 TYR A CA 1
ATOM 2734 C C . TYR A 1 339 ? -6.883 -7.083 -0.790 1.00 96.00 339 TYR A C 1
ATOM 2736 O O . TYR A 1 339 ? -7.906 -6.473 -1.096 1.00 96.00 339 TYR A O 1
ATOM 2744 N N . GLN A 1 340 ? -6.829 -8.413 -0.787 1.00 95.50 340 GLN A N 1
ATOM 2745 C CA . GLN A 1 340 ? -7.988 -9.228 -1.132 1.00 95.50 340 GLN A CA 1
ATOM 2746 C C . GLN A 1 340 ? -9.149 -9.006 -0.159 1.00 95.50 340 GLN A C 1
ATOM 2748 O O . GLN A 1 340 ? -10.289 -8.841 -0.593 1.00 95.50 340 GLN A O 1
ATOM 2753 N N . SER A 1 341 ? -8.880 -8.979 1.150 1.00 93.06 341 SER A N 1
ATOM 2754 C CA . SER A 1 341 ? -9.929 -8.764 2.152 1.00 93.06 341 SER A CA 1
ATOM 2755 C C . SER A 1 341 ? -10.499 -7.348 2.057 1.00 93.06 341 SER A C 1
ATOM 2757 O O . SER A 1 341 ? -11.715 -7.180 2.113 1.00 93.06 341 SER A O 1
ATOM 2759 N N . GLN A 1 342 ? -9.645 -6.352 1.806 1.00 90.62 342 GLN A N 1
ATOM 2760 C CA . GLN A 1 342 ? -10.055 -4.969 1.555 1.00 90.62 342 GLN A CA 1
ATOM 2761 C C . GLN A 1 342 ? -10.965 -4.863 0.327 1.00 90.62 342 GLN A C 1
ATOM 2763 O O . GLN A 1 342 ? -12.045 -4.285 0.411 1.00 90.62 342 GLN A O 1
ATOM 2768 N N . TYR A 1 343 ? -10.579 -5.486 -0.788 1.00 88.75 343 TYR A N 1
ATOM 2769 C CA . TYR A 1 343 ? -11.380 -5.484 -2.009 1.00 88.75 343 TYR A CA 1
ATOM 2770 C C . TYR A 1 343 ? -12.731 -6.180 -1.814 1.00 88.75 343 TYR A C 1
ATOM 2772 O O . TYR A 1 343 ? -13.757 -5.700 -2.285 1.00 88.75 343 TYR A O 1
ATOM 2780 N N . ARG A 1 344 ? -12.758 -7.310 -1.103 1.00 89.44 344 ARG A N 1
ATOM 2781 C CA . ARG A 1 344 ? -14.001 -8.047 -0.837 1.00 89.44 344 ARG A CA 1
ATOM 2782 C C . ARG A 1 344 ? -14.963 -7.276 0.071 1.00 89.44 344 ARG A C 1
ATOM 2784 O O . ARG A 1 344 ? -16.167 -7.392 -0.119 1.00 89.44 344 ARG A O 1
ATOM 2791 N N . MET A 1 345 ? -14.450 -6.509 1.035 1.00 84.81 345 MET A N 1
ATOM 2792 C CA . MET A 1 345 ? -15.282 -5.717 1.951 1.00 84.81 345 MET A CA 1
ATOM 2793 C C . MET A 1 345 ? -15.757 -4.399 1.340 1.00 84.81 345 MET A C 1
ATOM 2795 O O . MET A 1 345 ? -16.910 -4.022 1.524 1.00 84.81 345 MET A O 1
ATOM 2799 N N . TYR A 1 346 ? -14.878 -3.699 0.624 1.00 81.62 346 TYR A N 1
ATOM 2800 C CA . TYR A 1 346 ? -15.100 -2.305 0.237 1.00 81.62 346 TYR A CA 1
ATOM 2801 C C . TYR A 1 346 ? -15.189 -2.091 -1.280 1.00 81.62 346 TYR A C 1
ATOM 2803 O O . TYR A 1 346 ? -15.554 -1.009 -1.741 1.00 81.62 346 TYR A O 1
ATOM 2811 N N . GLY A 1 347 ? -14.878 -3.113 -2.075 1.00 83.50 347 GLY A N 1
ATOM 2812 C CA . GLY A 1 347 ? -14.877 -3.049 -3.528 1.00 83.50 347 GLY A CA 1
ATOM 2813 C C . GLY A 1 347 ? -13.576 -2.495 -4.111 1.00 83.50 347 GLY A C 1
ATOM 2814 O O . GLY A 1 347 ? -12.480 -2.684 -3.588 1.00 83.50 347 GLY A O 1
ATOM 2815 N N . THR A 1 348 ? -13.695 -1.848 -5.265 1.00 82.25 348 THR A N 1
ATOM 2816 C CA . THR A 1 348 ? -12.546 -1.436 -6.080 1.00 82.25 348 THR A CA 1
ATOM 2817 C C . THR A 1 348 ? -11.764 -0.258 -5.498 1.00 82.25 348 THR A C 1
ATOM 2819 O O . THR A 1 348 ? -12.338 0.717 -5.010 1.00 82.25 348 THR A O 1
ATOM 2822 N N . PHE A 1 349 ? -10.435 -0.287 -5.640 1.00 82.62 349 PHE A N 1
ATOM 2823 C CA . PHE A 1 349 ? -9.557 0.786 -5.160 1.00 82.62 349 PHE A CA 1
ATOM 2824 C C . PHE A 1 349 ? -9.689 2.086 -5.956 1.00 82.62 349 PHE A C 1
ATOM 2826 O O . PHE A 1 349 ? -9.172 3.116 -5.534 1.00 82.62 349 PHE A O 1
ATOM 2833 N N . SER A 1 350 ? -10.386 2.095 -7.099 1.00 73.50 350 SER A N 1
ATOM 2834 C CA . SER A 1 350 ? -10.735 3.363 -7.750 1.00 73.50 350 SER A CA 1
ATOM 2835 C C . SER A 1 350 ? -11.669 4.224 -6.901 1.00 73.50 350 SER A C 1
ATOM 2837 O O . SER A 1 350 ? -11.705 5.436 -7.101 1.00 73.50 350 SER A O 1
ATOM 2839 N N . HIS A 1 351 ? -12.410 3.612 -5.973 1.00 69.38 351 HIS A N 1
ATOM 2840 C CA . HIS A 1 351 ? -13.326 4.295 -5.058 1.00 69.38 351 HIS A CA 1
ATOM 2841 C C . HIS A 1 351 ? -12.800 4.347 -3.617 1.00 69.38 351 HIS A C 1
ATOM 2843 O O . HIS A 1 351 ? -13.422 4.978 -2.769 1.00 69.38 351 HIS A O 1
ATOM 2849 N N . LEU A 1 352 ? -11.661 3.701 -3.342 1.00 64.12 352 LEU A N 1
ATOM 2850 C CA . LEU A 1 352 ? -11.070 3.589 -2.011 1.00 64.12 352 LEU A CA 1
ATOM 2851 C C . LEU A 1 352 ? -9.702 4.267 -2.018 1.00 64.12 352 LEU A C 1
ATOM 2853 O O . LEU A 1 352 ? -8.731 3.746 -2.565 1.00 64.12 352 LEU A O 1
ATOM 2857 N N . GLY A 1 353 ? -9.637 5.464 -1.445 1.00 59.06 353 GLY A N 1
ATOM 2858 C CA . GLY A 1 353 ? -8.392 6.204 -1.278 1.00 59.06 353 GLY A CA 1
ATOM 2859 C C . GLY A 1 353 ? -8.613 7.703 -1.128 1.00 59.06 353 GLY A C 1
ATOM 2860 O O . GLY A 1 353 ? -9.626 8.253 -1.560 1.00 59.06 353 GLY A O 1
ATOM 2861 N N . SER A 1 354 ? -7.619 8.385 -0.569 1.00 58.31 354 SER A N 1
ATOM 2862 C CA . SER A 1 354 ? -7.700 9.811 -0.235 1.00 58.31 354 SER A CA 1
ATOM 2863 C C . SER A 1 354 ? -7.410 10.759 -1.413 1.00 58.31 354 SER A C 1
ATOM 2865 O O . SER A 1 354 ? -7.090 11.931 -1.207 1.00 58.31 354 SER A O 1
ATOM 2867 N N . PHE A 1 355 ? -7.571 10.308 -2.668 1.00 57.97 355 PHE A N 1
ATOM 2868 C CA . PHE A 1 355 ? -7.348 11.141 -3.866 1.00 57.97 355 PHE A CA 1
ATOM 2869 C C . PHE A 1 355 ? -8.181 12.438 -3.854 1.00 57.97 355 PHE A C 1
ATOM 2871 O O . PHE A 1 355 ? -7.709 13.490 -4.299 1.00 57.97 355 PHE A O 1
ATOM 2878 N N . GLY A 1 356 ? -9.416 12.375 -3.341 1.00 47.91 356 GLY A N 1
ATOM 2879 C CA . GLY A 1 356 ? -10.297 13.539 -3.196 1.00 47.91 356 GLY A CA 1
ATOM 2880 C C . GLY A 1 356 ? -9.778 14.555 -2.172 1.00 47.91 356 GLY A C 1
ATOM 2881 O O . GLY A 1 356 ? -9.714 15.749 -2.465 1.00 47.91 356 GLY A O 1
ATOM 2882 N N . GLN A 1 357 ? -9.314 14.077 -1.013 1.00 47.12 357 GLN A N 1
ATOM 2883 C CA . GLN A 1 357 ? -8.785 14.906 0.078 1.00 47.12 357 GLN A CA 1
ATOM 2884 C C . GLN A 1 357 ? -7.486 15.630 -0.323 1.00 47.12 357 GLN A C 1
ATOM 2886 O O . GLN A 1 357 ? -7.316 16.822 -0.051 1.00 47.12 357 GLN A O 1
ATOM 2891 N N . GLU A 1 358 ? -6.583 14.949 -1.039 1.00 43.97 358 GLU A N 1
ATOM 2892 C CA . GLU A 1 358 ? -5.354 15.561 -1.568 1.00 43.97 358 GLU A CA 1
ATOM 2893 C C . GLU A 1 358 ? -5.635 16.643 -2.616 1.00 43.97 358 GLU A C 1
ATOM 2895 O O . GLU A 1 358 ? -4.945 17.667 -2.673 1.00 43.97 358 GLU A O 1
ATOM 2900 N N . SER A 1 359 ? -6.668 16.436 -3.436 1.00 46.06 359 SER A N 1
ATOM 2901 C CA . SER A 1 359 ? -7.088 17.411 -4.443 1.00 46.06 359 SER A CA 1
ATOM 2902 C C . SER A 1 359 ? -7.634 18.686 -3.790 1.00 46.06 359 SER A C 1
ATOM 2904 O O . SER A 1 359 ? -7.362 19.779 -4.283 1.00 46.06 359 SER A O 1
ATOM 2906 N N . TYR A 1 360 ? -8.313 18.569 -2.642 1.00 32.50 360 TYR A N 1
ATOM 2907 C CA . 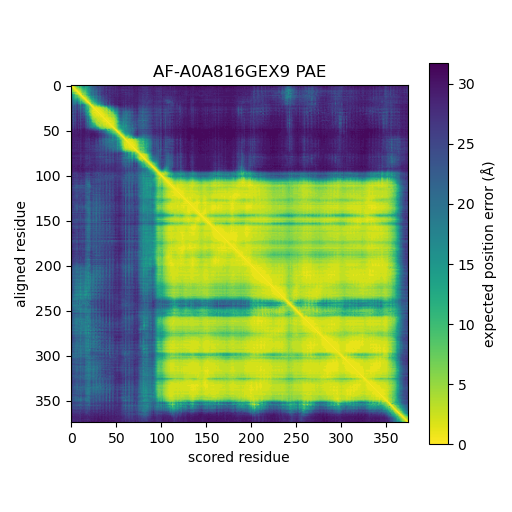TYR A 1 360 ? -8.874 19.700 -1.893 1.00 32.50 360 TYR A CA 1
ATOM 2908 C C . TYR A 1 360 ? -7.814 20.538 -1.153 1.00 32.50 360 TYR A C 1
ATOM 2910 O O . TYR A 1 360 ? -7.900 21.769 -1.133 1.00 32.50 360 TYR A O 1
ATOM 2918 N N . ARG A 1 361 ? -6.757 19.914 -0.602 1.00 29.78 361 ARG A N 1
ATOM 2919 C CA . ARG A 1 361 ? -5.645 20.648 0.048 1.00 29.78 361 ARG A CA 1
ATOM 2920 C C . ARG A 1 361 ? -4.918 21.600 -0.908 1.00 29.78 361 ARG A C 1
ATOM 2922 O O . ARG A 1 361 ? -4.478 22.665 -0.484 1.00 29.78 361 ARG A O 1
ATOM 2929 N N . LEU A 1 362 ? -4.829 21.260 -2.195 1.00 32.53 362 LEU A N 1
ATOM 2930 C CA . LEU A 1 362 ? -4.197 22.114 -3.208 1.00 32.53 362 LEU A CA 1
ATOM 2931 C C . LEU A 1 362 ? -4.969 23.413 -3.482 1.00 32.53 362 LEU A C 1
ATOM 2933 O O . LEU A 1 362 ? -4.342 24.405 -3.843 1.00 32.53 362 LEU A O 1
ATOM 2937 N N . TYR A 1 363 ? -6.290 23.431 -3.280 1.00 29.25 363 TYR A N 1
ATOM 2938 C CA . TYR A 1 363 ? -7.097 24.642 -3.460 1.00 29.25 363 TYR A CA 1
ATOM 2939 C C . TYR A 1 363 ? -6.979 25.620 -2.284 1.00 29.25 363 TYR A C 1
ATOM 2941 O O . TYR A 1 363 ? -7.055 26.825 -2.495 1.00 29.25 363 TYR A O 1
ATOM 2949 N N . ARG A 1 364 ? -6.742 25.138 -1.054 1.00 26.28 364 ARG A N 1
ATOM 2950 C CA . ARG A 1 364 ? -6.614 26.004 0.138 1.00 26.28 364 ARG A CA 1
ATOM 2951 C C . ARG A 1 364 ? -5.214 26.588 0.362 1.00 26.28 364 ARG A C 1
ATOM 2953 O O . ARG A 1 364 ? -5.095 27.557 1.101 1.00 26.28 364 ARG A O 1
ATOM 2960 N N . PHE A 1 365 ? -4.174 26.041 -0.273 1.00 27.41 365 PHE A N 1
ATOM 2961 C CA . PHE A 1 365 ? -2.783 26.498 -0.110 1.00 27.41 365 PHE A CA 1
ATOM 2962 C C . PHE A 1 365 ? -2.187 27.193 -1.344 1.00 27.41 365 PHE A C 1
ATOM 2964 O O . PHE A 1 365 ? -0.970 27.340 -1.429 1.00 27.41 365 PHE A O 1
ATOM 2971 N N . GLN A 1 366 ? -3.005 27.671 -2.289 1.00 26.23 366 GLN A N 1
ATOM 2972 C CA . GLN A 1 366 ? -2.548 28.742 -3.177 1.00 26.23 366 GLN A CA 1
ATOM 2973 C C . GLN A 1 366 ? -2.786 30.087 -2.476 1.00 26.23 366 GLN A C 1
ATOM 2975 O O . GLN A 1 366 ? -3.928 30.545 -2.449 1.00 26.23 366 GLN A O 1
ATOM 2980 N N . PRO A 1 367 ? -1.760 30.745 -1.898 1.00 26.97 367 PRO A N 1
ATOM 2981 C CA . PRO A 1 367 ? -1.907 32.143 -1.533 1.00 26.97 367 PRO A CA 1
ATOM 2982 C C . PRO A 1 367 ? -2.178 32.911 -2.826 1.00 26.97 367 PRO A C 1
ATOM 2984 O O . PRO A 1 367 ? -1.366 32.846 -3.748 1.00 26.97 367 PRO A O 1
ATOM 2987 N N . ASN A 1 368 ? -3.348 33.552 -2.900 1.00 29.53 368 ASN A N 1
ATOM 2988 C CA . ASN A 1 368 ? -3.743 34.586 -3.858 1.00 29.53 368 ASN A CA 1
ATOM 2989 C C . ASN A 1 368 ? -2.740 34.827 -4.999 1.00 29.53 368 ASN A C 1
ATOM 2991 O O . ASN A 1 368 ? -1.978 35.792 -4.976 1.00 29.53 368 ASN A O 1
ATOM 2995 N N . ARG A 1 369 ? -2.772 33.994 -6.043 1.00 27.09 369 ARG A N 1
ATOM 2996 C CA . ARG A 1 369 ? -2.361 34.457 -7.368 1.00 27.09 369 ARG A CA 1
ATOM 2997 C C . ARG A 1 369 ? -3.611 34.933 -8.078 1.00 27.09 369 ARG A C 1
ATOM 2999 O O . ARG A 1 369 ? -4.241 34.191 -8.824 1.00 27.09 369 ARG A O 1
ATOM 3006 N N . TYR A 1 370 ? -3.954 36.190 -7.809 1.00 28.28 370 TYR A N 1
ATOM 3007 C CA . TYR A 1 370 ? -4.690 37.009 -8.759 1.00 28.28 370 TYR A CA 1
ATOM 3008 C C . TYR A 1 370 ? -3.901 36.994 -10.073 1.00 28.28 370 TYR A C 1
ATOM 3010 O O . TYR A 1 370 ? -2.934 37.733 -10.235 1.00 28.28 370 TYR A O 1
ATOM 3018 N N . TYR A 1 371 ? -4.272 36.115 -10.999 1.00 26.52 371 TYR A N 1
ATOM 3019 C CA . TYR A 1 371 ? -3.925 36.309 -12.397 1.00 26.52 371 TYR A CA 1
ATOM 3020 C C . TYR A 1 371 ? -4.920 37.329 -12.944 1.00 26.52 371 TYR A C 1
ATOM 3022 O O . TYR A 1 371 ? -6.061 37.000 -13.259 1.00 26.52 371 TYR A O 1
ATOM 3030 N N . ALA A 1 372 ? -4.489 38.590 -12.987 1.00 22.41 372 ALA A N 1
ATOM 3031 C CA . ALA A 1 372 ? -5.106 39.574 -13.859 1.00 22.41 372 ALA A CA 1
ATOM 3032 C C . ALA A 1 372 ? -4.937 39.098 -15.316 1.00 22.41 372 ALA A C 1
ATOM 3034 O O . ALA A 1 372 ? -3.863 38.598 -15.664 1.00 22.41 372 ALA A O 1
ATOM 3035 N N . PRO A 1 373 ? -5.970 39.220 -16.162 1.00 28.86 373 PRO A N 1
ATOM 3036 C CA . PRO A 1 373 ? -5.908 38.748 -17.533 1.00 28.86 373 PRO A CA 1
ATOM 3037 C C . PRO A 1 373 ? -5.092 39.721 -18.386 1.00 28.86 373 PRO A C 1
ATOM 3039 O O . PRO A 1 373 ? -5.457 40.893 -18.480 1.00 28.86 373 PRO A O 1
ATOM 3042 N N . ARG A 1 374 ? -4.034 39.222 -19.032 1.00 28.86 374 ARG A N 1
ATOM 3043 C CA . ARG A 1 374 ? -3.611 39.609 -20.386 1.00 28.86 374 ARG A CA 1
ATOM 3044 C C . ARG A 1 374 ? -2.971 38.420 -21.079 1.00 28.86 374 ARG A C 1
ATOM 3046 O O . ARG A 1 374 ? -2.131 37.761 -20.427 1.00 28.86 374 ARG A O 1
#

pLDDT: mean 70.32, std 25.43, range [22.41, 98.19]

Organism: NCBI:txid392030

Nearest PDB structures (foldseek):
  4bg0-assembly1_A  TM=2.402E-01  e=1.039E+00  Borreliella burgdorferi B31
  7zjj-assembly1_A  TM=2.090E-01  e=1.784E+00  Borreliella burgdorferi
  4cbe-assembly1_A  TM=2.395E-01  e=4.979E+00  Borreliella burgdorferi B31

Mean predicted aligned error: 14.93 Å

Solvent-accessible surface area (backbone atoms only — not comparable to full-atom values): 22132 Å² total; per-residue (Å²): 137,76,83,83,72,58,88,86,44,95,54,70,49,85,92,48,53,77,81,69,89,47,79,74,57,43,60,61,47,50,58,52,46,57,59,48,48,57,54,49,50,58,51,50,56,61,61,70,72,59,80,90,87,85,91,85,89,90,66,64,69,71,57,55,55,57,56,52,59,72,74,46,83,83,64,57,63,65,56,54,58,60,41,62,78,56,84,72,86,74,97,71,90,80,76,60,55,49,76,57,94,94,38,77,45,75,65,80,42,58,69,50,71,49,49,68,75,58,44,21,62,51,48,26,36,41,51,75,72,40,52,25,41,50,75,58,32,67,64,65,39,48,84,56,93,95,38,56,29,38,75,74,70,82,85,73,58,67,54,44,49,69,55,47,51,47,35,12,50,50,3,48,75,68,70,38,78,30,84,27,18,52,18,70,30,69,52,70,79,63,34,76,39,60,50,47,77,20,60,47,81,23,43,42,53,40,50,27,60,41,48,49,47,51,49,52,51,56,56,52,69,74,49,53,74,70,57,47,53,53,49,28,51,51,37,50,63,51,74,68,64,86,86,55,93,67,76,48,69,32,72,90,49,55,88,80,58,50,44,72,54,44,48,46,35,56,77,70,40,42,64,81,64,42,62,88,77,47,59,67,67,63,49,52,48,52,45,28,42,45,52,16,52,48,41,45,40,38,71,60,84,63,47,90,51,25,50,56,57,23,38,55,30,38,48,50,34,49,63,52,35,60,84,79,40,75,87,63,41,30,55,59,65,49,53,56,75,49,44,41,62,48,35,74,75,74,44,40,45,73,82,42,50,60,66,67,60,60,58,52,54,60,68,76,69,56,78,84,75,80,76,75,92,127

Foldseek 3Di:
DDDPPPPPAPCNDPVNDQCPPDDVVVVVVVVVVVVVVVVVVVVVVVVVPDDDDDDDDPPPPVVVVVVVCVPCVPDPPVVVVVCVVPDDDDDDDDFPFDQDPNDTDTDAAAADEDAQVVCCQQAQFAGQQAQQRDFFFLQGWDCDPNGTFRADDPPTHTDDLVNSQVQQCVLQVVCHHRSGHNHGGPVCVRHPDGPPLRYAYACLNQVQLPPLLVVLVVVLVVFDPVLLVQLQVCQQSRDDDPPPPDGAHRNVCSVVDGSVSSLCCLARNPLVSCVVGDDPVLSVLSVLVSQLLCLQADAVPVPPCSLVSSLVSLSSSSNCVCVNPPPPNGSSSVVSNCSSSSCVVPNHSVPGHCPVVVVVVVVVPPDDPPPDDD

Secondary structure (DSSP, 8-state):
------TT-TT-SGGG----S-HHHHHHHHHHHHHHHHHHHHHHHHHHSS-------S-HHHHHHHHHHHH-TT--HHHHHHHTTS----S--S--EEEETTEEEE-----EEE-HHHHHHHTTB--TTSTT--SSB-PPPEEETTEEE----SS--BPPHHHHHHHHHHHHHHTS-BTTB-S--THHHH-SSPTTTTEEE-HIIIIIIIIIHHHHHHHHHHS-HHHHHHHHHHHHH----TT--SPPPPGGGGGG--HHHHHHIIIIIHHHHHTTTS-HHHHHHHHHHHHHHHHHHS--TTGGGHHHHHHHHHHHHHHTHHHHSTT---HHHHHGGGHHHHHHHH--TTSSSTHHHHHHHHHHS---------

Sequence (374 aa):
GDARICLNCPTSADSNIAIIYDSDLMSILSILLKKLWKTICTYKEKLRSNNDVSGDLDIGFAYAYQNLLRKFPNENFITALMHLDGVGLCTRFFCLGIVLNDEIVKLKVLAVTGDSPALKIALDFIAHNGYYCCYFCYLRGIHQGGKRQYPYQCPHVMRTPGNFARDSSTAAQLKSNEKGHLGVSICSEILDIKLPYSIIIDYAHASLLRHSKSMFVEIYRRLSPVIRATIDIALSQQPFPHFFHRRMKSFKDLSFIKATEIRNILFYGFLPIFHQHLQHDYLGHFALYICAMRLFHGRAILGPRTSDIANDLIMKYYHDFNSFYDGLENFVLHLHSHYQSQYRMYGTFSHLGSFGQESYRLYRFQPN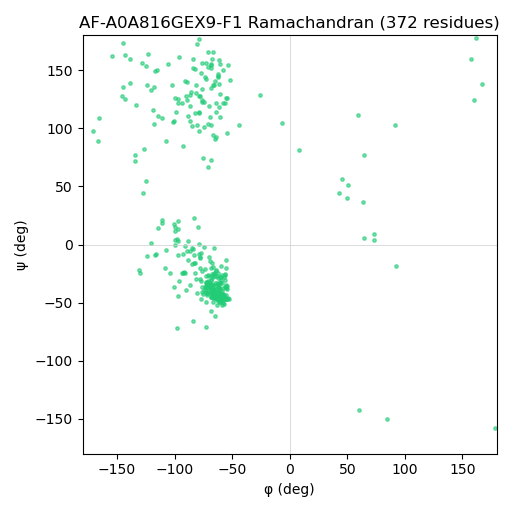RYYAPR